Protein AF-0000000083463998 (afdb_homodimer)

Secondary structure (DSSP, 8-state):
-EEEEESS--TT--HHIIIIIT---S--EEEES-GGGHHHHHHTT-EEEEPPTTTT-TTS-HHHHHHHHHHHH---SEEEEEETT-TT--HHHHHHHHHHHHTTS-SEEEEEEEE---EEEE-TTS-EEESSSBTTBPPPGGGS--EEEEEEEEEEEEGGGGGGT-SS-SSEEEEE--GGG-----SHHHHHHHHHHHHHHHH-/-EEEEESS--TT--HHIIIIIT---SEEEEEES-GGGHHHHHHTT-EEEEPPTTTT-TTS-HHHHHHHHHHHH---SEEEEEETT-TT--HHHHHHHHHHHHTTS-SEEEEEEEE---EEEE-TTS-EEESSSBTTBPPPGGGS--EEEEEEEEEEEEGGGGGGT-SS-SSEEEEE--GGG-----SHHHHHHHHHHHHHHHH-

Structure (mmCIF, N/CA/C/O backbone):
data_AF-0000000083463998-model_v1
#
loop_
_entity.id
_entity.type
_entity.pdbx_description
1 polymer 'N-acylneuraminate cytidylyltransferase'
#
loop_
_atom_site.group_PDB
_atom_site.id
_atom_site.type_symbol
_atom_site.label_atom_id
_atom_site.label_alt_id
_atom_site.label_comp_id
_atom_site.label_asym_id
_atom_site.label_entity_id
_atom_site.label_seq_id
_atom_site.pdbx_PDB_ins_code
_atom_site.Cartn_x
_atom_site.Cartn_y
_atom_site.Cartn_z
_atom_site.occupancy
_atom_site.B_iso_or_equiv
_atom_site.auth_seq_id
_atom_site.auth_comp_id
_atom_site.auth_asym_id
_atom_site.auth_atom_id
_atom_site.pdbx_PDB_model_num
ATOM 1 N N . MET A 1 1 ? -2.201 29.859 13.266 1 33.09 1 MET A N 1
ATOM 2 C CA . MET A 1 1 ? -1.97 28.5 12.797 1 33.09 1 MET A CA 1
ATOM 3 C C . MET A 1 1 ? -3.102 28.047 11.883 1 33.09 1 MET A C 1
ATOM 5 O O . MET A 1 1 ? -4.273 28.281 12.164 1 33.09 1 MET A O 1
ATOM 9 N N . TYR A 1 2 ? -2.945 28.125 10.508 1 41.34 2 TYR A N 1
ATOM 10 C CA . TYR A 1 2 ? -3.988 27.938 9.508 1 41.34 2 TYR A CA 1
ATOM 11 C C . TYR A 1 2 ? -4.188 26.453 9.195 1 41.34 2 TYR A C 1
ATOM 13 O O . TYR A 1 2 ? -3.223 25.688 9.148 1 41.34 2 TYR A O 1
ATOM 21 N N . GLY A 1 3 ? -5.23 25.812 9.883 1 43.72 3 GLY A N 1
ATOM 22 C CA . GLY A 1 3 ? -5.598 24.484 9.406 1 43.72 3 GLY A CA 1
ATOM 23 C C . GLY A 1 3 ? -6.445 24.516 8.148 1 43.72 3 GLY A C 1
ATOM 24 O O . GLY A 1 3 ? -7.383 25.297 8.047 1 43.72 3 GLY A O 1
ATOM 25 N N . ARG A 1 4 ? -5.91 24.562 7.012 1 44.5 4 ARG A N 1
ATOM 26 C CA . ARG A 1 4 ? -6.758 24.438 5.832 1 44.5 4 ARG A CA 1
ATOM 27 C C . ARG A 1 4 ? -7.453 23.078 5.801 1 44.5 4 ARG A C 1
ATOM 29 O O . ARG A 1 4 ? -6.801 22.047 5.922 1 44.5 4 ARG A O 1
ATOM 36 N N . ILE A 1 5 ? -8.781 22.922 6.281 1 43.94 5 ILE A N 1
ATOM 37 C CA . ILE A 1 5 ? -9.5 21.656 6.227 1 43.94 5 ILE A CA 1
ATOM 38 C C . ILE A 1 5 ? -10.258 21.547 4.906 1 43.94 5 ILE A C 1
ATOM 40 O O . ILE A 1 5 ? -11.07 22.406 4.578 1 43.94 5 ILE A O 1
ATOM 44 N N . ARG A 1 6 ? -9.641 20.938 3.914 1 38.56 6 ARG A N 1
ATOM 45 C CA . ARG A 1 6 ? -10.414 20.672 2.707 1 38.56 6 ARG A CA 1
ATOM 46 C C . ARG A 1 6 ? -11.312 19.438 2.896 1 38.56 6 ARG A C 1
ATOM 48 O O . ARG A 1 6 ? -10.852 18.391 3.355 1 38.56 6 ARG A O 1
ATOM 55 N N . GLY A 1 7 ? -12.711 19.547 2.76 1 39.66 7 GLY A N 1
ATOM 56 C CA . GLY A 1 7 ? -13.773 18.547 2.748 1 39.66 7 GLY A CA 1
ATOM 57 C C . GLY A 1 7 ? -14.523 18.453 4.062 1 39.66 7 GLY A C 1
ATOM 58 O O . GLY A 1 7 ? -14.438 19.359 4.895 1 39.66 7 GLY A O 1
ATOM 59 N N . LYS A 1 8 ? -15.555 17.469 4.133 1 41.75 8 LYS A N 1
ATOM 60 C CA . LYS A 1 8 ? -16.328 17.266 5.348 1 41.75 8 LYS A CA 1
ATOM 61 C C . LYS A 1 8 ? -15.43 16.891 6.52 1 41.75 8 LYS A C 1
ATOM 63 O O . LYS A 1 8 ? -14.438 16.188 6.344 1 41.75 8 LYS A O 1
ATOM 68 N N . TYR A 1 9 ? -15.523 17.781 7.527 1 44.88 9 TYR A N 1
ATOM 69 C CA . TYR A 1 9 ? -14.742 17.641 8.75 1 44.88 9 TYR A CA 1
ATOM 70 C C . TYR A 1 9 ? -14.664 16.188 9.188 1 44.88 9 TYR A C 1
ATOM 72 O O . TYR A 1 9 ? -15.641 15.438 9.047 1 44.88 9 TYR A O 1
ATOM 80 N N . PRO A 1 10 ? -13.43 15.695 9.219 1 50.91 10 PRO A N 1
ATOM 81 C CA . PRO A 1 10 ? -13.391 14.352 9.805 1 50.91 10 PRO A CA 1
ATOM 82 C C . PRO A 1 10 ? -14.336 14.203 10.992 1 50.91 10 PRO A C 1
ATOM 84 O O . PRO A 1 10 ? -14.562 15.164 11.734 1 50.91 10 PRO A O 1
ATOM 87 N N . THR A 1 11 ? -15.055 13.203 10.977 1 47.34 11 THR A N 1
ATOM 88 C CA . THR A 1 11 ? -15.977 12.797 12.023 1 47.34 11 THR A CA 1
ATOM 89 C C . THR A 1 11 ? -15.273 12.758 13.383 1 47.34 11 THR A C 1
ATOM 91 O O . THR A 1 11 ? -14.227 12.117 13.523 1 47.34 11 THR A O 1
ATOM 94 N N . GLY A 1 12 ? -15.43 13.984 14.055 1 52.19 12 GLY A N 1
ATOM 95 C CA . GLY A 1 12 ? -15.07 14.102 15.461 1 52.19 12 GLY A CA 1
ATOM 96 C C . GLY A 1 12 ? -14.164 15.289 15.742 1 52.19 12 GLY A C 1
ATOM 97 O O . GLY A 1 12 ? -13.906 15.617 16.906 1 52.19 12 GLY A O 1
ATOM 98 N N . LEU A 1 13 ? -13.562 15.695 14.672 1 58.72 13 LEU A N 1
ATOM 99 C CA . LEU A 1 13 ? -12.727 16.844 14.984 1 58.72 13 LEU A CA 1
ATOM 100 C C . LEU A 1 13 ? -13.484 18.156 14.742 1 58.72 13 LEU A C 1
ATOM 102 O O . LEU A 1 13 ? -13.898 18.438 13.617 1 58.72 13 LEU A O 1
ATOM 106 N N . ASP A 1 14 ? -14.141 18.625 15.773 1 63.09 14 ASP A N 1
ATOM 107 C CA . ASP A 1 14 ? -14.781 19.922 15.633 1 63.09 14 ASP A CA 1
ATOM 108 C C . ASP A 1 14 ? -13.789 21.062 15.844 1 63.09 14 ASP A C 1
ATOM 110 O O . ASP A 1 14 ? -12.977 21.016 16.781 1 63.09 14 ASP A O 1
ATOM 114 N N . ALA A 1 15 ? -13.758 21.906 14.898 1 60.91 15 ALA A N 1
ATOM 115 C CA . ALA A 1 15 ? -12.859 23.047 14.883 1 60.91 15 ALA A CA 1
ATOM 116 C C . ALA A 1 15 ? -12.82 23.734 16.25 1 60.91 15 ALA A C 1
ATOM 118 O O . ALA A 1 15 ? -11.742 24.016 16.781 1 60.91 15 ALA A O 1
ATOM 119 N N . PRO A 1 16 ? -13.945 23.922 16.844 1 60.72 16 PRO A N 1
ATOM 120 C CA . PRO A 1 16 ? -13.898 24.578 18.156 1 60.72 16 PRO A CA 1
ATOM 121 C C . PRO A 1 16 ? -13.117 23.766 19.188 1 60.72 16 PRO A C 1
ATOM 123 O O . PRO A 1 16 ? -12.43 24.328 20.031 1 60.72 16 PRO A O 1
ATOM 126 N N . ASN A 1 17 ? -13.227 22.531 18.984 1 66.69 17 ASN A N 1
ATOM 127 C CA . ASN A 1 17 ? -12.539 21.672 19.938 1 66.69 17 ASN A CA 1
ATOM 128 C C . ASN A 1 17 ? -11.023 21.719 19.75 1 66.69 17 ASN A C 1
ATOM 130 O O . ASN A 1 17 ? -10.266 21.75 20.719 1 66.69 17 ASN A O 1
ATOM 134 N N . LEU A 1 18 ? -10.641 21.797 18.594 1 68.38 18 LEU A N 1
ATOM 135 C CA . LEU A 1 18 ? -9.211 21.844 18.297 1 68.38 18 LEU A CA 1
ATOM 136 C C . LEU A 1 18 ? -8.594 23.125 18.828 1 68.38 18 LEU A C 1
ATOM 138 O O . LEU A 1 18 ? -7.445 23.125 19.281 1 68.38 18 LEU A O 1
ATOM 142 N N . GLN A 1 19 ? -9.328 24.188 18.766 1 65.56 19 GLN A N 1
ATOM 143 C CA . GLN A 1 19 ? -8.844 25.5 19.188 1 65.56 19 GLN A CA 1
ATOM 144 C C . GLN A 1 19 ? -8.977 25.672 20.688 1 65.56 19 GLN A C 1
ATOM 146 O O . GLN A 1 19 ? -8.031 26.109 21.359 1 65.56 19 GLN A O 1
ATOM 151 N N . ARG A 1 20 ? -10.125 25.406 21.125 1 64.38 20 ARG A N 1
ATOM 152 C CA . ARG A 1 20 ? -10.438 25.766 22.5 1 64.38 20 ARG A CA 1
ATOM 153 C C . ARG A 1 20 ? -9.961 24.688 23.469 1 64.38 20 ARG A C 1
ATOM 155 O O . ARG A 1 20 ? -9.344 25 24.5 1 64.38 20 ARG A O 1
ATOM 162 N N . GLN A 1 21 ? -10.25 23.547 23.031 1 63.91 21 GLN A N 1
ATOM 163 C CA . GLN A 1 21 ? -9.984 22.5 24 1 63.91 21 GLN A CA 1
ATOM 164 C C . GLN A 1 21 ? -8.523 22.062 23.953 1 63.91 21 GLN A C 1
ATOM 166 O O . GLN A 1 21 ? -7.914 21.797 25 1 63.91 21 GLN A O 1
ATOM 171 N N . HIS A 1 22 ? -7.93 22.219 22.859 1 71.12 22 HIS A N 1
ATOM 172 C CA . HIS A 1 22 ? -6.598 21.641 22.766 1 71.12 22 HIS A CA 1
ATOM 173 C C . HIS A 1 22 ? -5.551 22.703 22.469 1 71.12 22 HIS A C 1
ATOM 175 O O . HIS A 1 22 ? -4.348 22.422 22.516 1 71.12 22 HIS A O 1
ATOM 181 N N . ASN A 1 23 ? -5.949 23.922 22.234 1 76.94 23 ASN A N 1
ATOM 182 C CA . ASN A 1 23 ? -5.09 25.078 21.984 1 76.94 23 ASN A CA 1
ATOM 183 C C . ASN A 1 23 ? -4.047 24.781 20.922 1 76.94 23 ASN A C 1
ATOM 185 O O . ASN A 1 23 ? -2.877 25.141 21.078 1 76.94 23 ASN A O 1
ATOM 189 N N . LEU A 1 24 ? -4.438 24.156 19.906 1 81.94 24 LEU A N 1
ATOM 190 C CA . LEU A 1 24 ? -3.496 23.75 18.875 1 81.94 24 LEU A CA 1
ATOM 191 C C . LEU A 1 24 ? -3.379 24.828 17.797 1 81.94 24 LEU A C 1
ATOM 193 O O . LEU A 1 24 ? -2.297 25.047 17.25 1 81.94 24 LEU A O 1
ATOM 197 N N . PHE A 1 25 ? -4.535 25.531 17.609 1 83.19 25 PHE A N 1
ATOM 198 C CA . PHE A 1 25 ? -4.539 26.438 16.469 1 83.19 25 PHE A CA 1
ATOM 199 C C . PHE A 1 25 ? -5.059 27.812 16.875 1 83.19 25 PHE A C 1
ATOM 201 O O . PHE A 1 25 ? -6.039 27.922 17.609 1 83.19 25 PHE A O 1
ATOM 208 N N . HIS A 1 26 ? -4.371 28.828 16.375 1 81.94 26 HIS A N 1
ATOM 209 C CA . HIS A 1 26 ? -4.809 30.188 16.594 1 81.94 26 HIS A CA 1
ATOM 210 C C . HIS A 1 26 ? -6.02 30.531 15.742 1 81.94 26 HIS A C 1
ATOM 212 O O . HIS A 1 26 ? -6.93 31.234 16.188 1 81.94 26 HIS A O 1
ATOM 218 N N . ASP A 1 27 ? -5.965 30.078 14.516 1 82.88 27 ASP A N 1
ATOM 219 C CA . ASP A 1 27 ? -7.062 30.281 13.57 1 82.88 27 ASP A CA 1
ATOM 220 C C . ASP A 1 27 ? -7.336 29 12.773 1 82.88 27 ASP A C 1
ATOM 222 O O . ASP A 1 27 ? -6.422 28.219 12.523 1 82.88 27 ASP A O 1
ATOM 226 N N . ILE A 1 28 ? -8.547 28.891 12.438 1 83.25 28 ILE A N 1
ATOM 227 C CA . ILE A 1 28 ? -8.961 27.75 11.617 1 83.25 28 ILE A CA 1
ATOM 228 C C . ILE A 1 28 ? -9.727 28.25 10.398 1 83.25 28 ILE A C 1
ATOM 230 O O . ILE A 1 28 ? -10.672 29.031 10.523 1 83.25 28 ILE A O 1
ATOM 234 N N . TRP A 1 29 ? -9.211 27.781 9.234 1 82.81 29 TRP A N 1
ATOM 235 C CA . TRP A 1 29 ? -9.82 28.188 7.969 1 82.81 29 TRP A CA 1
ATOM 236 C C . TRP A 1 29 ? -10.289 26.984 7.172 1 82.81 29 TRP A C 1
ATOM 238 O O . TRP A 1 29 ? -9.648 25.938 7.188 1 82.81 29 TRP A O 1
ATOM 248 N N . VAL A 1 30 ? -11.352 27.188 6.516 1 78.81 30 VAL A N 1
ATOM 249 C CA . VAL A 1 30 ? -11.852 26.188 5.578 1 78.81 30 VAL A CA 1
ATOM 250 C C . VAL A 1 30 ? -11.859 26.766 4.164 1 78.81 30 VAL A C 1
ATOM 252 O O . VAL A 1 30 ? -12.453 27.812 3.916 1 78.81 30 VAL A O 1
ATOM 255 N N . SER A 1 31 ? -11.094 26.031 3.35 1 77.31 31 SER A N 1
ATOM 256 C CA . SER A 1 31 ? -11.094 26.422 1.944 1 77.31 31 SER A CA 1
ATOM 257 C C . SER A 1 31 ? -12.219 25.75 1.176 1 77.31 31 SER A C 1
ATOM 259 O O . SER A 1 31 ? -12.352 24.516 1.21 1 77.31 31 SER A O 1
ATOM 261 N N . THR A 1 32 ? -13.039 26.453 0.578 1 69.88 32 THR A N 1
ATOM 262 C CA . THR A 1 32 ? -14.164 25.875 -0.148 1 69.88 32 THR A CA 1
ATOM 263 C C . THR A 1 32 ? -14.445 26.656 -1.427 1 69.88 32 THR A C 1
ATOM 265 O O . THR A 1 32 ? -14.133 27.859 -1.513 1 69.88 32 THR A O 1
ATOM 268 N N . ASP A 1 33 ? -14.797 25.812 -2.451 1 63.56 33 ASP A N 1
ATOM 269 C CA . ASP A 1 33 ? -15.203 26.469 -3.693 1 63.56 33 ASP A CA 1
ATOM 270 C C . ASP A 1 33 ? -16.672 26.859 -3.662 1 63.56 33 ASP A C 1
ATOM 272 O O . ASP A 1 33 ? -17.156 27.578 -4.535 1 63.56 33 ASP A O 1
ATOM 276 N N . GLY A 1 34 ? -17.312 26.281 -2.652 1 60.69 34 GLY A N 1
ATOM 277 C CA . GLY A 1 34 ? -18.75 26.484 -2.701 1 60.69 34 GLY A CA 1
ATOM 278 C C . GLY A 1 34 ? -19.25 27.453 -1.642 1 60.69 34 GLY A C 1
ATOM 279 O O . GLY A 1 34 ? -18.734 27.469 -0.521 1 60.69 34 GLY A O 1
ATOM 280 N N . HIS A 1 35 ? -20.016 28.375 -2.064 1 59.97 35 HIS A N 1
ATOM 281 C CA . HIS A 1 35 ? -20.656 29.344 -1.2 1 59.97 35 HIS A CA 1
ATOM 282 C C . HIS A 1 35 ? -21.578 28.672 -0.192 1 59.97 35 HIS A C 1
ATOM 284 O O . HIS A 1 35 ? -21.812 29.203 0.902 1 59.97 35 HIS A O 1
ATOM 290 N N . GLU A 1 36 ? -21.922 27.453 -0.514 1 58.66 36 GLU A N 1
ATOM 291 C CA . GLU A 1 36 ? -23 26.844 0.244 1 58.66 36 GLU A CA 1
ATOM 292 C C . GLU A 1 36 ? -22.516 26.312 1.589 1 58.66 36 GLU A C 1
ATOM 294 O O . GLU A 1 36 ? -23.297 26.141 2.521 1 58.66 36 GLU A O 1
ATOM 299 N N . ILE A 1 37 ? -21.266 26.328 1.793 1 65.5 37 ILE A N 1
ATOM 300 C CA . ILE A 1 37 ? -20.891 25.672 3.039 1 65.5 37 ILE A CA 1
ATOM 301 C C . ILE A 1 37 ? -20.391 26.703 4.043 1 65.5 37 ILE A C 1
ATOM 303 O O . ILE A 1 37 ? -19.953 26.359 5.145 1 65.5 37 ILE A O 1
ATOM 307 N N . ALA A 1 38 ? -20.547 27.922 3.734 1 67.69 38 ALA A N 1
ATOM 308 C CA . ALA A 1 38 ? -20.031 28.984 4.582 1 67.69 38 ALA A CA 1
ATOM 309 C C . ALA A 1 38 ? -20.719 28.984 5.945 1 67.69 38 ALA A C 1
ATOM 311 O O . ALA A 1 38 ? -20.062 29.109 6.98 1 67.69 38 ALA A O 1
ATOM 312 N N . ASP A 1 39 ? -21.938 28.812 5.879 1 69.62 39 ASP A N 1
ATOM 313 C CA . ASP A 1 39 ? -22.703 28.812 7.121 1 69.62 39 ASP A CA 1
ATOM 314 C C . ASP A 1 39 ? -22.297 27.656 8.031 1 69.62 39 ASP A C 1
ATOM 316 O O . ASP A 1 39 ? -22.172 27.828 9.242 1 69.62 39 ASP A O 1
ATOM 320 N N . GLU A 1 40 ? -22.078 26.609 7.418 1 70.94 40 GLU A N 1
ATOM 321 C CA . GLU A 1 40 ? -21.703 25.422 8.188 1 70.94 40 GLU A CA 1
ATOM 322 C C . GLU A 1 40 ? -20.312 25.578 8.797 1 70.94 40 GLU A C 1
ATOM 324 O O . GLU A 1 40 ? -20.078 25.172 9.93 1 70.94 40 GLU A O 1
ATOM 329 N N . VAL A 1 41 ? -19.562 26.266 8.078 1 74.12 41 VAL A N 1
ATOM 330 C CA . VAL A 1 41 ? -18.172 26.469 8.508 1 74.12 41 VAL A CA 1
ATOM 331 C C . VAL A 1 41 ? -18.141 27.422 9.703 1 74.12 41 VAL A C 1
ATOM 333 O O . 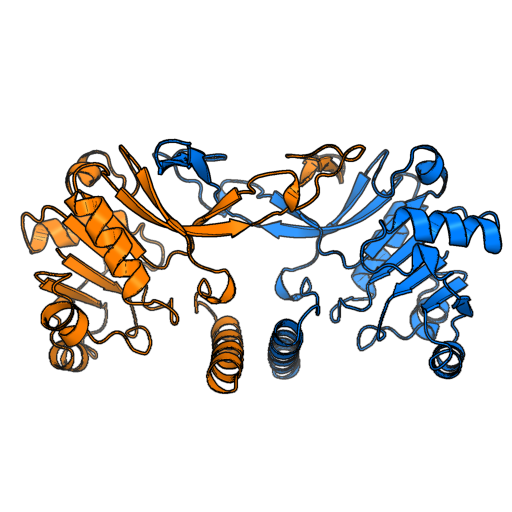VAL A 1 41 ? -17.422 27.188 10.672 1 74.12 41 VAL A O 1
ATOM 336 N N . GLU A 1 42 ? -18.938 28.391 9.633 1 72.75 42 GLU A N 1
ATOM 337 C CA . GLU A 1 42 ? -19 29.375 10.711 1 72.75 42 GLU A CA 1
ATOM 338 C C . GLU A 1 42 ? -19.531 28.766 12 1 72.75 42 GLU A C 1
ATOM 340 O O . GLU A 1 42 ? -19.062 29.078 13.086 1 72.75 42 GLU A O 1
ATOM 345 N N . LYS A 1 43 ? -20.406 27.859 11.766 1 71.88 43 LYS A N 1
ATOM 346 C CA . LYS A 1 43 ? -20.984 27.172 12.93 1 71.88 43 LYS A CA 1
ATOM 347 C C . LYS A 1 43 ? -19.922 26.344 13.648 1 71.88 43 LYS A C 1
ATOM 349 O O . LYS A 1 43 ? -20 26.172 14.867 1 71.88 43 LYS A O 1
ATOM 354 N N . PHE A 1 44 ? -19 26.047 12.914 1 70.38 44 PHE A N 1
ATOM 355 C CA . PHE A 1 44 ? -17.938 25.203 13.461 1 70.38 44 PHE A CA 1
ATOM 356 C C . PHE A 1 44 ? -16.844 26.062 14.078 1 70.38 44 PHE A C 1
ATOM 358 O O . PHE A 1 44 ? -15.922 25.547 14.719 1 70.38 44 PHE A O 1
ATOM 365 N N . GLY A 1 45 ? -17 27.375 14.016 1 74.62 45 GLY A N 1
ATOM 366 C CA . GLY A 1 45 ? -15.984 28.266 14.586 1 74.62 45 GLY A CA 1
ATOM 367 C C . GLY A 1 45 ? -14.781 28.438 13.68 1 74.62 45 GLY A C 1
ATOM 368 O O . GLY A 1 45 ? -13.695 28.781 14.156 1 74.62 45 GLY A O 1
ATOM 369 N N . ALA A 1 46 ? -14.938 28.141 12.453 1 79.5 46 ALA A N 1
ATOM 370 C CA . ALA A 1 46 ? -13.867 28.312 11.477 1 79.5 46 ALA A CA 1
ATOM 371 C C . ALA A 1 46 ? -14.164 29.469 10.531 1 79.5 46 ALA A C 1
ATOM 373 O O . ALA A 1 46 ? -15.281 29.984 10.5 1 79.5 46 ALA A O 1
ATOM 374 N N . ARG A 1 47 ? -13.156 29.969 9.938 1 81.88 47 ARG A N 1
ATOM 375 C CA . ARG A 1 47 ? -13.289 31.016 8.93 1 81.88 47 ARG A CA 1
ATOM 376 C C . ARG A 1 47 ? -13.25 30.422 7.523 1 81.88 47 ARG A C 1
ATOM 378 O O . ARG A 1 47 ? -12.656 29.359 7.305 1 81.88 47 ARG A O 1
ATOM 385 N N . VAL A 1 48 ? -13.852 31.141 6.605 1 80.62 48 VAL A N 1
ATOM 386 C CA . VAL A 1 48 ? -13.93 30.641 5.242 1 80.62 48 VAL A CA 1
ATOM 387 C C . VAL A 1 48 ? -12.883 31.328 4.371 1 80.62 48 VAL A C 1
ATOM 389 O O . VAL A 1 48 ? -12.688 32.531 4.469 1 80.62 48 VAL A O 1
ATOM 392 N N . HIS A 1 49 ? -12.195 30.516 3.68 1 81.44 49 HIS A N 1
ATOM 393 C CA . HIS A 1 49 ? -11.32 31 2.617 1 81.44 49 HIS A CA 1
ATOM 394 C C . HIS A 1 49 ? -11.836 30.578 1.245 1 81.44 49 HIS A C 1
ATOM 396 O O . HIS A 1 49 ? -11.836 29.391 0.914 1 81.44 49 HIS A O 1
ATOM 402 N N . GLY A 1 50 ? -12.383 31.609 0.476 1 74.25 50 GLY A N 1
ATOM 403 C CA . GLY A 1 50 ? -12.867 31.328 -0.868 1 74.25 50 GLY A CA 1
ATOM 404 C C . GLY A 1 50 ? -11.75 31.141 -1.877 1 74.25 50 GLY A C 1
ATOM 405 O O . GLY A 1 50 ? -10.812 31.953 -1.925 1 74.25 50 GLY A O 1
ATOM 406 N N . ARG A 1 51 ? -11.766 30 -2.498 1 67.25 51 ARG A N 1
ATOM 407 C CA . ARG A 1 51 ? -10.727 29.75 -3.5 1 67.25 51 ARG A CA 1
ATOM 408 C C . ARG A 1 51 ? -11.078 30.422 -4.824 1 67.25 51 ARG A C 1
ATOM 410 O O . ARG A 1 51 ? -12.258 30.516 -5.188 1 67.25 51 ARG A O 1
ATOM 417 N N . ASP A 1 52 ? -10.016 30.938 -5.391 1 63.69 52 ASP A N 1
ATOM 418 C CA . ASP A 1 52 ? -10.195 31.438 -6.75 1 63.69 52 ASP A CA 1
ATOM 419 C C . ASP A 1 52 ? -10.305 30.297 -7.746 1 63.69 52 ASP A C 1
ATOM 421 O O . ASP A 1 52 ? -9.812 29.188 -7.492 1 63.69 52 ASP A O 1
ATOM 425 N N . GLU A 1 53 ? -11.086 30.422 -8.727 1 55.06 53 GLU A N 1
ATOM 426 C CA . GLU A 1 53 ? -11.336 29.406 -9.758 1 55.06 53 GLU A CA 1
ATOM 427 C C . GLU A 1 53 ? -10.031 28.75 -10.203 1 55.06 53 GLU A C 1
ATOM 429 O O . GLU A 1 53 ? -10.008 27.562 -10.5 1 55.06 53 GLU A O 1
ATOM 434 N N . GLU A 1 54 ? -9.078 29.469 -10.281 1 52.88 54 GLU A N 1
ATOM 435 C CA . GLU A 1 54 ? -7.824 29.016 -10.859 1 52.88 54 GLU A CA 1
ATOM 436 C C . GLU A 1 54 ? -7.152 27.969 -9.961 1 52.88 54 GLU A C 1
ATOM 438 O O . GLU A 1 54 ? -6.484 27.062 -10.453 1 52.88 54 GLU A O 1
ATOM 443 N N . THR A 1 55 ? -7.293 28.188 -8.797 1 53.41 55 THR A N 1
ATOM 444 C CA . THR A 1 55 ? -6.582 27.328 -7.852 1 53.41 55 THR A CA 1
ATOM 445 C C . THR A 1 55 ? -7.469 26.172 -7.398 1 53.41 55 THR A C 1
ATOM 447 O O . THR A 1 55 ? -7.02 25.281 -6.664 1 53.41 55 THR A O 1
ATOM 450 N N . ALA A 1 56 ? -8.719 26.312 -7.84 1 49.5 56 ALA A N 1
ATOM 451 C CA . ALA A 1 56 ? -9.703 25.328 -7.402 1 49.5 56 ALA A CA 1
ATOM 452 C C . ALA A 1 56 ? -9.602 24.047 -8.227 1 49.5 56 ALA A C 1
ATOM 454 O O . ALA A 1 56 ? -10.477 23.172 -8.148 1 49.5 56 ALA A O 1
ATOM 455 N N . THR A 1 57 ? -8.531 24.078 -9.047 1 44.94 57 THR A N 1
ATOM 456 C CA . THR A 1 57 ? -8.562 22.844 -9.828 1 44.94 57 THR A CA 1
ATOM 457 C C . THR A 1 57 ? -8.109 21.656 -8.984 1 44.94 57 THR A C 1
ATOM 459 O O . THR A 1 57 ? -7.281 21.812 -8.086 1 44.94 57 THR A O 1
ATOM 462 N N . TYR A 1 58 ? -8.859 20.625 -9.031 1 45.84 58 TYR A N 1
ATOM 463 C CA . TYR A 1 58 ? -8.648 19.375 -8.312 1 45.84 58 TYR A CA 1
ATOM 464 C C . TYR A 1 58 ? -7.184 18.953 -8.344 1 45.84 58 TYR A C 1
ATOM 466 O O . TYR A 1 58 ? -6.68 18.359 -7.387 1 45.84 58 TYR A O 1
ATOM 474 N N . TYR A 1 59 ? -6.586 19.484 -9.484 1 47.66 59 TYR A N 1
ATOM 475 C CA . TYR A 1 59 ? -5.242 18.969 -9.719 1 47.66 59 TYR A CA 1
ATOM 476 C C . TYR A 1 59 ? -4.188 19.984 -9.289 1 47.66 59 TYR A C 1
ATOM 478 O O . TYR A 1 59 ? -2.986 19.703 -9.344 1 47.66 59 TYR A O 1
ATOM 486 N N . ALA A 1 60 ? -4.668 21.094 -8.914 1 56.75 60 ALA A N 1
ATOM 487 C CA . ALA A 1 60 ? -3.635 22.078 -8.594 1 56.75 60 ALA A CA 1
ATOM 488 C C . ALA A 1 60 ? -2.857 21.656 -7.344 1 56.75 60 ALA A C 1
ATOM 490 O O . ALA A 1 60 ? -3.447 21.203 -6.363 1 56.75 60 ALA A O 1
ATOM 491 N N . PRO A 1 61 ? -1.507 21.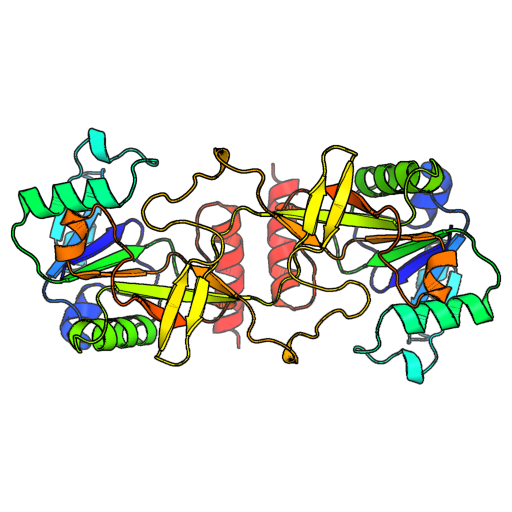719 -7.461 1 68.69 61 PRO A N 1
ATOM 492 C CA . PRO A 1 61 ? -0.682 21.406 -6.289 1 68.69 61 PRO A CA 1
ATOM 493 C C . PRO A 1 61 ? -1.061 22.234 -5.066 1 68.69 61 PRO A C 1
ATOM 495 O O . PRO A 1 61 ? -1.44 23.406 -5.203 1 68.69 61 PRO A O 1
ATOM 498 N N . SER A 1 62 ? -1.222 21.625 -3.949 1 77.12 62 SER A N 1
ATOM 499 C CA . SER A 1 62 ? -1.579 22.25 -2.678 1 77.12 62 SER A CA 1
ATOM 500 C C . SER A 1 62 ? -0.765 23.516 -2.432 1 77.12 62 SER A C 1
ATOM 502 O O . SER A 1 62 ? -1.248 24.453 -1.804 1 77.12 62 SER A O 1
ATOM 504 N N . ILE A 1 63 ? 0.361 23.625 -3.031 1 83.81 63 ILE A N 1
ATOM 505 C CA . ILE A 1 63 ? 1.26 24.734 -2.75 1 83.81 63 ILE A CA 1
ATOM 506 C C . ILE A 1 63 ? 0.695 26.016 -3.355 1 83.81 63 ILE A C 1
ATOM 508 O O . ILE A 1 63 ? 0.86 27.109 -2.791 1 83.81 63 ILE A O 1
ATOM 512 N N . LEU A 1 64 ? 0.022 25.953 -4.441 1 80.75 64 LEU A N 1
ATOM 513 C CA . LEU A 1 64 ? -0.565 27.125 -5.066 1 80.75 64 LEU A CA 1
ATOM 514 C C . LEU A 1 64 ? -1.699 27.688 -4.211 1 80.75 64 LEU A C 1
ATOM 516 O O . LEU A 1 64 ? -1.82 28.906 -4.055 1 80.75 64 LEU A O 1
ATOM 520 N N . ALA A 1 65 ? -2.443 26.766 -3.695 1 80.25 65 ALA A N 1
ATOM 521 C CA . ALA A 1 65 ? -3.527 27.188 -2.807 1 80.25 65 ALA A CA 1
ATOM 522 C C . ALA A 1 65 ? -2.98 27.859 -1.553 1 80.25 65 ALA A C 1
ATOM 524 O O . ALA A 1 65 ? -3.561 28.828 -1.062 1 80.25 65 ALA A O 1
ATOM 525 N N . ILE A 1 66 ? -1.911 27.391 -1.11 1 86.69 66 ILE A N 1
ATOM 526 C CA . ILE A 1 66 ? -1.303 27.938 0.097 1 86.69 66 ILE A CA 1
ATOM 527 C C . ILE A 1 66 ? -0.737 29.312 -0.193 1 86.69 66 ILE A C 1
ATOM 529 O O . ILE A 1 66 ? -0.889 30.234 0.613 1 86.69 66 ILE A O 1
ATOM 533 N N . LYS A 1 67 ? -0.11 29.453 -1.287 1 86.12 67 LYS A N 1
ATOM 534 C CA . LYS A 1 67 ? 0.419 30.766 -1.681 1 86.12 67 LYS A CA 1
ATOM 535 C C . LYS A 1 67 ? -0.695 31.797 -1.781 1 86.12 67 LYS A C 1
ATOM 537 O O . LYS A 1 67 ? -0.548 32.906 -1.298 1 86.12 67 LYS A O 1
ATOM 542 N N . GLU A 1 68 ? -1.748 31.406 -2.354 1 83.38 68 GLU A N 1
ATOM 543 C CA . GLU A 1 68 ? -2.9 32.281 -2.457 1 83.38 68 GLU A CA 1
ATOM 544 C C . GLU A 1 68 ? -3.436 32.656 -1.077 1 83.38 68 GLU A C 1
ATOM 546 O O . GLU A 1 68 ? -3.773 33.844 -0.83 1 83.38 68 GLU A O 1
ATOM 551 N N . PHE A 1 69 ? -3.504 31.703 -0.312 1 86.06 69 PHE A N 1
ATOM 552 C CA . PHE A 1 69 ? -3.982 31.922 1.047 1 86.06 69 PHE A CA 1
ATOM 553 C C . PHE A 1 69 ? -3.105 32.938 1.77 1 86.06 69 PHE A C 1
ATOM 555 O O . PHE A 1 69 ? -3.615 33.875 2.406 1 86.06 69 PHE A O 1
ATOM 562 N N . LEU A 1 70 ? -1.869 32.781 1.646 1 87.62 70 LEU A N 1
ATOM 563 C CA . LEU A 1 70 ? -0.919 33.656 2.328 1 87.62 70 LEU A CA 1
ATOM 564 C C . LEU A 1 70 ? -0.975 35.062 1.759 1 87.62 70 LEU A C 1
ATOM 566 O O . LEU A 1 70 ? -0.77 36.031 2.486 1 87.62 70 LEU A O 1
ATOM 570 N N . GLN A 1 71 ? -1.246 35.156 0.543 1 87.25 71 GLN A N 1
ATOM 571 C CA . GLN A 1 71 ? -1.386 36.469 -0.08 1 87.25 71 GLN A CA 1
ATOM 572 C C . GLN A 1 71 ? -2.6 37.219 0.469 1 87.25 71 GLN A C 1
ATOM 574 O O . GLN A 1 71 ? -2.545 38.438 0.685 1 87.25 71 GLN A O 1
ATOM 579 N N . LYS A 1 72 ? -3.582 36.469 0.779 1 85.69 72 LYS A N 1
ATOM 580 C CA . LYS A 1 72 ? -4.848 37.094 1.197 1 85.69 72 LYS A CA 1
ATOM 581 C C . LYS A 1 72 ? -4.867 37.312 2.703 1 85.69 72 LYS A C 1
ATOM 583 O O . LYS A 1 72 ? -5.477 38.281 3.17 1 85.69 72 LYS A O 1
ATOM 588 N N . HIS A 1 73 ? -4.266 36.469 3.406 1 84.56 73 HIS A N 1
ATOM 589 C CA . HIS A 1 73 ? -4.488 36.531 4.848 1 84.56 73 HIS A CA 1
ATOM 590 C C . HIS A 1 73 ? -3.211 36.906 5.59 1 84.56 73 HIS A C 1
ATOM 592 O O . HIS A 1 73 ? -3.225 37.062 6.812 1 84.56 73 HIS A O 1
ATOM 598 N N . GLY A 1 74 ? -2.238 37.156 4.941 1 77.81 74 GLY A N 1
ATOM 599 C CA . GLY A 1 74 ? -1.056 37.75 5.531 1 77.81 74 GLY A CA 1
ATOM 600 C C . GLY A 1 74 ? -0.013 36.75 5.957 1 77.81 74 GLY A C 1
ATOM 601 O O . GLY A 1 74 ? 0.005 35.625 5.457 1 77.81 74 GLY A O 1
ATOM 602 N N . ASP A 1 75 ? 0.867 37.312 6.949 1 79.62 75 ASP A N 1
ATOM 603 C CA . ASP A 1 75 ? 2.068 36.562 7.312 1 79.62 75 ASP A CA 1
ATOM 604 C C . ASP A 1 75 ? 1.779 35.562 8.438 1 79.62 75 ASP A C 1
ATOM 606 O O . ASP A 1 75 ? 1.465 35.969 9.562 1 79.62 75 ASP A O 1
ATOM 610 N N . ILE A 1 76 ? 1.714 34.406 8.188 1 88.25 76 ILE A N 1
ATOM 611 C CA . ILE A 1 76 ? 1.546 33.25 9.078 1 88.25 76 ILE A CA 1
ATOM 612 C C . ILE A 1 76 ? 2.838 32.438 9.133 1 88.25 76 ILE A C 1
ATOM 614 O O . ILE A 1 76 ? 3.441 32.156 8.094 1 88.25 76 ILE A O 1
ATOM 618 N N . GLU A 1 77 ? 3.215 32.156 10.336 1 90 77 GLU A N 1
ATOM 619 C CA . GLU A 1 77 ? 4.496 31.484 10.5 1 90 77 GLU A CA 1
ATOM 620 C C . GLU A 1 77 ? 4.371 30 10.211 1 90 77 GLU A C 1
ATOM 622 O O . GLU A 1 77 ? 5.23 29.406 9.555 1 90 77 GLU A O 1
ATOM 627 N N . VAL A 1 78 ? 3.324 29.422 10.812 1 92.44 78 VAL A N 1
ATOM 628 C CA . VAL A 1 78 ? 3.119 27.984 10.68 1 92.44 78 VAL A CA 1
ATOM 629 C C . VAL A 1 78 ? 1.716 27.703 10.148 1 92.44 78 VAL A C 1
ATOM 631 O O . VAL A 1 78 ? 0.744 28.328 10.586 1 92.44 78 VAL A O 1
ATOM 634 N N . ILE A 1 79 ? 1.667 26.812 9.195 1 90.88 79 ILE A N 1
ATOM 635 C CA . ILE A 1 79 ? 0.385 26.391 8.648 1 90.88 79 ILE A CA 1
ATOM 636 C C . ILE A 1 79 ? 0.233 24.875 8.812 1 90.88 79 ILE A C 1
ATOM 638 O O . ILE A 1 79 ? 1.199 24.125 8.656 1 90.88 79 ILE A O 1
ATOM 642 N N . ALA A 1 80 ? -0.923 24.5 9.18 1 90.88 80 ALA A N 1
ATOM 643 C CA . ALA A 1 80 ? -1.312 23.094 9.172 1 90.88 80 ALA A CA 1
ATOM 644 C C . ALA A 1 80 ? -2.42 22.828 8.156 1 90.88 80 ALA A C 1
ATOM 646 O O . ALA A 1 80 ? -3.486 23.453 8.219 1 90.88 80 ALA A O 1
ATOM 647 N N . LEU A 1 81 ? -2.066 21.953 7.25 1 88.56 81 LEU A N 1
ATOM 648 C CA . LEU A 1 81 ? -3.072 21.5 6.293 1 88.56 81 LEU A CA 1
ATOM 649 C C . LEU A 1 81 ? -3.697 20.188 6.742 1 88.56 81 LEU A C 1
ATOM 651 O O . LEU A 1 81 ? -2.992 19.203 6.953 1 88.56 81 LEU A O 1
ATOM 655 N N . LEU A 1 82 ? -4.934 20.219 6.898 1 85.81 82 LEU A N 1
ATOM 656 C CA . LEU A 1 82 ? -5.66 19.016 7.309 1 85.81 82 LEU A CA 1
ATOM 657 C C . LEU A 1 82 ? -6.57 18.531 6.188 1 85.81 82 LEU A C 1
ATOM 659 O O . LEU A 1 82 ? -7.316 19.312 5.598 1 85.81 82 LEU A O 1
ATOM 663 N N . GLN A 1 83 ? -6.461 17.266 5.965 1 80.56 83 GLN A N 1
ATOM 664 C CA . GLN A 1 83 ? -7.301 16.688 4.922 1 80.56 83 GLN A CA 1
ATOM 665 C C . GLN A 1 83 ? -8.602 16.141 5.504 1 80.56 83 GLN A C 1
ATOM 667 O O . GLN A 1 83 ? -8.578 15.219 6.328 1 80.56 83 GLN A O 1
ATOM 672 N N . CYS A 1 84 ? -9.633 16.594 4.969 1 76.75 84 CYS A N 1
ATOM 673 C CA . CYS A 1 84 ? -10.945 16.219 5.496 1 76.75 84 CYS A CA 1
ATOM 674 C C . CYS A 1 84 ? -11.328 14.805 5.078 1 76.75 84 CYS A C 1
ATOM 676 O O . CYS A 1 84 ? -12.25 14.219 5.641 1 76.75 84 CYS A O 1
ATOM 678 N N . THR A 1 85 ? -10.594 14.32 4.199 1 76.56 85 THR A N 1
ATOM 679 C CA . THR A 1 85 ? -10.914 12.992 3.686 1 76.56 85 THR A CA 1
ATOM 680 C C . THR A 1 85 ? -10.266 11.914 4.547 1 76.56 85 THR A C 1
ATOM 682 O O . THR A 1 85 ? -10.352 10.727 4.23 1 76.56 85 THR A O 1
ATOM 685 N N . SER A 1 86 ? -9.68 12.359 5.621 1 83.81 86 SER A N 1
ATOM 686 C CA . SER A 1 86 ? -9.086 11.43 6.574 1 83.81 86 SER A CA 1
ATOM 687 C C . SER A 1 86 ? -9.961 11.281 7.816 1 83.81 86 SER A C 1
ATOM 689 O O . SER A 1 86 ? -9.688 11.898 8.852 1 83.81 86 SER A O 1
ATOM 691 N N . PRO A 1 87 ? -10.852 10.375 7.863 1 79.75 87 PRO A N 1
ATOM 692 C CA . PRO A 1 87 ? -11.883 10.312 8.906 1 79.75 87 PRO A CA 1
ATOM 693 C C . PRO A 1 87 ? -11.344 9.82 10.242 1 79.75 87 PRO A C 1
ATOM 695 O O . PRO A 1 87 ? -11.984 10.008 11.281 1 79.75 87 PRO A O 1
ATOM 698 N N . PHE A 1 88 ? -10.203 9.344 10.312 1 83.88 88 PHE A N 1
ATOM 699 C CA . PHE A 1 88 ? -9.719 8.742 11.555 1 83.88 88 PHE A CA 1
ATOM 700 C C . PHE A 1 88 ? -8.617 9.602 12.172 1 83.88 88 PHE A C 1
ATOM 702 O O . PHE A 1 88 ? -7.816 9.109 12.969 1 83.88 88 PHE A O 1
ATOM 709 N N . THR A 1 89 ? -8.656 10.836 11.758 1 87.75 89 THR A N 1
ATOM 710 C CA . THR A 1 89 ? -7.707 11.758 12.375 1 87.75 89 THR A CA 1
ATOM 711 C C . THR A 1 89 ? -7.996 11.922 13.867 1 87.75 89 THR A C 1
ATOM 713 O O . THR A 1 89 ? -9.148 12.117 14.266 1 87.75 89 THR A O 1
ATOM 716 N N . LYS A 1 90 ? -6.949 11.797 14.672 1 87.5 90 LYS A N 1
ATOM 717 C CA . LYS A 1 90 ? -7.086 11.953 16.125 1 87.5 90 LYS A CA 1
ATOM 718 C C . LYS A 1 90 ? -6.359 13.203 16.609 1 87.5 90 LYS A C 1
ATOM 720 O O . LYS A 1 90 ? -5.332 13.586 16.047 1 87.5 90 LYS A O 1
ATOM 725 N N . VAL A 1 91 ? -6.875 13.68 17.75 1 87.38 91 VAL A N 1
ATOM 726 C CA . VAL A 1 91 ? -6.273 14.859 18.359 1 87.38 91 VAL A CA 1
ATOM 727 C C . VAL A 1 91 ? -4.844 14.547 18.797 1 87.38 91 VAL A C 1
ATOM 729 O O . VAL A 1 91 ? -3.963 15.406 18.703 1 87.38 91 VAL A O 1
ATOM 732 N N . ASP A 1 92 ? -4.605 13.344 19.156 1 92.69 92 ASP A N 1
ATOM 733 C CA . ASP A 1 92 ? -3.277 12.945 19.625 1 92.69 92 ASP A CA 1
ATOM 734 C C . ASP A 1 92 ? -2.248 13.078 18.5 1 92.69 92 ASP A C 1
ATOM 736 O O . ASP A 1 92 ? -1.112 13.484 18.734 1 92.69 92 ASP A O 1
ATOM 740 N N . TYR A 1 93 ? -2.633 12.727 17.312 1 94.31 93 TYR A N 1
ATOM 741 C CA . TYR A 1 93 ? -1.722 12.852 16.188 1 94.31 93 TYR A CA 1
ATOM 742 C C . TYR A 1 93 ? -1.404 14.32 15.898 1 94.31 93 TYR A C 1
ATOM 744 O O . TYR A 1 93 ? -0.243 14.68 15.695 1 94.31 93 TYR A O 1
ATOM 752 N N . LEU A 1 94 ? -2.422 15.156 15.992 1 91.62 94 LEU A N 1
ATOM 753 C CA . LEU A 1 94 ? -2.256 16.578 15.734 1 91.62 94 LEU A CA 1
ATOM 754 C C . LEU A 1 94 ? -1.396 17.234 16.812 1 91.62 94 LEU A C 1
ATOM 756 O O . LEU A 1 94 ? -0.553 18.078 16.516 1 91.62 94 LEU A O 1
ATOM 760 N N . THR A 1 95 ? -1.661 16.812 17.984 1 92.06 95 THR A N 1
ATOM 761 C CA . THR A 1 95 ? -0.899 17.344 19.109 1 92.06 95 THR A CA 1
ATOM 762 C C . THR A 1 95 ? 0.582 17 18.969 1 92.06 95 THR A C 1
ATOM 764 O O . THR A 1 95 ? 1.444 17.859 19.203 1 92.06 95 THR A O 1
ATOM 767 N N . GLU A 1 96 ? 0.835 15.852 18.594 1 95.75 96 GLU A N 1
ATOM 768 C CA . GLU A 1 96 ? 2.219 15.438 18.375 1 95.75 96 GLU A CA 1
ATOM 769 C C . GLU A 1 96 ? 2.883 16.266 17.281 1 95.75 96 GLU A C 1
ATOM 771 O O . GLU A 1 96 ? 4.012 16.734 17.438 1 95.75 96 GLU A O 1
ATOM 776 N N . ALA A 1 97 ? 2.205 16.422 16.219 1 95.19 97 ALA A N 1
ATOM 777 C CA . ALA A 1 97 ? 2.736 17.203 15.117 1 95.19 97 ALA A CA 1
ATOM 778 C C . ALA A 1 97 ? 2.961 18.656 15.539 1 95.19 97 ALA A C 1
ATOM 780 O O . ALA A 1 97 ? 3.992 19.25 15.211 1 95.19 97 ALA A O 1
ATOM 781 N N . PHE A 1 98 ? 2.031 19.156 16.266 1 92.38 98 PHE A N 1
ATOM 782 C CA . PHE A 1 98 ? 2.104 20.516 16.766 1 92.38 98 PHE A CA 1
ATOM 783 C C . PHE A 1 98 ? 3.336 20.719 17.641 1 92.38 98 PHE A C 1
ATOM 785 O O . PHE A 1 98 ? 4.109 21.656 17.438 1 92.38 98 PHE A O 1
ATOM 792 N N . ASN A 1 99 ? 3.484 19.797 18.531 1 94.62 99 ASN A N 1
ATOM 793 C CA . ASN A 1 99 ? 4.625 19.891 19.438 1 94.62 99 ASN A CA 1
ATOM 794 C C . ASN A 1 99 ? 5.949 19.828 18.672 1 94.62 99 ASN A C 1
ATOM 796 O O . ASN A 1 99 ? 6.883 20.562 19 1 94.62 99 ASN A O 1
ATOM 800 N N . LYS A 1 100 ? 6.012 19.078 17.688 1 96.69 100 LYS A N 1
ATOM 801 C CA . LYS A 1 100 ? 7.234 18.953 16.891 1 96.69 100 LYS A CA 1
ATOM 802 C C . LYS A 1 100 ? 7.535 20.25 16.141 1 96.69 100 LYS A C 1
ATOM 804 O O . LYS A 1 100 ? 8.656 20.75 16.203 1 96.69 100 LYS A O 1
ATOM 809 N N . ILE A 1 101 ? 6.551 20.797 15.57 1 94.44 101 ILE A N 1
ATOM 810 C CA . ILE A 1 101 ? 6.793 21.953 14.727 1 94.44 101 ILE A CA 1
ATOM 811 C C . ILE A 1 101 ? 7.105 23.172 15.594 1 94.44 101 ILE A C 1
ATOM 813 O O . ILE A 1 101 ? 7.938 24.016 15.234 1 94.44 101 ILE A O 1
ATOM 817 N N . ILE A 1 102 ? 6.473 23.281 16.75 1 92.62 102 ILE A N 1
ATOM 818 C CA . ILE A 1 102 ? 6.648 24.453 17.578 1 92.62 102 ILE A CA 1
ATOM 819 C C . ILE A 1 102 ? 7.949 24.344 18.375 1 92.62 102 ILE A C 1
ATOM 821 O O . ILE A 1 102 ? 8.445 25.344 18.906 1 92.62 102 ILE A O 1
ATOM 825 N N . SER A 1 103 ? 8.453 23.156 18.453 1 94 103 SER A N 1
ATOM 826 C CA . SER A 1 103 ? 9.711 22.953 19.172 1 94 103 SER A CA 1
ATOM 827 C C . SER A 1 103 ? 10.852 23.703 18.484 1 94 103 SER A C 1
ATOM 829 O O . SER A 1 103 ? 11.891 23.953 19.109 1 94 103 SER A O 1
ATOM 831 N N . GLY A 1 104 ? 10.688 23.891 17.203 1 92.62 104 GLY A N 1
ATOM 832 C CA . GLY A 1 104 ? 11.734 24.531 16.422 1 92.62 104 GLY A CA 1
ATOM 833 C C . GLY A 1 104 ? 12.734 23.531 15.859 1 92.62 104 GLY A C 1
ATOM 834 O O . GLY A 1 104 ? 13.641 23.922 15.109 1 92.62 104 GLY A O 1
ATOM 835 N N . GLU A 1 105 ? 12.539 22.312 16.125 1 96.12 105 GLU A N 1
ATOM 836 C CA . GLU A 1 105 ? 13.477 21.281 15.68 1 96.12 105 GLU A CA 1
ATOM 837 C C . GLU A 1 105 ? 13.141 20.797 14.273 1 96.12 105 GLU A C 1
ATOM 839 O O . GLU A 1 105 ? 13.977 20.188 13.609 1 96.12 105 GLU A O 1
ATOM 844 N N . TYR A 1 106 ? 11.969 21.109 13.836 1 97.75 106 TYR A N 1
ATOM 845 C CA . TYR A 1 106 ? 11.516 20.641 12.539 1 97.75 106 TYR A CA 1
ATOM 846 C C . TYR A 1 106 ? 10.922 21.781 11.719 1 97.75 106 TYR A C 1
ATOM 848 O O . TYR A 1 106 ? 10.25 22.672 12.273 1 97.75 106 TYR A O 1
ATOM 856 N N . ASP A 1 107 ? 11.117 21.703 10.438 1 97.5 107 ASP A N 1
ATOM 857 C CA . ASP A 1 107 ? 10.57 22.719 9.531 1 97.5 107 ASP A CA 1
ATOM 858 C C . ASP A 1 107 ? 9.258 22.25 8.914 1 97.5 107 ASP A C 1
ATOM 860 O O . ASP A 1 107 ? 8.469 23.062 8.43 1 97.5 107 ASP A O 1
ATOM 864 N N . SER A 1 108 ? 9.125 20.984 8.875 1 97.12 108 SER A N 1
ATOM 865 C CA . SER A 1 108 ? 7.887 20.375 8.406 1 97.12 108 SER A CA 1
ATOM 866 C C . SER A 1 108 ? 7.645 19.031 9.094 1 97.12 108 SER A C 1
ATOM 868 O O . SER A 1 108 ? 8.594 18.344 9.469 1 97.12 108 SER A O 1
ATOM 870 N N . VAL A 1 109 ? 6.359 18.734 9.352 1 97.12 109 VAL A N 1
ATOM 871 C CA . VAL A 1 109 ? 5.918 17.5 9.992 1 97.12 109 VAL A CA 1
ATOM 872 C C . VAL A 1 109 ? 4.641 17 9.336 1 97.12 109 VAL A C 1
ATOM 874 O O . VAL A 1 109 ? 3.709 17.766 9.102 1 97.12 109 VAL A O 1
ATOM 877 N N . PHE A 1 110 ? 4.648 15.703 8.977 1 96.81 110 PHE A N 1
ATOM 878 C CA . PHE A 1 110 ? 3.43 15.188 8.367 1 96.81 110 PHE A CA 1
ATOM 879 C C . PHE A 1 110 ? 3.184 13.742 8.781 1 96.81 110 PHE A C 1
ATOM 881 O O . PHE A 1 110 ? 4.02 13.133 9.453 1 96.81 110 PHE A O 1
ATOM 888 N N . SER A 1 111 ? 2.01 13.312 8.422 1 97.06 111 SER A N 1
ATOM 889 C CA . SER A 1 111 ? 1.592 11.977 8.836 1 97.06 111 SER A CA 1
ATOM 890 C C . SER A 1 111 ? 2.098 10.906 7.875 1 97.06 111 SER A C 1
ATOM 892 O O . SER A 1 111 ? 2.059 11.102 6.656 1 97.06 111 SER A O 1
ATOM 894 N N . VAL A 1 112 ? 2.57 9.82 8.5 1 97.94 112 VAL A N 1
ATOM 895 C CA . VAL A 1 112 ? 3.037 8.68 7.707 1 97.94 112 VAL A CA 1
ATOM 896 C C . VAL A 1 112 ? 2.523 7.383 8.32 1 97.94 112 VAL A C 1
ATOM 898 O O . VAL A 1 112 ? 2.064 7.363 9.461 1 97.94 112 VAL A O 1
ATOM 901 N N . THR A 1 113 ? 2.557 6.375 7.492 1 96.62 113 THR A N 1
ATOM 902 C CA . THR A 1 113 ? 2.322 5.02 7.973 1 96.62 113 THR A CA 1
ATOM 903 C C . THR A 1 113 ? 3.418 4.074 7.48 1 96.62 113 THR A C 1
ATOM 905 O O . THR A 1 113 ? 3.998 4.289 6.414 1 96.62 113 THR A O 1
ATOM 908 N N . ARG A 1 114 ? 3.658 3.104 8.297 1 94.75 114 ARG A N 1
ATOM 909 C CA . ARG A 1 114 ? 4.723 2.154 7.988 1 94.75 114 ARG A CA 1
ATOM 910 C C . ARG A 1 114 ? 4.188 0.967 7.195 1 94.75 114 ARG A C 1
ATOM 912 O O . ARG A 1 114 ? 3.098 0.466 7.477 1 94.75 114 ARG A O 1
ATOM 919 N N . GLN A 1 115 ? 5.039 0.591 6.195 1 92.06 115 GLN A N 1
ATOM 920 C CA . GLN A 1 115 ? 4.707 -0.613 5.445 1 92.06 115 GLN A CA 1
ATOM 921 C C . GLN A 1 115 ? 5.938 -1.492 5.238 1 92.06 115 GLN A C 1
ATOM 923 O O . GLN A 1 115 ? 7.062 -0.996 5.219 1 92.06 115 GLN A O 1
ATOM 928 N N . HIS A 1 116 ? 5.719 -2.787 5.152 1 91.75 116 HIS A N 1
ATOM 929 C CA . HIS A 1 116 ? 6.754 -3.785 4.906 1 91.75 116 HIS A CA 1
ATOM 930 C C . HIS A 1 116 ? 6.48 -4.555 3.617 1 91.75 116 HIS A C 1
ATOM 932 O O . HIS A 1 116 ? 6.277 -5.773 3.648 1 91.75 116 HIS A O 1
ATOM 938 N N . LYS A 1 117 ? 6.566 -3.779 2.561 1 91 117 LYS A N 1
ATOM 939 C CA . LYS A 1 117 ? 6.305 -4.41 1.271 1 91 117 LYS A CA 1
ATOM 940 C C . LYS A 1 117 ? 7.598 -4.625 0.489 1 91 117 LYS A C 1
ATOM 942 O O . LYS A 1 117 ? 8.539 -3.84 0.609 1 91 117 LYS A O 1
ATOM 947 N N . LEU A 1 118 ? 7.582 -5.68 -0.278 1 93.38 118 LEU A N 1
ATOM 948 C CA . LEU A 1 118 ? 8.68 -5.973 -1.195 1 93.38 118 LEU A CA 1
ATOM 949 C C . LEU A 1 118 ? 8.312 -5.582 -2.623 1 93.38 118 LEU A C 1
ATOM 951 O O . LEU A 1 118 ? 7.211 -5.891 -3.092 1 93.38 118 LEU A O 1
ATOM 955 N N . PHE A 1 119 ? 9.242 -4.883 -3.23 1 94.81 119 PHE A N 1
ATOM 956 C CA . PHE A 1 119 ? 8.93 -4.266 -4.512 1 94.81 119 PHE A CA 1
ATOM 957 C C . PHE A 1 119 ? 9.703 -4.93 -5.641 1 94.81 119 PHE A C 1
ATOM 959 O O . PHE A 1 119 ? 10.82 -5.406 -5.434 1 94.81 119 PHE A O 1
ATOM 966 N N . TRP A 1 120 ? 9.023 -4.895 -6.773 1 96.06 120 TRP A N 1
ATOM 967 C CA . TRP A 1 120 ? 9.602 -5.406 -8.008 1 96.06 120 TRP A CA 1
ATOM 968 C C . TRP A 1 120 ? 9.625 -4.332 -9.086 1 96.06 120 TRP A C 1
ATOM 970 O O . TRP A 1 120 ? 8.719 -3.494 -9.156 1 96.06 120 TRP A O 1
ATOM 980 N N . THR A 1 121 ? 10.648 -4.398 -9.914 1 94 121 THR A N 1
ATOM 981 C CA . THR A 1 121 ? 10.766 -3.477 -11.039 1 94 121 THR A CA 1
ATOM 982 C C . THR A 1 121 ? 10.586 -4.215 -12.367 1 94 121 THR A C 1
ATOM 984 O O . THR A 1 121 ? 11.266 -5.215 -12.617 1 94 121 THR A O 1
ATOM 987 N N . PRO A 1 122 ? 9.711 -3.688 -13.148 1 93.25 122 PRO A N 1
ATOM 988 C CA . PRO A 1 122 ? 9.539 -4.324 -14.453 1 93.25 122 PRO A CA 1
ATOM 989 C C . PRO A 1 122 ? 10.664 -3.984 -15.43 1 93.25 122 PRO A C 1
ATOM 991 O O . PRO A 1 122 ? 11.211 -2.877 -15.391 1 93.25 122 PRO A O 1
ATOM 994 N N . HIS A 1 123 ? 10.906 -4.988 -16.297 1 91.44 123 HIS A N 1
ATOM 995 C CA . HIS A 1 123 ? 11.852 -4.805 -17.391 1 91.44 123 HIS A CA 1
ATOM 996 C C . HIS A 1 123 ? 11.141 -4.812 -18.75 1 91.44 123 HIS A C 1
ATOM 998 O O . HIS A 1 123 ? 10.039 -5.34 -18.859 1 91.44 123 HIS A O 1
ATOM 1004 N N . GLU A 1 124 ? 11.82 -4.328 -19.688 1 89.38 124 GLU A N 1
ATOM 1005 C CA . GLU A 1 124 ? 11.242 -4.195 -21.016 1 89.38 124 GLU A CA 1
ATOM 1006 C C . GLU A 1 124 ? 10.992 -5.562 -21.656 1 89.38 124 GLU A C 1
ATOM 1008 O O . GLU A 1 124 ? 10.117 -5.707 -22.516 1 89.38 124 GLU A O 1
ATOM 1013 N N . ASP A 1 125 ? 11.648 -6.559 -21.188 1 92.31 125 ASP A N 1
ATOM 1014 C CA . ASP A 1 125 ? 11.539 -7.871 -21.828 1 92.31 125 ASP A CA 1
ATOM 1015 C C . ASP A 1 125 ? 10.398 -8.68 -21.203 1 92.31 125 ASP A C 1
ATOM 1017 O O . ASP A 1 125 ? 10.266 -9.875 -21.469 1 92.31 125 ASP A O 1
ATOM 1021 N N . GLY A 1 126 ? 9.664 -8.047 -20.359 1 91.94 126 GLY A N 1
ATOM 1022 C CA . GLY A 1 126 ? 8.508 -8.711 -19.781 1 91.94 126 GLY A CA 1
ATOM 1023 C C . GLY A 1 126 ? 8.805 -9.359 -18.438 1 91.94 126 GLY A C 1
ATOM 1024 O O . GLY A 1 126 ? 7.914 -9.93 -17.812 1 91.94 126 GLY A O 1
ATOM 1025 N N . THR A 1 127 ? 10.039 -9.219 -18.031 1 95.75 127 THR A N 1
ATOM 1026 C CA . THR A 1 127 ? 10.43 -9.789 -16.734 1 95.75 127 THR A CA 1
ATOM 1027 C C . THR A 1 127 ? 10.406 -8.719 -15.648 1 95.75 127 THR A C 1
ATOM 1029 O O . THR A 1 127 ? 10.211 -7.539 -15.93 1 95.75 127 THR A O 1
ATOM 1032 N N . ILE A 1 128 ? 10.469 -9.266 -14.359 1 96.56 128 ILE A N 1
ATOM 1033 C CA . ILE A 1 128 ? 10.625 -8.344 -13.234 1 96.56 128 ILE A CA 1
ATOM 1034 C C . ILE A 1 128 ? 11.82 -8.766 -12.383 1 96.56 128 ILE A C 1
ATOM 1036 O O . ILE A 1 128 ? 12.227 -9.93 -12.406 1 96.56 128 ILE A O 1
ATOM 1040 N N . ILE A 1 129 ? 12.398 -7.746 -11.711 1 95.06 129 ILE A N 1
ATOM 1041 C CA . ILE A 1 129 ? 13.516 -7.996 -10.805 1 95.06 129 ILE A CA 1
ATOM 1042 C C . ILE A 1 129 ? 13.211 -7.414 -9.43 1 95.06 129 ILE A C 1
ATOM 1044 O O . ILE A 1 129 ? 12.5 -6.41 -9.312 1 95.06 129 ILE A O 1
ATOM 1048 N N . PRO A 1 130 ? 13.727 -8.117 -8.406 1 95.31 130 PRO A N 1
ATOM 1049 C CA . PRO A 1 130 ? 13.539 -7.531 -7.082 1 95.31 130 PRO A CA 1
ATOM 1050 C C . PRO A 1 130 ? 14.164 -6.141 -6.961 1 95.31 130 PRO A C 1
ATOM 1052 O O . PRO A 1 130 ? 15.242 -5.895 -7.508 1 95.31 130 PRO A O 1
ATOM 1055 N N . ASP A 1 131 ? 13.508 -5.277 -6.246 1 92.94 131 ASP A N 1
ATOM 1056 C CA . ASP A 1 131 ? 13.961 -3.895 -6.125 1 92.94 131 ASP A CA 1
ATOM 1057 C C . ASP A 1 131 ? 14.609 -3.648 -4.762 1 92.94 131 ASP A C 1
ATOM 1059 O O . ASP A 1 131 ? 15.75 -3.191 -4.688 1 92.94 131 ASP A O 1
ATOM 1063 N N . ASN A 1 132 ? 14.039 -4.039 -3.697 1 91.25 132 ASN A N 1
ATOM 1064 C CA . ASN A 1 132 ? 14.508 -3.688 -2.361 1 91.25 132 ASN A CA 1
ATOM 1065 C C . ASN A 1 132 ? 14.805 -4.93 -1.527 1 91.25 132 ASN A C 1
ATOM 1067 O O . ASN A 1 132 ? 14.773 -4.879 -0.296 1 91.25 132 ASN A O 1
ATOM 1071 N N . PHE A 1 133 ? 14.977 -6.07 -2.217 1 93 133 PHE A N 1
ATOM 1072 C CA . PHE A 1 133 ? 15.25 -7.293 -1.474 1 93 133 PHE A CA 1
ATOM 1073 C C . PHE A 1 133 ? 15.984 -8.305 -2.346 1 93 133 PHE A C 1
ATOM 1075 O O . PHE A 1 133 ? 16.234 -8.047 -3.527 1 93 133 PHE A O 1
ATOM 1082 N N . ASP A 1 134 ? 16.406 -9.406 -1.646 1 92.44 134 ASP A N 1
ATOM 1083 C CA . ASP A 1 134 ? 17.031 -10.562 -2.297 1 92.44 134 ASP A CA 1
ATOM 1084 C C . ASP A 1 134 ? 16.094 -11.773 -2.26 1 92.44 134 ASP A C 1
ATOM 1086 O O . ASP A 1 134 ? 15.672 -12.211 -1.187 1 92.44 134 ASP A O 1
ATOM 1090 N N . VAL A 1 135 ? 15.836 -12.242 -3.477 1 89.94 135 VAL A N 1
ATOM 1091 C CA . VAL A 1 135 ? 14.883 -13.344 -3.574 1 89.94 135 VAL A CA 1
ATOM 1092 C C . VAL A 1 135 ? 15.398 -14.547 -2.793 1 89.94 135 VAL A C 1
ATOM 1094 O O . VAL A 1 135 ? 14.617 -15.359 -2.293 1 89.94 135 VAL A O 1
ATOM 1097 N N . GLU A 1 136 ? 16.688 -14.688 -2.689 1 88.88 136 GLU A N 1
ATOM 1098 C CA . GLU A 1 136 ? 17.297 -15.812 -1.99 1 88.88 136 GLU A CA 1
ATOM 1099 C C . GLU A 1 136 ? 17.344 -15.57 -0.485 1 88.88 136 GLU A C 1
ATOM 1101 O O . GLU A 1 136 ? 17.578 -16.5 0.292 1 88.88 136 GLU A O 1
ATOM 1106 N N . ASN A 1 137 ? 17.141 -14.367 -0.187 1 88.19 137 ASN A N 1
ATOM 1107 C CA . ASN A 1 137 ? 17.109 -13.961 1.214 1 88.19 137 ASN A CA 1
ATOM 1108 C C . ASN A 1 137 ? 16.016 -12.938 1.484 1 88.19 137 ASN A C 1
ATOM 1110 O O . ASN A 1 137 ? 16.297 -11.789 1.832 1 88.19 137 ASN A O 1
ATOM 1114 N N . ARG A 1 138 ? 14.867 -13.414 1.385 1 87.69 138 ARG A N 1
ATOM 1115 C CA . ARG A 1 138 ? 13.719 -12.539 1.561 1 87.69 138 ARG A CA 1
ATOM 1116 C C . ARG A 1 138 ? 13.594 -12.086 3.012 1 87.69 138 ARG A C 1
ATOM 1118 O O . ARG A 1 138 ? 13.562 -12.906 3.926 1 87.69 138 ARG A O 1
ATOM 1125 N N . PRO A 1 139 ? 13.484 -10.828 3.193 1 87.06 139 PRO A N 1
ATOM 1126 C CA . PRO A 1 139 ? 13.383 -10.352 4.574 1 87.06 139 PRO A CA 1
ATOM 1127 C C . PRO A 1 139 ? 12.008 -10.594 5.188 1 87.06 139 PRO A C 1
ATOM 1129 O O . PRO A 1 139 ? 10.992 -10.508 4.492 1 87.06 139 PRO A O 1
ATOM 1132 N N . ARG A 1 140 ? 12.109 -10.961 6.48 1 81.25 140 ARG A N 1
ATOM 1133 C CA . ARG A 1 140 ? 10.883 -10.969 7.277 1 81.25 140 ARG A CA 1
ATOM 1134 C C . ARG A 1 140 ? 10.547 -9.57 7.781 1 81.25 140 ARG A C 1
ATOM 1136 O O . ARG A 1 140 ? 11.422 -8.695 7.836 1 81.25 140 ARG A O 1
ATOM 1143 N N . ARG A 1 141 ? 9.32 -9.484 8.062 1 82.88 141 ARG A N 1
ATOM 1144 C CA . ARG A 1 141 ? 8.844 -8.188 8.531 1 82.88 141 ARG A CA 1
ATOM 1145 C C . ARG A 1 141 ? 9.719 -7.664 9.664 1 82.88 141 ARG A C 1
ATOM 1147 O O . ARG A 1 141 ? 10.016 -6.469 9.719 1 82.88 141 ARG A O 1
ATOM 1154 N N . GLN A 1 142 ? 10.109 -8.531 10.523 1 84.5 142 GLN A N 1
ATOM 1155 C CA . GLN A 1 142 ? 10.844 -8.141 11.719 1 84.5 142 GLN A CA 1
ATOM 1156 C C . GLN A 1 142 ? 12.305 -7.836 11.398 1 84.5 142 GLN A C 1
ATOM 1158 O O . GLN A 1 142 ? 13.023 -7.285 12.227 1 84.5 142 GLN A O 1
ATOM 1163 N N . ASP A 1 143 ? 12.75 -8.148 10.203 1 86.62 143 ASP A N 1
ATOM 1164 C CA . ASP A 1 143 ? 14.172 -8.094 9.859 1 86.62 143 ASP A CA 1
ATOM 1165 C C . ASP A 1 143 ? 14.562 -6.711 9.344 1 86.62 143 ASP A C 1
ATOM 1167 O O . ASP A 1 143 ? 15.742 -6.434 9.117 1 86.62 143 ASP A O 1
ATOM 1171 N N . TRP A 1 144 ? 13.609 -5.793 9.148 1 86.56 144 TRP A N 1
ATOM 1172 C CA . TRP A 1 144 ? 13.938 -4.465 8.641 1 86.56 144 TRP A CA 1
ATOM 1173 C C . TRP A 1 144 ? 12.891 -3.443 9.07 1 86.56 144 TRP A C 1
ATOM 1175 O O . TRP A 1 144 ? 11.812 -3.811 9.539 1 86.56 144 TRP A O 1
ATOM 1185 N N . ALA A 1 145 ? 13.172 -2.199 9.078 1 86.69 145 ALA A N 1
ATOM 1186 C CA . ALA A 1 145 ? 12.375 -1.107 9.633 1 86.69 145 ALA A CA 1
ATOM 1187 C C . ALA A 1 145 ? 11.188 -0.787 8.734 1 86.69 145 ALA A C 1
ATOM 1189 O O . ALA A 1 145 ? 10.258 -0.079 9.141 1 86.69 145 ALA A O 1
ATOM 1190 N N . GLY A 1 146 ? 11.156 -1.298 7.574 1 89.88 146 GLY A N 1
ATOM 1191 C CA . GLY A 1 146 ? 10.094 -0.954 6.645 1 89.88 146 GLY A CA 1
ATOM 1192 C C . GLY A 1 146 ? 10.289 0.406 6 1 89.88 146 GLY A C 1
ATOM 1193 O O . GLY A 1 146 ? 11.375 0.985 6.066 1 89.88 146 GLY A O 1
ATOM 1194 N N . GLN A 1 147 ? 9.227 0.814 5.289 1 91.5 147 GLN A N 1
ATOM 1195 C CA . GLN A 1 147 ? 9.211 2.119 4.637 1 91.5 147 GLN A CA 1
ATOM 1196 C C . GLN A 1 147 ? 8.016 2.951 5.105 1 91.5 147 GLN A C 1
ATOM 1198 O O . GLN A 1 147 ? 7.004 2.4 5.543 1 91.5 147 GLN A O 1
ATOM 1203 N N . LEU A 1 148 ? 8.281 4.227 5.043 1 96.19 148 LEU A N 1
ATOM 1204 C CA . LEU A 1 148 ? 7.207 5.133 5.426 1 96.19 148 LEU A CA 1
ATOM 1205 C C . LEU A 1 148 ? 6.551 5.746 4.195 1 96.19 148 LEU A C 1
ATOM 1207 O O . LEU A 1 148 ? 7.234 6.094 3.229 1 96.19 148 LEU A O 1
ATOM 1211 N N . VAL A 1 149 ? 5.23 5.824 4.273 1 96.19 149 VAL A N 1
ATOM 1212 C CA . VAL A 1 149 ? 4.449 6.453 3.213 1 96.19 149 VAL A CA 1
ATOM 1213 C C . VAL A 1 149 ? 3.527 7.516 3.811 1 96.19 149 VAL A C 1
ATOM 1215 O O . VAL A 1 149 ? 2.947 7.312 4.879 1 96.19 149 VAL A O 1
ATOM 1218 N N . GLU A 1 150 ? 3.387 8.539 3.076 1 95.12 150 GLU A N 1
ATOM 1219 C CA . GLU A 1 150 ? 2.482 9.594 3.539 1 95.12 150 GLU A CA 1
ATOM 1220 C C . GLU A 1 150 ? 1.04 9.094 3.586 1 95.12 150 GLU A C 1
ATOM 1222 O O . GLU A 1 150 ? 0.595 8.383 2.688 1 95.12 150 GLU A O 1
ATOM 1227 N N . THR A 1 151 ? 0.308 9.531 4.613 1 92.75 151 THR A N 1
ATOM 1228 C CA . THR A 1 151 ? -1.107 9.188 4.684 1 92.75 151 THR A CA 1
ATOM 1229 C C . THR A 1 151 ? -1.964 10.289 4.062 1 92.75 151 THR A C 1
ATOM 1231 O O . THR A 1 151 ? -3.127 10.055 3.725 1 92.75 151 THR A O 1
ATOM 1234 N N . GLY A 1 152 ? -1.409 11.453 3.98 1 90.12 152 GLY A N 1
ATOM 1235 C CA . GLY A 1 152 ? -2.178 12.594 3.5 1 90.12 152 GLY A CA 1
ATOM 1236 C C . GLY A 1 152 ? -3.035 13.227 4.574 1 90.12 152 GLY A C 1
ATOM 1237 O O . GLY A 1 152 ? -3.662 14.266 4.344 1 90.12 152 GLY A O 1
ATOM 1238 N N . MET A 1 153 ? -2.994 12.805 5.746 1 90.25 153 MET A N 1
ATOM 1239 C CA . MET A 1 153 ? -3.873 13.211 6.836 1 90.25 153 MET A CA 1
ATOM 1240 C C . MET A 1 153 ? -3.631 14.672 7.215 1 90.25 153 MET A C 1
ATOM 1242 O O . MET A 1 153 ? -4.578 15.445 7.348 1 90.25 153 MET A O 1
ATOM 1246 N N . PHE A 1 154 ? -2.375 15.039 7.367 1 91.44 154 PHE A N 1
ATOM 1247 C CA . PHE A 1 154 ? -2.072 16.422 7.676 1 91.44 154 PHE A CA 1
ATOM 1248 C C . PHE A 1 154 ? -0.629 16.766 7.312 1 91.44 154 PHE A C 1
ATOM 1250 O O . PHE A 1 154 ? 0.216 15.867 7.227 1 91.44 154 PHE A O 1
ATOM 1257 N N . TYR A 1 155 ? -0.437 18.047 7.164 1 93.94 155 TYR A N 1
ATOM 1258 C CA . TYR A 1 155 ? 0.874 18.625 6.902 1 93.94 155 TYR A CA 1
ATOM 1259 C C . TYR A 1 155 ? 1.074 19.906 7.711 1 93.94 155 TYR A C 1
ATOM 1261 O O . TYR A 1 155 ? 0.334 20.875 7.543 1 93.94 155 TYR A O 1
ATOM 1269 N N . PHE A 1 156 ? 2.061 19.875 8.578 1 93.69 156 PHE A N 1
ATOM 1270 C CA . PHE A 1 156 ? 2.531 21.062 9.281 1 93.69 156 PHE A CA 1
ATOM 1271 C C . PHE A 1 156 ? 3.82 21.578 8.656 1 93.69 156 PHE A C 1
ATOM 1273 O O . PHE A 1 156 ? 4.73 20.812 8.359 1 93.69 156 PHE A O 1
ATOM 1280 N N . PHE A 1 157 ? 3.854 22.906 8.5 1 94.25 157 PHE A N 1
ATOM 1281 C CA . PHE A 1 157 ? 5.094 23.406 7.91 1 94.25 157 PHE A CA 1
ATOM 1282 C C . PHE A 1 157 ? 5.289 24.891 8.211 1 94.25 157 PHE A C 1
ATOM 1284 O O . PHE A 1 157 ? 4.316 25.625 8.375 1 94.25 157 PHE A O 1
ATOM 1291 N N . GLN A 1 158 ? 6.559 25.219 8.305 1 93.44 158 GLN A N 1
ATOM 1292 C CA . GLN A 1 158 ? 6.926 26.641 8.344 1 93.44 158 GLN A CA 1
ATOM 1293 C C . GLN A 1 158 ? 6.684 27.297 6.996 1 93.44 158 GLN A C 1
ATOM 1295 O O . GLN A 1 158 ? 7.078 26.781 5.957 1 93.44 158 GLN A O 1
ATOM 1300 N N . THR A 1 159 ? 6.082 28.469 7.035 1 92.06 159 THR A N 1
ATOM 1301 C CA . THR A 1 159 ? 5.715 29.141 5.785 1 92.06 159 THR A CA 1
ATOM 1302 C C . THR A 1 159 ? 6.961 29.594 5.035 1 92.06 159 THR A C 1
ATOM 1304 O O . THR A 1 159 ? 6.898 29.906 3.842 1 92.06 159 THR A O 1
ATOM 1307 N N . SER A 1 160 ? 8.086 29.641 5.711 1 93.12 160 SER A N 1
ATOM 1308 C CA . SER A 1 160 ? 9.344 29.984 5.051 1 93.12 160 SER A CA 1
ATOM 1309 C C . SER A 1 160 ? 9.688 28.969 3.959 1 93.12 160 SER A C 1
ATOM 1311 O O . SER A 1 160 ? 10.438 29.281 3.035 1 93.12 160 SER A O 1
ATOM 1313 N N . LEU A 1 161 ? 9.133 27.844 3.998 1 93.94 161 LEU A N 1
ATOM 1314 C CA . LEU A 1 161 ? 9.406 26.797 3.021 1 93.94 161 LEU A CA 1
ATOM 1315 C C . LEU A 1 161 ? 8.789 27.141 1.669 1 93.94 161 LEU A C 1
ATOM 1317 O O . LEU A 1 161 ? 9.242 26.641 0.632 1 93.94 161 LEU A O 1
ATOM 1321 N N . ILE A 1 162 ? 7.809 27.953 1.723 1 90.12 162 ILE A N 1
ATOM 1322 C CA . ILE A 1 162 ? 7.066 28.297 0.513 1 90.12 162 ILE A CA 1
ATOM 1323 C C . ILE A 1 162 ? 7.98 29.031 -0.461 1 90.12 162 ILE A C 1
ATOM 1325 O O . ILE A 1 162 ? 7.812 28.938 -1.679 1 90.12 162 ILE A O 1
ATOM 1329 N N . ARG A 1 163 ? 8.891 29.75 0.077 1 90.5 163 ARG A N 1
ATOM 1330 C CA . ARG A 1 163 ? 9.852 30.453 -0.767 1 90.5 163 ARG A CA 1
ATOM 1331 C C . ARG A 1 163 ? 10.633 29.484 -1.64 1 90.5 163 ARG A C 1
ATOM 1333 O O . ARG A 1 163 ? 11.117 29.844 -2.711 1 90.5 163 ARG A O 1
ATOM 1340 N N . HIS A 1 164 ? 10.758 28.312 -1.174 1 91.31 164 HIS A N 1
ATOM 1341 C CA . HIS A 1 164 ? 11.453 27.281 -1.917 1 91.31 164 HIS A CA 1
ATOM 1342 C C . HIS A 1 164 ? 10.477 26.406 -2.699 1 91.31 164 HIS A C 1
ATOM 1344 O O . HIS A 1 164 ? 10.859 25.359 -3.234 1 91.31 164 HIS A O 1
ATOM 1350 N N . ASN A 1 165 ? 9.297 26.703 -2.637 1 90.81 165 ASN A N 1
ATOM 1351 C CA . ASN A 1 165 ? 8.227 26.031 -3.369 1 90.81 165 ASN A CA 1
ATOM 1352 C C . ASN A 1 165 ? 8.016 24.594 -2.881 1 90.81 165 ASN A C 1
ATOM 1354 O O . ASN A 1 165 ? 7.797 23.688 -3.684 1 90.81 165 ASN A O 1
ATOM 1358 N N . VAL A 1 166 ? 8.156 24.406 -1.521 1 92.5 166 VAL A N 1
ATOM 1359 C CA . VAL A 1 166 ? 7.914 23.094 -0.946 1 92.5 166 VAL A CA 1
ATOM 1360 C C . VAL A 1 166 ? 7.098 23.234 0.335 1 92.5 166 VAL A C 1
ATOM 1362 O O . VAL A 1 166 ? 7.191 24.234 1.036 1 92.5 166 VAL A O 1
ATOM 1365 N N . LEU A 1 167 ? 6.293 22.141 0.58 1 91 167 LEU A N 1
ATOM 1366 C CA . LEU A 1 167 ? 5.598 22.047 1.858 1 91 167 LEU A CA 1
ATOM 1367 C C . LEU A 1 167 ? 6.344 21.125 2.814 1 91 167 LEU A C 1
ATOM 1369 O O . LEU A 1 167 ? 6.234 21.266 4.035 1 91 167 LEU A O 1
ATOM 1373 N N . GLN A 1 168 ? 6.992 20.219 2.219 1 95.38 168 GLN A N 1
ATOM 1374 C CA . GLN A 1 168 ? 7.797 19.25 2.957 1 95.38 168 GLN A CA 1
ATOM 1375 C C . GLN A 1 168 ? 9.289 19.469 2.707 1 95.38 168 GLN A C 1
ATOM 1377 O O . GLN A 1 168 ? 9.844 18.953 1.739 1 95.38 168 GLN A O 1
ATOM 1382 N N . GLY A 1 169 ? 9.945 20.25 3.572 1 95.5 169 GLY A N 1
ATOM 1383 C CA . GLY A 1 169 ? 11.344 20.594 3.404 1 95.5 169 GLY A CA 1
ATOM 1384 C C . GLY A 1 169 ? 12.047 20.891 4.715 1 95.5 169 GLY A C 1
ATOM 1385 O O . GLY A 1 169 ? 11.445 20.797 5.785 1 95.5 169 GLY A O 1
ATOM 1386 N N . GLY A 1 170 ? 13.406 21.141 4.574 1 95.69 170 GLY A N 1
ATOM 1387 C CA . GLY A 1 170 ? 14.188 21.391 5.773 1 95.69 170 GLY A CA 1
ATOM 1388 C C . GLY A 1 170 ? 14.391 20.156 6.625 1 95.69 170 GLY A C 1
ATOM 1389 O O . GLY A 1 170 ? 14.641 19.062 6.098 1 95.69 170 GLY A O 1
ATOM 1390 N N . ARG A 1 171 ? 14.398 20.422 7.945 1 97.19 171 ARG A N 1
ATOM 1391 C CA . ARG A 1 171 ? 14.383 19.281 8.852 1 97.19 171 ARG A CA 1
ATOM 1392 C C . ARG A 1 171 ? 12.984 18.672 8.953 1 97.19 171 ARG A C 1
ATOM 1394 O O . ARG A 1 171 ? 12.094 19.266 9.586 1 97.19 171 ARG A O 1
ATOM 1401 N N . ILE A 1 172 ? 12.875 17.531 8.375 1 98.25 172 ILE A N 1
ATOM 1402 C CA . ILE A 1 172 ? 11.539 16.969 8.188 1 98.25 172 ILE A CA 1
ATOM 1403 C C . ILE A 1 172 ? 11.242 15.961 9.289 1 98.25 172 ILE A C 1
ATOM 1405 O O . ILE A 1 172 ? 11.938 14.945 9.422 1 98.25 172 ILE A O 1
ATOM 1409 N N . GLY A 1 173 ? 10.195 16.25 10.055 1 98.19 173 GLY A N 1
ATOM 1410 C CA . GLY A 1 173 ? 9.68 15.312 11.039 1 98.19 173 GLY A CA 1
ATOM 1411 C C . GLY A 1 173 ? 8.438 14.578 10.562 1 98.19 173 GLY A C 1
ATOM 1412 O O . GLY A 1 173 ? 7.969 14.805 9.445 1 98.19 173 GLY A O 1
ATOM 1413 N N . TYR A 1 174 ? 7.988 13.664 11.406 1 98.25 174 TYR A N 1
ATOM 1414 C CA . TYR A 1 174 ? 6.816 12.891 11.008 1 98.25 174 TYR A CA 1
ATOM 1415 C C . TYR A 1 174 ? 6.066 12.367 12.234 1 98.25 174 TYR A C 1
ATOM 1417 O O . TYR A 1 174 ? 6.602 12.367 13.344 1 98.25 174 TYR A O 1
ATOM 1425 N N . VAL A 1 175 ? 4.824 12.086 12.016 1 97.88 175 VAL A N 1
ATOM 1426 C CA . VAL A 1 175 ? 3.979 11.375 12.969 1 97.88 175 VAL A CA 1
ATOM 1427 C C . VAL A 1 175 ? 3.496 10.062 12.359 1 97.88 175 VAL A C 1
ATOM 1429 O O . VAL A 1 175 ? 2.818 10.062 11.328 1 97.88 175 VAL A O 1
ATOM 1432 N N . GLU A 1 176 ? 3.852 8.977 13 1 97.25 176 GLU A N 1
ATOM 1433 C CA . GLU A 1 176 ? 3.438 7.668 12.5 1 97.25 176 GLU A CA 1
ATOM 1434 C C . GLU A 1 176 ? 2.039 7.305 12.992 1 97.25 176 GLU A C 1
ATOM 1436 O O . GLU A 1 176 ? 1.768 7.344 14.188 1 97.25 176 GLU A O 1
ATOM 1441 N N . VAL A 1 177 ? 1.238 7.016 12.016 1 96.12 177 VAL A N 1
ATOM 1442 C CA . VAL A 1 177 ? -0.148 6.652 12.289 1 96.12 177 VAL A CA 1
ATOM 1443 C C . VAL A 1 177 ? -0.382 5.188 11.914 1 96.12 177 VAL A C 1
ATOM 1445 O O . VAL A 1 177 ? 0.13 4.711 10.898 1 96.12 177 VAL A O 1
ATOM 1448 N N . PRO A 1 178 ? -1.174 4.477 12.742 1 91.88 178 PRO A N 1
ATOM 1449 C CA . PRO A 1 178 ? -1.494 3.094 12.375 1 91.88 178 PRO A CA 1
ATOM 1450 C C . PRO A 1 178 ? -2.195 2.99 11.016 1 91.88 178 PRO A C 1
ATOM 1452 O O . PRO A 1 178 ? -2.941 3.893 10.633 1 91.88 178 PRO A O 1
ATOM 1455 N N . LYS A 1 179 ? -1.996 1.866 10.398 1 87 179 LYS A N 1
ATOM 1456 C CA . LYS A 1 179 ? -2.549 1.63 9.062 1 87 179 LYS A CA 1
ATOM 1457 C C . LYS A 1 179 ? -4.07 1.777 9.07 1 87 179 LYS A C 1
ATOM 1459 O O . LYS A 1 179 ? -4.641 2.357 8.141 1 87 179 LYS A O 1
ATOM 1464 N N . ASP A 1 180 ? -4.711 1.328 10.031 1 80.25 180 ASP A N 1
ATOM 1465 C CA . ASP A 1 180 ? -6.172 1.334 10.094 1 80.25 180 ASP A CA 1
ATOM 1466 C C . ASP A 1 180 ? -6.707 2.748 10.305 1 80.25 180 ASP A C 1
ATOM 1468 O O . ASP A 1 180 ? -7.898 3 10.117 1 80.25 180 ASP A O 1
ATOM 1472 N N . HIS A 1 181 ? -5.812 3.672 10.625 1 86.12 181 HIS A N 1
ATOM 1473 C CA . HIS A 1 181 ? -6.215 5.066 10.758 1 86.12 181 HIS A CA 1
ATOM 1474 C C . HIS A 1 181 ? -5.801 5.875 9.531 1 86.12 181 HIS A C 1
ATOM 1476 O O . HIS A 1 181 ? -6.109 7.066 9.43 1 86.12 181 HIS A O 1
ATOM 1482 N N . SER A 1 182 ? -5.195 5.27 8.57 1 88.56 182 SER A N 1
ATOM 1483 C CA . SER A 1 182 ? -4.57 6 7.473 1 88.56 182 SER A CA 1
ATOM 1484 C C . SER A 1 182 ? -5.48 6.031 6.25 1 88.56 182 SER A C 1
ATOM 1486 O O . SER A 1 182 ? -5.09 6.535 5.195 1 88.56 182 SER A O 1
ATOM 1488 N N . LEU A 1 183 ? -6.68 5.594 6.367 1 82.81 183 LEU A N 1
ATOM 1489 C CA . LEU A 1 183 ? -7.598 5.539 5.234 1 82.81 183 LEU A CA 1
ATOM 1490 C C . LEU A 1 183 ? -8.031 6.938 4.816 1 82.81 183 LEU A C 1
ATOM 1492 O O . LEU A 1 183 ? -8.344 7.777 5.664 1 82.81 183 LEU A O 1
ATOM 1496 N N . GLU A 1 184 ? -7.934 7.168 3.543 1 78.19 184 GLU A N 1
ATOM 1497 C CA . GLU A 1 184 ? -8.492 8.375 2.941 1 78.19 184 GLU A CA 1
ATOM 1498 C C . GLU A 1 184 ? -9.758 8.062 2.146 1 78.19 184 GLU A C 1
ATOM 1500 O O . GLU A 1 184 ? -9.812 7.059 1.434 1 78.19 184 GLU A O 1
ATOM 1505 N N . ILE A 1 185 ? -10.727 8.867 2.238 1 77 185 ILE A N 1
ATOM 1506 C CA . ILE A 1 185 ? -11.969 8.648 1.509 1 77 185 ILE A CA 1
ATOM 1507 C C . ILE A 1 185 ? -11.945 9.438 0.2 1 77 185 ILE A C 1
ATOM 1509 O O . ILE A 1 185 ? -12.227 10.641 0.186 1 77 185 ILE A O 1
ATOM 1513 N N . ASP A 1 186 ? -11.578 8.812 -0.855 1 71.19 186 ASP A N 1
ATOM 1514 C CA . ASP A 1 186 ? -11.516 9.469 -2.154 1 71.19 186 ASP A CA 1
ATOM 1515 C C . ASP A 1 186 ? -12.594 8.938 -3.096 1 71.19 186 ASP A C 1
ATOM 1517 O O . ASP A 1 186 ? -12.969 9.602 -4.062 1 71.19 186 ASP A O 1
ATOM 1521 N N . THR A 1 187 ? -13.023 7.742 -2.811 1 69.75 187 THR A N 1
ATOM 1522 C CA . THR A 1 187 ? -14.008 7.09 -3.664 1 69.75 187 THR A CA 1
ATOM 1523 C C . THR A 1 187 ? -15.148 6.512 -2.828 1 69.75 187 THR A C 1
ATOM 1525 O O . THR A 1 187 ? -15.055 6.449 -1.601 1 69.75 187 THR A O 1
ATOM 1528 N N . GLU A 1 188 ? -16.125 6.258 -3.641 1 68.56 188 GLU A N 1
ATOM 1529 C CA . GLU A 1 188 ? -17.234 5.578 -2.965 1 68.56 188 GLU A CA 1
ATOM 1530 C C . GLU A 1 188 ? -16.766 4.281 -2.312 1 68.56 188 GLU A C 1
ATOM 1532 O O . GLU A 1 188 ? -17.234 3.914 -1.235 1 68.56 188 GLU A O 1
ATOM 1537 N N . PHE A 1 189 ? -15.906 3.771 -2.928 1 68.69 189 PHE A N 1
ATOM 1538 C CA . PHE A 1 189 ? -15.312 2.568 -2.357 1 68.69 189 PHE A CA 1
ATOM 1539 C C . PHE A 1 189 ? -14.648 2.873 -1.02 1 68.69 189 PHE A C 1
ATOM 1541 O O . PHE A 1 189 ? -14.859 2.156 -0.039 1 68.69 189 PHE A O 1
ATOM 1548 N N . ASP A 1 190 ? -13.93 3.889 -1.021 1 71.94 190 ASP A N 1
ATOM 1549 C CA . ASP A 1 190 ? -13.258 4.293 0.212 1 71.94 190 ASP A CA 1
ATOM 1550 C C . ASP A 1 190 ? -14.273 4.531 1.334 1 71.94 190 ASP A C 1
ATOM 1552 O O . ASP A 1 190 ? -14.023 4.168 2.486 1 71.94 190 ASP A O 1
ATOM 1556 N N . LEU A 1 191 ? -15.352 5.098 0.885 1 73.75 191 LEU A N 1
ATOM 1557 C CA . LEU A 1 191 ? -16.391 5.402 1.864 1 73.75 191 LEU A CA 1
ATOM 1558 C C . LEU A 1 191 ? -16.938 4.121 2.486 1 73.75 191 LEU A C 1
ATOM 1560 O O . LEU A 1 191 ? -17.156 4.059 3.699 1 73.75 191 LEU A O 1
ATOM 1564 N N . GLN A 1 192 ? -17.125 3.16 1.755 1 70.62 192 GLN A N 1
ATOM 1565 C CA . GLN A 1 192 ? -17.656 1.888 2.246 1 70.62 192 GLN A CA 1
ATOM 1566 C C . GLN A 1 192 ? -16.641 1.201 3.164 1 70.62 192 GLN A C 1
ATOM 1568 O O . GLN A 1 192 ? -17.016 0.631 4.191 1 70.62 192 GLN A O 1
ATOM 1573 N N . VAL A 1 193 ? -15.5 1.295 2.811 1 71.88 193 VAL A N 1
ATOM 1574 C CA . VAL A 1 193 ? -14.445 0.706 3.621 1 71.88 193 VAL A CA 1
ATOM 1575 C C . VAL A 1 193 ? -14.367 1.421 4.969 1 71.88 193 VAL A C 1
ATOM 1577 O O . VAL A 1 193 ? -14.266 0.776 6.016 1 71.88 193 VAL A O 1
ATOM 1580 N N . ALA A 1 194 ? -14.43 2.709 4.84 1 71.62 194 ALA A N 1
ATOM 1581 C CA . ALA A 1 194 ? -14.375 3.51 6.059 1 71.62 194 ALA A CA 1
ATOM 1582 C C . ALA A 1 194 ? -15.516 3.143 7.004 1 71.62 194 ALA A C 1
ATOM 1584 O O . ALA A 1 194 ? -15.32 3.043 8.219 1 71.62 194 ALA A O 1
ATOM 1585 N N . ARG A 1 195 ? -16.594 2.947 6.434 1 72.69 195 ARG A N 1
ATOM 1586 C CA . ARG A 1 195 ? -17.766 2.572 7.227 1 72.69 195 ARG A CA 1
ATOM 1587 C C . ARG A 1 195 ? -17.562 1.214 7.887 1 72.69 195 ARG A C 1
ATOM 1589 O O . ARG A 1 195 ? -17.969 1.014 9.039 1 72.69 195 ARG A O 1
ATOM 1596 N N . ALA A 1 196 ? -17 0.378 7.211 1 68.62 196 ALA A N 1
ATOM 1597 C CA . ALA A 1 196 ? -16.734 -0.956 7.742 1 68.62 196 ALA A CA 1
ATOM 1598 C C . ALA A 1 196 ? -15.766 -0.895 8.922 1 68.62 196 ALA A C 1
ATOM 1600 O O . ALA A 1 196 ? -15.953 -1.588 9.922 1 68.62 196 ALA A O 1
ATOM 1601 N N . ILE A 1 197 ? -14.805 -0.066 8.812 1 68.62 197 ILE A N 1
ATOM 1602 C CA . ILE A 1 197 ? -13.797 0.097 9.852 1 68.62 197 ILE A CA 1
ATOM 1603 C C . ILE A 1 197 ? -14.445 0.689 11.102 1 68.62 197 ILE A C 1
ATOM 1605 O O . ILE A 1 197 ? -14.18 0.234 12.219 1 68.62 197 ILE A O 1
ATOM 1609 N N . SER A 1 198 ? -15.203 1.66 10.898 1 70.38 198 SER A N 1
ATOM 1610 C CA . SER A 1 198 ? -15.852 2.348 12.008 1 70.38 198 SER A CA 1
ATOM 1611 C C . SER A 1 198 ? -16.75 1.4 12.797 1 70.38 198 SER A C 1
ATOM 1613 O O . SER A 1 198 ? -16.828 1.484 14.023 1 70.38 198 SER A O 1
ATOM 1615 N N . ARG A 1 199 ? -17.359 0.487 12.102 1 67.5 199 ARG A N 1
ATOM 1616 C CA . ARG A 1 199 ? -18.25 -0.466 12.75 1 67.5 199 ARG A CA 1
ATOM 1617 C C . ARG A 1 199 ? -17.484 -1.451 13.609 1 67.5 199 ARG A C 1
ATOM 1619 O O . ARG A 1 199 ? -17.953 -1.86 14.672 1 67.5 199 ARG A O 1
ATOM 1626 N N . ILE A 1 200 ? -16.375 -1.735 13.164 1 62.22 200 ILE A N 1
ATOM 1627 C CA . ILE A 1 200 ? -15.547 -2.689 13.898 1 62.22 200 ILE A CA 1
ATOM 1628 C C . ILE A 1 200 ? -14.969 -2.021 15.141 1 62.22 200 ILE A C 1
ATOM 1630 O O . ILE A 1 200 ? -14.922 -2.629 16.219 1 62.22 200 ILE A O 1
ATOM 1634 N N . SER A 1 201 ? -14.461 -0.895 14.945 1 60.59 201 SER A N 1
ATOM 1635 C CA . SER A 1 201 ? -13.867 -0.172 16.062 1 60.59 201 SER A CA 1
ATOM 1636 C C . SER A 1 201 ? -14.898 0.134 17.141 1 60.59 201 SER A C 1
ATOM 1638 O O . SER A 1 201 ? -14.578 0.143 18.328 1 60.59 201 SER A O 1
ATOM 1640 N N . GLU A 1 202 ? -16.031 0.499 16.719 1 55.91 202 GLU A N 1
ATOM 1641 C CA . GLU A 1 202 ? -17.078 0.764 17.703 1 55.91 202 GLU A CA 1
ATOM 1642 C C . GLU A 1 202 ? -17.594 -0.531 18.328 1 55.91 202 GLU A C 1
ATOM 1644 O O . GLU A 1 202 ? -18.047 -0.532 19.469 1 55.91 202 GLU A O 1
ATOM 1649 N N . GLY A 1 203 ? -17.656 -1.59 17.547 1 46.81 203 GLY A N 1
ATOM 1650 C CA . GLY A 1 203 ? -18.156 -2.814 18.156 1 46.81 203 GLY A CA 1
ATOM 1651 C C . GLY A 1 203 ? -17.125 -3.516 19.031 1 46.81 203 GLY A C 1
ATOM 1652 O O . GLY A 1 203 ? -17.422 -4.555 19.625 1 46.81 203 GLY A O 1
ATOM 1653 N N . SER A 1 204 ? -15.836 -3.26 18.844 1 40.84 204 SER A N 1
ATOM 1654 C CA . SER A 1 204 ? -14.969 -3.848 19.859 1 40.84 204 SER A CA 1
ATOM 1655 C C . SER A 1 204 ? -14.945 -2.998 21.125 1 40.84 204 SER A C 1
ATOM 1657 O O . SER A 1 204 ? -15.125 -1.779 21.062 1 40.84 204 SER A O 1
ATOM 1659 N N . MET B 1 1 ? 0.285 -30.047 -13.641 1 37.38 1 MET B N 1
ATOM 1660 C CA . MET B 1 1 ? 0.212 -28.703 -13.086 1 37.38 1 MET B CA 1
ATOM 1661 C C . MET B 1 1 ? -0.544 -28.703 -11.758 1 37.38 1 MET B C 1
ATOM 1663 O O . MET B 1 1 ? -1.535 -29.422 -11.609 1 37.38 1 MET B O 1
ATOM 1667 N N . TYR B 1 2 ? 0.18 -28.766 -10.625 1 42.94 2 TYR B N 1
ATOM 1668 C CA . TYR B 1 2 ? -0.384 -28.859 -9.289 1 42.94 2 TYR B CA 1
ATOM 1669 C C . TYR B 1 2 ? -0.835 -27.484 -8.789 1 42.94 2 TYR B C 1
ATOM 1671 O O . TYR B 1 2 ? -0.195 -26.469 -9.086 1 42.94 2 TYR B O 1
ATOM 1679 N N . GLY B 1 3 ? -2.266 -27.297 -8.836 1 45.62 3 GLY B N 1
ATOM 1680 C CA . GLY B 1 3 ? -2.77 -26.125 -8.141 1 45.62 3 GLY B CA 1
ATOM 1681 C C . GLY B 1 3 ? -2.891 -26.328 -6.645 1 45.62 3 GLY B C 1
ATOM 1682 O O . GLY B 1 3 ? -3.408 -27.344 -6.191 1 45.62 3 GLY B O 1
ATOM 1683 N N . ARG B 1 4 ? -1.94 -26.047 -5.828 1 46.66 4 ARG B N 1
ATOM 1684 C CA . ARG B 1 4 ? -2.158 -26.109 -4.387 1 46.66 4 ARG B CA 1
ATOM 1685 C C . ARG B 1 4 ? -3.025 -24.938 -3.914 1 46.66 4 ARG B C 1
ATOM 1687 O O . ARG B 1 4 ? -2.738 -23.781 -4.219 1 46.66 4 ARG B O 1
ATOM 1694 N N . ILE B 1 5 ? -4.418 -25.156 -3.639 1 46 5 ILE B N 1
ATOM 1695 C CA . ILE B 1 5 ? -5.301 -24.109 -3.133 1 46 5 ILE B CA 1
ATOM 1696 C C . ILE B 1 5 ? -5.316 -24.141 -1.606 1 46 5 ILE B C 1
ATOM 1698 O O . ILE B 1 5 ? -5.605 -25.188 -1.005 1 46 5 ILE B O 1
ATOM 1702 N N . ARG B 1 6 ? -4.52 -23.234 -0.997 1 40.97 6 ARG B N 1
ATOM 1703 C CA . ARG B 1 6 ? -4.652 -23.109 0.452 1 40.97 6 ARG B CA 1
ATOM 1704 C C . ARG B 1 6 ? -5.852 -22.25 0.82 1 40.97 6 ARG B C 1
ATOM 1706 O O . ARG B 1 6 ? -6.008 -21.141 0.307 1 40.97 6 ARG B O 1
ATOM 1713 N N . GLY B 1 7 ? -6.887 -22.766 1.592 1 42 7 GLY B N 1
ATOM 1714 C CA . GLY B 1 7 ? -8.039 -22.109 2.203 1 42 7 GLY B CA 1
ATOM 1715 C C . GLY B 1 7 ? -9.312 -22.266 1.395 1 42 7 GLY B C 1
ATOM 1716 O O . GLY B 1 7 ? -9.414 -23.172 0.565 1 42 7 GLY B O 1
ATOM 1717 N N . LYS B 1 8 ? -10.453 -21.562 1.839 1 43.56 8 LYS B N 1
ATOM 1718 C CA . LYS B 1 8 ? -11.734 -21.625 1.136 1 43.56 8 LYS B CA 1
ATOM 1719 C C . LYS B 1 8 ? -11.609 -21.078 -0.282 1 43.56 8 LYS B C 1
ATOM 1721 O O . LYS B 1 8 ? -10.844 -20.141 -0.524 1 43.56 8 LYS B O 1
ATOM 1726 N N . TYR B 1 9 ? -12.008 -21.953 -1.192 1 46.28 9 TYR B N 1
ATOM 1727 C CA . TYR B 1 9 ? -11.938 -21.656 -2.619 1 46.28 9 TYR B CA 1
ATOM 1728 C C . TYR B 1 9 ? -12.422 -20.25 -2.914 1 46.28 9 TYR B C 1
ATOM 1730 O O . TYR B 1 9 ? -13.375 -19.766 -2.293 1 46.28 9 TYR B O 1
ATOM 1738 N N . PRO B 1 10 ? -11.492 -19.469 -3.486 1 52.38 10 PRO B N 1
ATOM 1739 C CA . PRO B 1 10 ? -12.047 -18.188 -3.914 1 52.38 10 PRO B CA 1
ATOM 1740 C C . PRO B 1 10 ? -13.43 -18.328 -4.547 1 52.38 10 PRO B C 1
ATOM 1742 O O . PRO B 1 10 ? -13.719 -19.328 -5.188 1 52.38 10 PRO B O 1
ATOM 1745 N N . THR B 1 11 ? -14.289 -17.5 -4.16 1 48.75 11 THR B N 1
ATOM 1746 C CA . THR B 1 11 ? -15.656 -17.422 -4.66 1 48.75 11 THR B CA 1
ATOM 1747 C C . THR B 1 11 ? -15.672 -17.297 -6.18 1 48.75 11 THR B C 1
ATOM 1749 O O . THR B 1 11 ? -15 -16.438 -6.746 1 48.75 11 THR B O 1
ATOM 1752 N N . GLY B 1 12 ? -15.875 -18.531 -6.789 1 53.53 12 GLY B N 1
ATOM 1753 C CA . GLY B 1 12 ? -16.172 -18.625 -8.211 1 53.53 12 GLY B CA 1
ATOM 1754 C C . GLY B 1 12 ? -15.227 -19.547 -8.961 1 53.53 12 GLY B C 1
ATOM 1755 O O . GLY B 1 12 ? -15.445 -19.844 -10.133 1 53.53 12 GLY B O 1
ATOM 1756 N N . LEU B 1 13 ? -14.141 -19.734 -8.297 1 59.88 13 LEU B N 1
ATOM 1757 C CA . LEU B 1 13 ? -13.273 -20.656 -9.023 1 59.88 13 LEU B CA 1
ATOM 1758 C C . LEU B 1 13 ? -13.469 -22.094 -8.523 1 59.88 13 LEU B C 1
ATOM 1760 O O . LEU B 1 13 ? -13.273 -22.375 -7.344 1 59.88 13 LEU B O 1
ATOM 1764 N N . ASP B 1 14 ? -14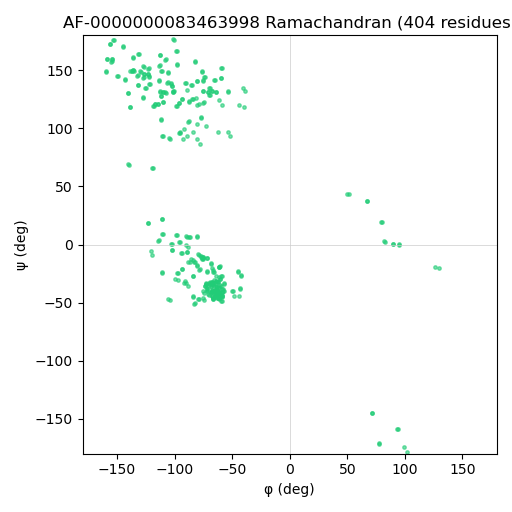.297 -22.812 -9.25 1 66 14 ASP B N 1
ATOM 1765 C CA . ASP B 1 14 ? -14.422 -24.203 -8.867 1 66 14 ASP B CA 1
ATOM 1766 C C . ASP B 1 14 ? -13.391 -25.062 -9.594 1 66 14 ASP B C 1
ATOM 1768 O O . ASP B 1 14 ? -13.141 -24.875 -10.781 1 66 14 ASP B O 1
ATOM 1772 N N . ALA B 1 15 ? -12.766 -25.875 -8.859 1 63.84 15 ALA B N 1
ATOM 1773 C CA . ALA B 1 15 ? -11.688 -26.75 -9.32 1 63.84 15 ALA B CA 1
ATOM 1774 C C . ALA B 1 15 ? -12.086 -27.484 -10.594 1 63.84 15 ALA B C 1
ATOM 1776 O O . ALA B 1 15 ? -11.336 -27.516 -11.562 1 63.84 15 ALA B O 1
ATOM 1777 N N . PRO B 1 16 ? -13.273 -28 -10.633 1 64.06 16 PRO B N 1
ATOM 1778 C CA . PRO B 1 16 ? -13.664 -28.703 -11.859 1 64.06 16 PRO B CA 1
ATOM 1779 C C . PRO B 1 16 ? -13.68 -27.781 -13.078 1 64.06 16 PRO B C 1
ATOM 1781 O O . PRO B 1 16 ? -13.32 -28.219 -14.18 1 64.06 16 PRO B O 1
ATOM 1784 N N . ASN B 1 17 ? -14.008 -26.594 -12.781 1 71.25 17 ASN B N 1
ATOM 1785 C CA . ASN B 1 17 ? -14.07 -25.656 -13.891 1 71.25 17 ASN B CA 1
ATOM 1786 C C . ASN B 1 17 ? -12.68 -25.297 -14.406 1 71.25 17 ASN B C 1
ATOM 1788 O O . ASN B 1 17 ? -12.461 -25.203 -15.617 1 71.25 17 ASN B O 1
ATOM 1792 N N . LEU B 1 18 ? -11.805 -25.172 -13.531 1 72.56 18 LEU B N 1
ATOM 1793 C CA . LEU B 1 18 ? -10.438 -24.844 -13.914 1 72.56 18 LEU B CA 1
ATOM 1794 C C . LEU B 1 18 ? -9.812 -25.953 -14.75 1 72.56 18 LEU B C 1
ATOM 1796 O O . LEU B 1 18 ? -9.039 -25.688 -15.672 1 72.56 18 LEU B O 1
ATOM 1800 N N . GLN B 1 19 ? -10.141 -27.141 -14.438 1 68.81 19 GLN B N 1
ATOM 1801 C CA . GLN B 1 19 ? -9.578 -28.297 -15.117 1 68.81 19 GLN B CA 1
ATOM 1802 C C . GLN B 1 19 ? -10.305 -28.578 -16.438 1 68.81 19 GLN B C 1
ATOM 1804 O O . GLN B 1 19 ? -9.672 -28.781 -17.469 1 68.81 19 GLN B O 1
ATOM 1809 N N . ARG B 1 20 ? -11.562 -28.625 -16.328 1 67.94 20 ARG B N 1
ATOM 1810 C CA . ARG B 1 20 ? -12.344 -29.109 -17.453 1 67.94 20 ARG B CA 1
ATOM 1811 C C . ARG B 1 20 ? -12.609 -28 -18.469 1 67.94 20 ARG B C 1
ATOM 1813 O O . ARG B 1 20 ? -12.445 -28.188 -19.672 1 67.94 20 ARG B O 1
ATOM 1820 N N . GLN B 1 21 ? -12.969 -26.938 -17.859 1 68 21 GLN B N 1
ATOM 1821 C CA . GLN B 1 21 ? -13.43 -25.891 -18.766 1 68 21 GLN B CA 1
ATOM 1822 C C . GLN B 1 21 ? -12.258 -25.078 -19.312 1 68 21 GLN B C 1
ATOM 1824 O O . GLN B 1 21 ? -12.258 -24.688 -20.484 1 68 21 GLN B O 1
ATOM 1829 N N . HIS B 1 22 ? -11.242 -25.031 -18.578 1 75.06 22 HIS B N 1
ATOM 1830 C CA . HIS B 1 22 ? -10.195 -24.094 -18.984 1 75.06 22 HIS B CA 1
ATOM 1831 C C . HIS B 1 22 ? -8.883 -24.828 -19.266 1 75.06 22 HIS B C 1
ATOM 1833 O O . HIS B 1 22 ? -7.934 -24.25 -19.781 1 75.06 22 HIS B O 1
ATOM 1839 N N . ASN B 1 23 ? -8.805 -26.094 -18.953 1 78.88 23 ASN B N 1
ATOM 1840 C CA . ASN B 1 23 ? -7.66 -26.953 -19.188 1 78.88 23 ASN B CA 1
ATOM 1841 C C . ASN B 1 23 ? -6.371 -26.344 -18.641 1 78.88 23 ASN B C 1
ATOM 1843 O O . ASN B 1 23 ? -5.34 -26.375 -19.312 1 78.88 23 ASN B O 1
ATOM 1847 N N . LEU B 1 24 ? -6.43 -25.812 -17.5 1 83.31 24 LEU B N 1
ATOM 1848 C CA . LEU B 1 24 ? -5.27 -25.109 -16.953 1 83.31 24 LEU B CA 1
ATOM 1849 C C . LEU B 1 24 ? -4.414 -26.062 -16.125 1 83.31 24 LEU B C 1
ATOM 1851 O O . LEU B 1 24 ? -3.184 -25.953 -16.141 1 83.31 24 LEU B O 1
ATOM 1855 N N . PHE B 1 25 ? -5.137 -27.016 -15.492 1 84.5 25 PHE B N 1
ATOM 1856 C CA . PHE B 1 25 ? -4.402 -27.828 -14.523 1 84.5 25 PHE B CA 1
ATOM 1857 C C . PHE B 1 25 ? -4.672 -29.312 -14.75 1 84.5 25 PHE B C 1
ATOM 1859 O O . PHE B 1 25 ? -5.812 -29.703 -14.984 1 84.5 25 PHE B O 1
ATOM 1866 N N . HIS B 1 26 ? -3.6 -30.078 -14.672 1 83.25 26 HIS B N 1
ATOM 1867 C CA . HIS B 1 26 ? -3.723 -31.516 -14.766 1 83.25 26 HIS B CA 1
ATOM 1868 C C . HIS B 1 26 ? -4.289 -32.125 -13.484 1 83.25 26 HIS B C 1
ATOM 1870 O O . HIS B 1 26 ? -5.09 -33.062 -13.523 1 83.25 26 HIS B O 1
ATOM 1876 N N . ASP B 1 27 ? -3.828 -31.578 -12.375 1 83.69 27 ASP B N 1
ATOM 1877 C CA . ASP B 1 27 ? -4.305 -31.984 -11.055 1 83.69 27 ASP B CA 1
ATOM 1878 C C . ASP B 1 27 ? -4.5 -30.781 -10.141 1 83.69 27 ASP B C 1
ATOM 1880 O O . ASP B 1 27 ? -3.803 -29.781 -10.273 1 83.69 27 ASP B O 1
ATOM 1884 N N . ILE B 1 28 ? -5.422 -30.938 -9.281 1 84 28 ILE B N 1
ATOM 1885 C CA . ILE B 1 28 ? -5.695 -29.906 -8.289 1 84 28 ILE B CA 1
ATOM 1886 C C . ILE B 1 28 ? -5.688 -30.516 -6.891 1 84 28 ILE B C 1
ATOM 1888 O O . ILE B 1 28 ? -6.359 -31.516 -6.637 1 84 28 ILE B O 1
ATOM 1892 N N . TRP B 1 29 ? -4.852 -29.859 -6.043 1 83.44 29 TRP B N 1
ATOM 1893 C CA . TRP B 1 29 ? -4.707 -30.344 -4.672 1 83.44 29 TRP B CA 1
ATOM 1894 C C . TRP B 1 29 ? -5.066 -29.25 -3.672 1 83.44 29 TRP B C 1
ATOM 1896 O O . TRP B 1 29 ? -4.785 -28.078 -3.906 1 83.44 29 TRP B O 1
ATOM 1906 N N . VAL B 1 30 ? -5.645 -29.688 -2.625 1 79.56 30 VAL B N 1
ATOM 1907 C CA . VAL B 1 30 ? -5.91 -28.781 -1.505 1 79.56 30 VAL B CA 1
ATOM 1908 C C . VAL B 1 30 ? -5.137 -29.25 -0.275 1 79.56 30 VAL B C 1
ATOM 1910 O O . VAL B 1 30 ? -5.266 -30.406 0.148 1 79.56 30 VAL B O 1
ATOM 1913 N N . SER B 1 31 ? -4.301 -28.297 0.151 1 77.88 31 SER B N 1
ATOM 1914 C CA . SER B 1 31 ? -3.568 -28.594 1.378 1 77.88 31 SER B CA 1
ATOM 1915 C C . SER B 1 31 ? -4.367 -28.188 2.611 1 77.88 31 SER B C 1
ATOM 1917 O O . SER B 1 31 ? -4.82 -27.047 2.717 1 77.88 31 SER B O 1
ATOM 1919 N N . THR B 1 32 ? -4.609 -29.047 3.467 1 70.56 32 THR B N 1
ATOM 1920 C CA . THR B 1 32 ? -5.402 -28.75 4.652 1 70.56 32 THR B CA 1
ATOM 1921 C C . THR B 1 32 ? -4.867 -29.5 5.867 1 70.56 32 THR B C 1
ATOM 1923 O O . THR B 1 32 ? -4.254 -30.562 5.727 1 70.56 32 THR B O 1
ATOM 1926 N N . ASP B 1 33 ? -4.941 -28.734 7.008 1 64.12 33 ASP B N 1
ATOM 1927 C CA . ASP B 1 33 ? -4.562 -29.391 8.25 1 64.12 33 ASP B CA 1
ATOM 1928 C C . ASP B 1 33 ? -5.746 -30.141 8.859 1 64.12 33 ASP B C 1
ATOM 1930 O O . ASP B 1 33 ? -5.582 -30.906 9.812 1 64.12 33 ASP B O 1
ATOM 1934 N N . GLY B 1 34 ? -6.887 -29.812 8.266 1 61.25 34 GLY B N 1
ATOM 1935 C CA . GLY B 1 34 ? -8.047 -30.391 8.938 1 61.25 34 GLY B CA 1
ATOM 1936 C C . GLY B 1 34 ? -8.695 -31.516 8.156 1 61.25 34 GLY B C 1
ATOM 1937 O O . GLY B 1 34 ? -8.758 -31.469 6.922 1 61.25 34 GLY B O 1
ATOM 1938 N N . HIS B 1 35 ? -8.93 -32.562 8.812 1 60.31 35 HIS B N 1
ATOM 1939 C CA . HIS B 1 35 ? -9.609 -33.75 8.266 1 60.31 35 HIS B CA 1
ATOM 1940 C C . HIS B 1 35 ? -11.023 -33.375 7.816 1 60.31 35 HIS B C 1
ATOM 1942 O O . HIS B 1 35 ? -11.562 -34 6.906 1 60.31 35 HIS B O 1
ATOM 1948 N N . GLU B 1 36 ? -11.5 -32.281 8.328 1 59.16 36 GLU B N 1
ATOM 1949 C CA . GLU B 1 36 ? -12.93 -32 8.172 1 59.16 36 GLU B CA 1
ATOM 1950 C C . GLU B 1 36 ? -13.242 -31.453 6.789 1 59.16 36 GLU B C 1
ATOM 1952 O O . GLU B 1 36 ? -14.375 -31.547 6.32 1 59.16 36 GLU B O 1
ATOM 1957 N N . ILE B 1 37 ? -12.25 -31.156 6.047 1 66.25 37 ILE B N 1
ATOM 1958 C CA . ILE B 1 37 ? -12.656 -30.5 4.809 1 66.25 37 ILE B CA 1
ATOM 1959 C C . ILE B 1 37 ? -12.422 -31.438 3.625 1 66.25 37 ILE B C 1
ATOM 1961 O O . ILE B 1 37 ? -12.641 -31.047 2.473 1 66.25 37 ILE B O 1
ATOM 1965 N N . ALA B 1 38 ? -12.109 -32.625 3.887 1 68.44 38 ALA B N 1
ATOM 1966 C CA . ALA B 1 38 ? -11.773 -33.562 2.824 1 68.44 38 ALA B CA 1
ATOM 1967 C C . ALA B 1 38 ? -12.969 -33.812 1.914 1 68.44 38 ALA B C 1
ATOM 1969 O O . ALA B 1 38 ? -12.836 -33.844 0.688 1 68.44 38 ALA B O 1
ATOM 1970 N N . ASP B 1 39 ? -14.031 -33.969 2.523 1 70.38 39 ASP B N 1
ATOM 1971 C CA . ASP B 1 39 ? -15.242 -34.219 1.754 1 70.38 39 ASP B CA 1
ATOM 1972 C C . ASP B 1 39 ? -15.586 -33.062 0.834 1 70.38 39 ASP B C 1
ATOM 1974 O O . ASP B 1 39 ? -15.977 -33.25 -0.318 1 70.38 39 ASP B O 1
ATOM 1978 N N . GLU B 1 40 ? -15.398 -31.938 1.355 1 71.62 40 GLU B N 1
ATOM 1979 C CA . GLU B 1 40 ? -15.711 -30.75 0.58 1 71.62 40 GLU B CA 1
ATOM 1980 C C . GLU B 1 40 ? -14.75 -30.578 -0.591 1 71.62 40 GLU B C 1
ATOM 1982 O O . GLU B 1 40 ? -15.156 -30.188 -1.687 1 71.62 40 GLU B O 1
ATOM 1987 N N . VAL B 1 41 ? -13.609 -31 -0.324 1 74.69 41 VAL B N 1
ATOM 1988 C CA . VAL B 1 41 ? -12.562 -30.859 -1.335 1 74.69 41 VAL B CA 1
ATOM 1989 C C . VAL B 1 41 ? -12.828 -31.844 -2.479 1 74.69 41 VAL B C 1
ATOM 1991 O O . VAL B 1 41 ? -12.688 -31.484 -3.652 1 74.69 41 VAL B O 1
ATOM 1994 N N . GLU B 1 42 ? -13.242 -32.969 -2.123 1 73.5 42 GLU B N 1
ATOM 1995 C CA . GLU B 1 42 ? -13.516 -34 -3.127 1 73.5 42 GLU B CA 1
ATOM 1996 C C . GLU B 1 42 ? -14.703 -33.625 -4.004 1 73.5 42 GLU B C 1
ATOM 1998 O O . GLU B 1 42 ? -14.703 -33.875 -5.211 1 73.5 42 GLU B O 1
ATOM 2003 N N . LYS B 1 43 ? -15.578 -32.969 -3.346 1 73 43 LYS B N 1
ATOM 2004 C CA . LYS B 1 43 ? -16.766 -32.531 -4.082 1 73 43 LYS B CA 1
ATOM 2005 C C . LYS B 1 43 ? -16.391 -31.484 -5.145 1 73 43 LYS B C 1
ATOM 2007 O O . LYS B 1 43 ? -17.031 -31.406 -6.191 1 73 43 LYS B O 1
ATOM 2012 N N . PHE B 1 44 ? -15.359 -30.891 -4.895 1 71.69 44 PHE B N 1
ATOM 2013 C CA . PHE B 1 44 ? -14.898 -29.844 -5.801 1 71.69 44 PHE B CA 1
ATOM 2014 C C . PHE B 1 44 ? -14.016 -30.438 -6.898 1 71.69 44 PHE B C 1
ATOM 2016 O O . PHE B 1 44 ? -13.648 -29.734 -7.848 1 71.69 44 PHE B O 1
ATOM 2023 N N . GLY B 1 45 ? -13.773 -31.734 -6.848 1 75.81 45 GLY B N 1
ATOM 2024 C CA . GLY B 1 45 ? -12.938 -32.375 -7.855 1 75.81 45 GLY B CA 1
ATOM 2025 C C . GLY B 1 45 ? -11.453 -32.188 -7.598 1 75.81 45 GLY B C 1
ATOM 2026 O O . GLY B 1 45 ? -10.641 -32.25 -8.523 1 75.81 45 GLY B O 1
ATOM 2027 N N . ALA B 1 46 ? -11.109 -31.859 -6.41 1 80.69 46 ALA B N 1
ATOM 2028 C CA . ALA B 1 46 ? -9.711 -31.703 -6.02 1 80.69 46 ALA B CA 1
ATOM 2029 C C . ALA B 1 46 ? -9.258 -32.844 -5.121 1 80.69 46 ALA B C 1
ATOM 2031 O O . ALA B 1 46 ? -10.07 -33.625 -4.637 1 80.69 46 ALA B O 1
ATOM 2032 N N . ARG B 1 47 ? -8.008 -33.031 -5.062 1 82.88 47 ARG B N 1
ATOM 2033 C CA . ARG B 1 47 ? -7.398 -34 -4.172 1 82.88 47 ARG B CA 1
ATOM 2034 C C . ARG B 1 47 ? -6.887 -33.344 -2.895 1 82.88 47 ARG B C 1
ATOM 2036 O O . ARG B 1 47 ? -6.547 -32.156 -2.893 1 82.88 47 ARG B O 1
ATOM 2043 N N . VAL B 1 48 ? -6.816 -34.156 -1.865 1 81.19 48 VAL B N 1
ATOM 2044 C CA . VAL B 1 48 ? -6.406 -33.625 -0.576 1 81.19 48 VAL B CA 1
ATOM 2045 C C . VAL B 1 48 ? -4.941 -33.969 -0.309 1 81.19 48 VAL B C 1
ATOM 2047 O O . VAL B 1 48 ? -4.504 -35.094 -0.569 1 81.19 48 VAL B O 1
ATOM 2050 N N . HIS B 1 49 ? -4.262 -32.969 0.062 1 82.12 49 HIS B N 1
ATOM 2051 C CA . HIS B 1 49 ? -2.912 -33.125 0.592 1 82.12 49 HIS B CA 1
ATOM 2052 C C . HIS B 1 49 ? -2.854 -32.781 2.074 1 82.12 49 HIS B C 1
ATOM 2054 O O . HIS B 1 49 ? -3.012 -31.609 2.443 1 82.12 49 HIS B O 1
ATOM 2060 N N . GLY B 1 50 ? -2.709 -33.844 2.939 1 74.75 50 GLY B N 1
ATOM 2061 C CA . GLY B 1 50 ? -2.598 -33.625 4.371 1 74.75 50 GLY B CA 1
ATOM 2062 C C . GLY B 1 50 ? -1.237 -33.094 4.789 1 74.75 50 GLY B C 1
ATOM 2063 O O . GLY B 1 50 ? -0.206 -33.625 4.379 1 74.75 50 GLY B O 1
ATOM 2064 N N . ARG B 1 51 ? -1.274 -31.953 5.418 1 68.19 51 ARG B N 1
ATOM 2065 C CA . ARG B 1 51 ? -0.008 -31.391 5.871 1 68.19 51 ARG B CA 1
ATOM 2066 C C . ARG B 1 51 ? 0.448 -32.031 7.176 1 68.19 51 ARG B C 1
ATOM 2068 O O . ARG B 1 51 ? -0.378 -32.406 8.016 1 68.19 51 ARG B O 1
ATOM 2075 N N . ASP B 1 52 ? 1.751 -32.219 7.184 1 64.06 52 ASP B N 1
ATOM 2076 C CA . ASP B 1 52 ? 2.332 -32.656 8.445 1 64.06 52 ASP B CA 1
ATOM 2077 C C . ASP B 1 52 ? 2.373 -31.516 9.461 1 64.06 52 ASP B C 1
ATOM 2079 O O . ASP B 1 52 ? 2.391 -30.344 9.078 1 64.06 52 ASP B O 1
ATOM 2083 N N . GLU B 1 53 ? 2.182 -31.781 10.68 1 55.19 53 GLU B N 1
ATOM 2084 C CA . GLU B 1 53 ? 2.168 -30.812 11.773 1 55.19 53 GLU B CA 1
ATOM 2085 C C . GLU B 1 53 ? 3.316 -29.812 11.633 1 55.19 53 GLU B C 1
ATOM 2087 O O . GLU B 1 53 ? 3.16 -28.625 11.953 1 55.19 53 GLU B O 1
ATOM 2092 N N . GLU B 1 54 ? 4.344 -30.281 11.234 1 53.41 54 GLU B N 1
ATOM 2093 C CA . GLU B 1 54 ? 5.562 -29.469 11.219 1 53.41 54 GLU B CA 1
ATOM 2094 C C . GLU B 1 54 ? 5.469 -28.344 10.18 1 53.41 54 GLU B C 1
ATOM 2096 O O . GLU B 1 54 ? 6.012 -27.266 10.383 1 53.41 54 GLU B O 1
ATOM 2101 N N . THR B 1 55 ? 4.879 -28.656 9.188 1 53.72 55 THR B N 1
ATOM 2102 C CA . THR B 1 55 ? 4.848 -27.703 8.086 1 53.72 55 THR B CA 1
ATOM 2103 C C . THR B 1 55 ? 3.588 -26.844 8.141 1 53.72 55 THR B C 1
ATOM 2105 O O . THR B 1 55 ? 3.42 -25.922 7.336 1 53.72 55 THR B O 1
ATOM 2108 N N . ALA B 1 56 ? 2.742 -27.266 9.078 1 50 56 ALA B N 1
ATOM 2109 C CA . ALA B 1 56 ? 1.449 -26.609 9.188 1 50 56 ALA B CA 1
ATOM 2110 C C . ALA B 1 56 ? 1.57 -25.297 9.961 1 50 56 ALA B C 1
ATOM 2112 O O . ALA B 1 56 ? 0.561 -24.688 10.32 1 50 56 ALA B O 1
ATOM 2113 N N . THR B 1 57 ? 2.859 -25.016 10.227 1 45.19 57 THR B N 1
ATOM 2114 C CA . THR B 1 57 ? 2.869 -23.797 11.016 1 45.19 57 THR B CA 1
ATOM 2115 C C . THR B 1 57 ? 2.588 -22.578 10.133 1 45.19 57 THR B C 1
ATOM 2117 O O . THR B 1 57 ? 2.938 -22.578 8.953 1 45.19 57 THR B O 1
ATOM 2120 N N . TYR B 1 58 ? 1.699 -21.75 10.57 1 45.81 58 TYR B N 1
ATOM 2121 C CA . TYR B 1 58 ? 1.247 -20.531 9.914 1 45.81 58 TYR B CA 1
ATOM 2122 C C . TYR B 1 58 ? 2.424 -19.766 9.32 1 45.81 58 TYR B C 1
ATOM 2124 O O . TYR B 1 58 ? 2.287 -19.109 8.281 1 45.81 58 TYR B O 1
ATOM 2132 N N . TYR B 1 59 ? 3.572 -20.062 10.031 1 47.81 59 TYR B N 1
ATOM 2133 C CA . TYR B 1 59 ? 4.711 -19.219 9.68 1 47.81 59 TYR B CA 1
ATOM 2134 C C . TYR B 1 59 ? 5.68 -19.953 8.766 1 47.81 59 TYR B C 1
ATOM 2136 O O . TYR B 1 59 ? 6.664 -19.375 8.305 1 47.81 59 TYR B O 1
ATOM 2144 N N . ALA B 1 60 ? 5.363 -21.172 8.57 1 56.88 60 ALA B N 1
ATOM 2145 C CA . ALA B 1 60 ? 6.352 -21.875 7.762 1 56.88 60 ALA B CA 1
ATOM 2146 C C . ALA B 1 60 ? 6.367 -21.344 6.328 1 56.88 60 ALA B C 1
ATOM 2148 O O . ALA B 1 60 ? 5.309 -21.109 5.738 1 56.88 60 ALA B O 1
ATOM 2149 N N . PRO B 1 61 ? 7.59 -21.062 5.84 1 69 61 PRO B N 1
ATOM 2150 C CA . PRO B 1 61 ? 7.703 -20.625 4.445 1 69 61 PRO B CA 1
ATOM 2151 C C . PRO B 1 61 ? 7.047 -21.594 3.465 1 69 61 PRO B C 1
ATOM 2153 O O . PRO B 1 61 ? 7.078 -22.812 3.678 1 69 61 PRO B O 1
ATOM 2156 N N . SER B 1 62 ? 6.242 -21.109 2.572 1 77.31 62 SER B N 1
ATOM 2157 C CA . SER B 1 62 ? 5.531 -21.875 1.552 1 77.31 62 SER B CA 1
ATOM 2158 C C . SER B 1 62 ? 6.445 -22.891 0.889 1 77.31 62 SER B C 1
ATOM 2160 O O . SER B 1 62 ? 5.992 -23.969 0.482 1 77.31 62 SER B O 1
ATOM 2162 N N . ILE B 1 63 ? 7.703 -22.688 0.919 1 84 63 ILE B N 1
ATOM 2163 C CA . ILE B 1 63 ? 8.641 -23.531 0.199 1 84 63 ILE B CA 1
ATOM 2164 C C . ILE B 1 63 ? 8.75 -24.891 0.908 1 84 63 ILE B C 1
ATOM 2166 O O . ILE B 1 63 ? 8.93 -25.922 0.261 1 84 63 ILE B O 1
ATOM 2170 N N . LEU B 1 64 ? 8.648 -24.922 2.189 1 81.06 64 LEU B N 1
ATOM 2171 C CA . LEU B 1 64 ? 8.727 -26.172 2.932 1 81.06 64 LEU B CA 1
ATOM 2172 C C . LEU B 1 64 ? 7.52 -27.062 2.633 1 81.06 64 LEU B C 1
ATOM 2174 O O . LEU B 1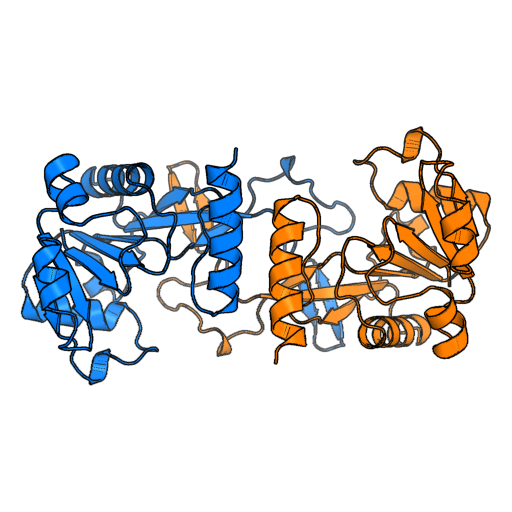 64 ? 7.656 -28.266 2.467 1 81.06 64 LEU B O 1
ATOM 2178 N N . ALA B 1 65 ? 6.414 -26.391 2.566 1 80.5 65 ALA B N 1
ATOM 2179 C CA . ALA B 1 65 ? 5.195 -27.125 2.225 1 80.5 65 ALA B CA 1
ATOM 2180 C C . ALA B 1 65 ? 5.285 -27.719 0.819 1 80.5 65 ALA B C 1
ATOM 2182 O O . ALA B 1 65 ? 4.82 -28.828 0.576 1 80.5 65 ALA B O 1
ATOM 2183 N N . ILE B 1 66 ? 5.879 -27.016 -0.033 1 86.88 66 ILE B N 1
ATOM 2184 C CA . ILE B 1 66 ? 6.008 -27.453 -1.417 1 86.88 66 ILE B CA 1
ATOM 2185 C C . ILE B 1 66 ? 6.98 -28.625 -1.495 1 86.88 66 ILE B C 1
ATOM 2187 O O . ILE B 1 66 ? 6.727 -29.594 -2.207 1 86.88 66 ILE B O 1
ATOM 2191 N N . LYS B 1 67 ? 8.039 -28.516 -0.799 1 86.5 67 LYS B N 1
ATOM 2192 C CA . LYS B 1 67 ? 9.008 -29.625 -0.763 1 86.5 67 LYS B CA 1
ATOM 2193 C C . LYS B 1 67 ? 8.359 -30.906 -0.245 1 86.5 67 LYS B C 1
ATOM 2195 O O . LYS B 1 67 ? 8.562 -31.969 -0.815 1 86.5 67 LYS B O 1
ATOM 2200 N N . GLU B 1 68 ? 7.621 -30.766 0.766 1 83.56 68 GLU B N 1
ATOM 2201 C CA . GLU B 1 68 ? 6.906 -31.906 1.312 1 83.56 68 GLU B CA 1
ATOM 2202 C C . GLU B 1 68 ? 5.934 -32.5 0.29 1 83.56 68 GLU B C 1
ATOM 2204 O O . GLU B 1 68 ? 5.832 -33.719 0.143 1 83.56 68 GLU B O 1
ATOM 2209 N N . PHE B 1 69 ? 5.273 -31.625 -0.304 1 86.38 69 PHE B N 1
ATOM 2210 C CA . PHE B 1 69 ? 4.316 -32.062 -1.321 1 86.38 69 PHE B CA 1
ATOM 2211 C C . PHE B 1 69 ? 5.012 -32.844 -2.42 1 86.38 69 PHE B C 1
ATOM 2213 O O . PHE B 1 69 ? 4.531 -33.906 -2.822 1 86.38 69 PHE B O 1
ATOM 2220 N N . LEU B 1 70 ? 6.082 -32.375 -2.852 1 87.94 70 LEU B N 1
ATOM 2221 C CA . LEU B 1 70 ? 6.82 -33 -3.941 1 87.94 70 LEU B CA 1
ATOM 2222 C C . LEU B 1 70 ? 7.391 -34.344 -3.5 1 87.94 70 LEU B C 1
ATOM 2224 O O . LEU B 1 70 ? 7.488 -35.281 -4.305 1 87.94 70 LEU B O 1
ATOM 2228 N N . GLN B 1 71 ? 7.715 -34.406 -2.291 1 87.69 71 GLN B N 1
ATOM 2229 C CA . GLN B 1 71 ? 8.211 -35.688 -1.758 1 87.69 71 GLN B CA 1
ATOM 2230 C C . GLN B 1 71 ? 7.113 -36.75 -1.759 1 87.69 71 GLN B C 1
ATOM 2232 O O . GLN B 1 71 ? 7.379 -37.906 -2.051 1 87.69 71 GLN B O 1
ATOM 2237 N N . LYS B 1 72 ? 5.953 -36.312 -1.551 1 86.12 72 LYS B N 1
ATOM 2238 C CA . LYS B 1 72 ? 4.836 -37.25 -1.398 1 86.12 72 LYS B CA 1
ATOM 2239 C C . LYS B 1 72 ? 4.211 -37.594 -2.75 1 86.12 72 LYS B C 1
ATOM 2241 O O . LYS B 1 72 ? 3.727 -38.688 -2.955 1 86.12 72 LYS B O 1
ATOM 2246 N N . HIS B 1 73 ? 4.176 -36.656 -3.588 1 85.12 73 HIS B N 1
ATOM 2247 C CA . HIS B 1 73 ? 3.357 -36.844 -4.777 1 85.12 73 HIS B CA 1
ATOM 2248 C C . HIS B 1 73 ? 4.219 -36.906 -6.035 1 85.12 73 HIS B C 1
ATOM 2250 O O . HIS B 1 73 ? 3.703 -37.156 -7.133 1 85.12 73 HIS B O 1
ATOM 2256 N N . GLY B 1 74 ? 5.402 -36.875 -5.914 1 77.88 74 GLY B N 1
ATOM 2257 C CA . GLY B 1 74 ? 6.309 -37.188 -7.008 1 77.88 74 GLY B CA 1
ATOM 2258 C C . GLY B 1 74 ? 6.754 -35.969 -7.785 1 77.88 74 GLY B C 1
ATOM 2259 O O . GLY B 1 74 ? 6.707 -34.844 -7.27 1 77.88 74 GLY B O 1
ATOM 2260 N N . ASP B 1 75 ? 7.215 -36.344 -9.102 1 79.88 75 ASP B N 1
ATOM 2261 C CA . ASP B 1 75 ? 7.898 -35.344 -9.906 1 79.88 75 ASP B CA 1
ATOM 2262 C C . ASP B 1 75 ? 6.898 -34.531 -10.727 1 79.88 75 ASP B C 1
ATOM 2264 O O . ASP B 1 75 ? 6.23 -35.062 -11.617 1 79.88 75 ASP B O 1
ATOM 2268 N N . ILE B 1 76 ? 6.648 -33.406 -10.383 1 88.69 76 ILE B N 1
ATOM 2269 C CA . ILE B 1 76 ? 5.816 -32.406 -11.031 1 88.69 76 ILE B CA 1
ATOM 2270 C C . ILE B 1 76 ? 6.699 -31.281 -11.594 1 88.69 76 ILE B C 1
ATOM 2272 O O . ILE B 1 76 ? 7.605 -30.797 -10.914 1 88.69 76 ILE B O 1
ATOM 2276 N N . GLU B 1 77 ? 6.422 -30.984 -12.836 1 90.25 77 GLU B N 1
ATOM 2277 C CA . GLU B 1 77 ? 7.281 -30.016 -13.5 1 90.25 77 GLU B CA 1
ATOM 2278 C C . GLU B 1 77 ? 6.918 -28.594 -13.094 1 90.25 77 GLU B C 1
ATOM 2280 O O . GLU B 1 77 ? 7.797 -27.766 -12.859 1 90.25 77 GLU B O 1
ATOM 2285 N N . VAL B 1 78 ? 5.609 -28.344 -13.133 1 93 78 VAL B N 1
ATOM 2286 C CA . VAL B 1 78 ? 5.121 -27 -12.836 1 93 78 VAL B CA 1
ATOM 2287 C C . VAL B 1 78 ? 4.082 -27.062 -11.719 1 93 78 VAL B C 1
ATOM 2289 O O . VAL B 1 78 ? 3.211 -27.938 -11.719 1 93 78 VAL B O 1
ATOM 2292 N N . ILE B 1 79 ? 4.234 -26.156 -10.789 1 91.38 79 ILE B N 1
ATOM 2293 C CA . ILE B 1 79 ? 3.264 -26.031 -9.703 1 91.38 79 ILE B CA 1
ATOM 2294 C C . ILE B 1 79 ? 2.67 -24.625 -9.695 1 91.38 79 ILE B C 1
ATOM 2296 O O . ILE B 1 79 ? 3.381 -23.641 -9.93 1 91.38 79 ILE B O 1
ATOM 2300 N N . ALA B 1 80 ? 1.41 -24.578 -9.484 1 91.19 80 ALA B N 1
ATOM 2301 C CA . ALA B 1 80 ? 0.719 -23.312 -9.219 1 91.19 80 ALA B CA 1
ATOM 2302 C C . ALA B 1 80 ? 0.156 -23.297 -7.801 1 91.19 80 ALA B C 1
ATOM 2304 O O . ALA B 1 80 ? -0.633 -24.156 -7.426 1 91.19 80 ALA B O 1
ATOM 2305 N N . LEU B 1 81 ? 0.646 -22.312 -7.094 1 89 81 LEU B N 1
ATOM 2306 C CA . LEU B 1 81 ? 0.097 -22.078 -5.766 1 89 81 LEU B CA 1
ATOM 2307 C C . LEU B 1 81 ? -0.98 -21 -5.805 1 89 81 LEU B C 1
ATOM 2309 O O . LEU B 1 81 ? -0.722 -19.875 -6.238 1 89 81 LEU B O 1
ATOM 2313 N N . LEU B 1 82 ? -2.104 -21.359 -5.395 1 86.31 82 LEU B N 1
ATOM 2314 C CA . LEU B 1 82 ? -3.217 -20.422 -5.363 1 86.31 82 LEU B CA 1
ATOM 2315 C C . LEU B 1 82 ? -3.627 -20.109 -3.93 1 86.31 82 LEU B C 1
ATOM 2317 O O . LEU B 1 82 ? -3.807 -21.016 -3.117 1 86.31 82 LEU B O 1
ATOM 2321 N N . GLN B 1 83 ? -3.756 -18.844 -3.697 1 81.06 83 GLN B N 1
ATOM 2322 C CA . GLN B 1 83 ? -4.164 -18.438 -2.357 1 81.06 83 GLN B CA 1
ATOM 2323 C C . GLN B 1 83 ? -5.68 -18.266 -2.268 1 81.06 83 GLN B C 1
ATOM 2325 O O . GLN B 1 83 ? -6.262 -17.438 -2.961 1 81.06 83 GLN B O 1
ATOM 2330 N N . CYS B 1 84 ? -6.215 -18.938 -1.367 1 77.44 84 CYS B N 1
ATOM 2331 C CA . CYS B 1 84 ? -7.668 -18.953 -1.239 1 77.44 84 CYS B CA 1
ATOM 2332 C C . CYS B 1 84 ? -8.18 -17.656 -0.61 1 77.44 84 CYS B C 1
ATOM 2334 O O . CYS B 1 84 ? -9.375 -17.375 -0.663 1 77.44 84 CYS B O 1
ATOM 2336 N N . THR B 1 85 ? -7.289 -16.953 -0.117 1 77.31 85 THR B N 1
ATOM 2337 C CA . THR B 1 85 ? -7.68 -15.719 0.563 1 77.31 85 THR B CA 1
ATOM 2338 C C . THR B 1 85 ? -7.785 -14.562 -0.428 1 77.31 85 THR B C 1
ATOM 2340 O O . THR B 1 85 ? -8.023 -13.414 -0.033 1 77.31 85 THR B O 1
ATOM 2343 N N . SER B 1 86 ? -7.645 -14.914 -1.668 1 84.25 86 SER B N 1
ATOM 2344 C CA . SER B 1 86 ? -7.801 -13.914 -2.725 1 84.25 86 SER B CA 1
ATOM 2345 C C . SER B 1 86 ? -9.133 -14.078 -3.441 1 84.25 86 SER B C 1
ATOM 2347 O O . SER B 1 86 ? -9.203 -14.68 -4.516 1 84.25 86 SER B O 1
ATOM 2349 N N . PRO B 1 87 ? -10.164 -13.422 -3.035 1 80.31 87 PRO B N 1
ATOM 2350 C CA . PRO B 1 87 ? -11.523 -13.688 -3.504 1 80.31 87 PRO B CA 1
ATOM 2351 C C . PRO B 1 87 ? -11.773 -13.164 -4.914 1 80.31 87 PRO B C 1
ATOM 2353 O O . PRO B 1 87 ? -12.742 -13.57 -5.562 1 80.31 87 PRO B O 1
ATOM 2356 N N . PHE B 1 88 ? -10.961 -12.422 -5.461 1 84.25 88 PHE B N 1
ATOM 2357 C CA . PHE B 1 88 ? -11.242 -11.797 -6.746 1 84.25 88 PHE B CA 1
ATOM 2358 C C . PHE B 1 88 ? -10.359 -12.383 -7.84 1 84.25 88 PHE B C 1
ATOM 2360 O O . PHE B 1 88 ? -10.148 -11.75 -8.875 1 84.25 88 PHE B O 1
ATOM 2367 N N . THR B 1 89 ? -9.898 -13.562 -7.535 1 88.06 89 THR B N 1
ATOM 2368 C CA . THR B 1 89 ? -9.117 -14.25 -8.562 1 88.06 89 THR B CA 1
ATOM 2369 C C . THR B 1 89 ? -9.984 -14.562 -9.773 1 88.06 89 THR B C 1
ATOM 2371 O O . THR B 1 89 ? -11.109 -15.062 -9.633 1 88.06 89 THR B O 1
ATOM 2374 N N . LYS B 1 90 ? -9.469 -14.227 -10.953 1 87.88 90 LYS B N 1
ATOM 2375 C CA . LYS B 1 90 ? -10.188 -14.5 -12.195 1 87.88 90 LYS B C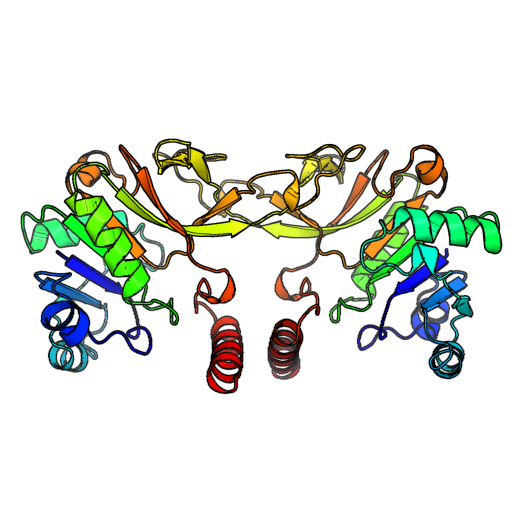A 1
ATOM 2376 C C . LYS B 1 90 ? -9.453 -15.539 -13.031 1 87.88 90 LYS B C 1
ATOM 2378 O O . LYS B 1 90 ? -8.227 -15.609 -13.016 1 87.88 90 LYS B O 1
ATOM 2383 N N . VAL B 1 91 ? -10.281 -16.219 -13.844 1 87.88 91 VAL B N 1
ATOM 2384 C CA . VAL B 1 91 ? -9.727 -17.234 -14.727 1 87.88 91 VAL B CA 1
ATOM 2385 C C . VAL B 1 91 ? -8.773 -16.594 -15.727 1 87.88 91 VAL B C 1
ATOM 2387 O O . VAL B 1 91 ? -7.754 -17.188 -16.094 1 87.88 91 VAL B O 1
ATOM 2390 N N . ASP B 1 92 ? -9.047 -15.391 -16.094 1 92.88 92 ASP B N 1
ATOM 2391 C CA . ASP B 1 92 ? -8.211 -14.688 -17.062 1 92.88 92 ASP B CA 1
ATOM 2392 C C . ASP B 1 92 ? -6.797 -14.477 -16.516 1 92.88 92 ASP B C 1
ATOM 2394 O O . ASP B 1 92 ? -5.82 -14.594 -17.266 1 92.88 92 ASP B O 1
ATOM 2398 N N . TYR B 1 93 ? -6.695 -14.172 -15.273 1 94.56 93 TYR B N 1
ATOM 2399 C CA . TYR B 1 93 ? -5.379 -13.992 -14.672 1 94.56 93 TYR B CA 1
ATOM 2400 C C . TYR B 1 93 ? -4.602 -15.305 -14.656 1 94.56 93 TYR B C 1
ATOM 2402 O O . TYR B 1 93 ? -3.422 -15.336 -15.008 1 94.56 93 TYR B O 1
ATOM 2410 N N . LEU B 1 94 ? -5.293 -16.375 -14.328 1 91.94 94 LEU B N 1
ATOM 2411 C CA . LEU B 1 94 ? -4.664 -17.688 -14.258 1 91.94 94 LEU B CA 1
ATOM 2412 C C . LEU B 1 94 ? -4.238 -18.172 -15.641 1 91.94 94 LEU B C 1
ATOM 2414 O O . LEU B 1 94 ? -3.164 -18.75 -15.797 1 91.94 94 LEU B O 1
ATOM 2418 N N . THR B 1 95 ? -5.094 -17.891 -16.547 1 92.44 95 THR B N 1
ATOM 2419 C CA . THR B 1 95 ? -4.801 -18.281 -17.922 1 92.44 95 THR B CA 1
ATOM 2420 C C . THR B 1 95 ? -3.557 -17.562 -18.438 1 92.44 95 THR B C 1
ATOM 2422 O O . THR B 1 95 ? -2.695 -18.172 -19.078 1 92.44 95 THR B O 1
ATOM 2425 N N . GLU B 1 96 ? -3.467 -16.375 -18.141 1 96 96 GLU B N 1
ATOM 2426 C CA . GLU B 1 96 ? -2.293 -15.602 -18.547 1 96 96 GLU B CA 1
ATOM 2427 C C . GLU B 1 96 ? -1.024 -16.156 -17.906 1 96 96 GLU B C 1
ATOM 2429 O O . GLU B 1 96 ? -0.005 -16.312 -18.578 1 96 96 GLU B O 1
ATOM 2434 N N . ALA B 1 97 ? -1.103 -16.406 -16.672 1 95.44 97 ALA B N 1
ATOM 2435 C CA . ALA B 1 97 ? 0.048 -16.969 -15.969 1 95.44 97 ALA B CA 1
ATOM 2436 C C . ALA B 1 97 ? 0.428 -18.328 -16.531 1 95.44 97 ALA B C 1
ATOM 2438 O O . ALA B 1 97 ? 1.61 -18.625 -16.734 1 95.44 97 ALA B O 1
ATOM 2439 N N . PHE B 1 98 ? -0.551 -19.094 -16.797 1 92.69 98 PHE B N 1
ATOM 2440 C CA . PHE B 1 98 ? -0.364 -20.422 -17.375 1 92.69 98 PHE B CA 1
ATOM 2441 C C . PHE B 1 98 ? 0.357 -20.344 -18.719 1 92.69 98 PHE B C 1
ATOM 2443 O O . PHE B 1 98 ? 1.354 -21.031 -18.938 1 92.69 98 PHE B O 1
ATOM 2450 N N . ASN B 1 99 ? -0.141 -19.484 -19.516 1 94.88 99 ASN B N 1
ATOM 2451 C CA . ASN B 1 99 ? 0.458 -19.328 -20.844 1 94.88 99 ASN B CA 1
ATOM 2452 C C . ASN B 1 99 ? 1.915 -18.891 -20.75 1 94.88 99 ASN B C 1
ATOM 2454 O O . ASN B 1 99 ? 2.766 -19.375 -21.484 1 94.88 99 ASN B O 1
ATOM 2458 N N . LYS B 1 100 ? 2.209 -18.078 -19.828 1 96.81 100 LYS B N 1
ATOM 2459 C CA . LYS B 1 100 ? 3.578 -17.594 -19.656 1 96.81 100 LYS B CA 1
ATOM 2460 C C . LYS B 1 100 ? 4.5 -18.719 -19.203 1 96.81 100 LYS B C 1
ATOM 2462 O O . LYS B 1 100 ? 5.574 -18.922 -19.781 1 96.81 100 LYS B O 1
ATOM 2467 N N . ILE B 1 101 ? 4.051 -19.469 -18.297 1 94.81 101 ILE B N 1
ATOM 2468 C CA . ILE B 1 101 ? 4.934 -20.484 -17.719 1 94.81 101 ILE B CA 1
ATOM 2469 C C . ILE B 1 101 ? 5.129 -21.625 -18.703 1 94.81 101 ILE B C 1
ATOM 2471 O O . ILE B 1 101 ? 6.223 -22.188 -18.797 1 94.81 101 ILE B O 1
ATOM 2475 N N . ILE B 1 102 ? 4.109 -21.953 -19.453 1 92.88 102 ILE B N 1
ATOM 2476 C CA . ILE B 1 102 ? 4.191 -23.109 -20.344 1 92.88 102 ILE B CA 1
ATOM 2477 C C . ILE B 1 102 ? 4.93 -22.703 -21.625 1 92.88 102 ILE B C 1
ATOM 2479 O O . ILE B 1 102 ? 5.379 -23.578 -22.391 1 92.88 102 ILE B O 1
ATOM 2483 N N . SER B 1 103 ? 5.004 -21.453 -21.859 1 94.25 103 SER B N 1
ATOM 2484 C CA . SER B 1 103 ? 5.719 -20.969 -23.031 1 94.25 103 SER B CA 1
ATOM 2485 C C . SER B 1 103 ? 7.195 -21.359 -22.984 1 94.25 103 SER B C 1
ATOM 2487 O O . SER B 1 103 ? 7.879 -21.375 -24 1 94.25 103 SER B O 1
ATOM 2489 N N . GLY B 1 104 ? 7.68 -21.5 -21.766 1 92.88 104 GLY B N 1
ATOM 2490 C CA . GLY B 1 104 ? 9.094 -21.781 -21.578 1 92.88 104 GLY B CA 1
ATOM 2491 C C . GLY B 1 104 ? 9.945 -20.531 -21.453 1 92.88 104 GLY B C 1
ATOM 2492 O O . GLY B 1 104 ? 11.148 -20.625 -21.203 1 92.88 104 GLY B O 1
ATOM 2493 N N . GLU B 1 105 ? 9.336 -19.422 -21.516 1 96.19 105 GLU B N 1
ATOM 2494 C CA . GLU B 1 105 ? 10.078 -18.156 -21.484 1 96.19 105 GLU B CA 1
ATOM 2495 C C . GLU B 1 105 ? 10.289 -17.688 -20.047 1 96.19 105 GLU B C 1
ATOM 2497 O O . GLU B 1 105 ? 11.133 -16.828 -19.781 1 96.19 105 GLU B O 1
ATOM 2502 N N . TYR B 1 106 ? 9.555 -18.281 -19.156 1 97.75 106 TYR B N 1
ATOM 2503 C CA . TYR B 1 106 ? 9.617 -17.859 -17.766 1 97.75 106 TYR B CA 1
ATOM 2504 C C . TYR B 1 106 ? 9.758 -19.062 -16.844 1 97.75 106 TYR B C 1
ATOM 2506 O O . TYR B 1 106 ? 9.164 -20.125 -17.094 1 97.75 106 TYR B O 1
ATOM 2514 N N . ASP B 1 107 ? 10.492 -18.859 -15.781 1 97.44 107 ASP B N 1
ATOM 2515 C CA . ASP B 1 107 ? 10.68 -19.922 -14.797 1 97.44 107 ASP B CA 1
ATOM 2516 C C . ASP B 1 107 ? 9.703 -19.766 -13.633 1 97.44 107 ASP B C 1
ATOM 2518 O O . ASP B 1 107 ? 9.453 -20.719 -12.891 1 97.44 107 ASP B O 1
ATOM 2522 N N . SER B 1 108 ? 9.281 -18.594 -13.445 1 97.12 108 SER B N 1
ATOM 2523 C CA . SER B 1 108 ? 8.266 -18.281 -12.445 1 97.12 108 SER B CA 1
ATOM 2524 C C . SER B 1 108 ? 7.406 -17.094 -12.867 1 97.12 108 SER B C 1
ATOM 2526 O O . SER B 1 108 ? 7.875 -16.203 -13.586 1 97.12 108 SER B O 1
ATOM 2528 N N . VAL B 1 109 ? 6.113 -17.156 -12.5 1 97.19 109 VAL B N 1
ATOM 2529 C CA . VAL B 1 109 ? 5.133 -16.125 -12.812 1 97.19 109 VAL B CA 1
ATOM 2530 C C . VAL B 1 109 ? 4.199 -15.922 -11.617 1 97.19 109 VAL B C 1
ATOM 2532 O O . VAL B 1 109 ? 3.705 -16.891 -11.039 1 97.19 109 VAL B O 1
ATOM 2535 N N . PHE B 1 110 ? 4.027 -14.656 -11.227 1 96.81 110 PHE B N 1
ATOM 2536 C CA . PHE B 1 110 ? 3.121 -14.438 -10.109 1 96.81 110 PHE B CA 1
ATOM 2537 C C . PHE B 1 110 ? 2.35 -13.133 -10.281 1 96.81 110 PHE B C 1
ATOM 2539 O O . PHE B 1 110 ? 2.611 -12.367 -11.211 1 96.81 110 PHE B O 1
ATOM 2546 N N . SER B 1 111 ? 1.392 -12.984 -9.414 1 97.12 111 SER B N 1
ATOM 2547 C CA . SER B 1 111 ? 0.503 -11.836 -9.516 1 97.12 111 SER B CA 1
ATOM 2548 C C . SER B 1 111 ? 1.092 -10.617 -8.812 1 97.12 111 SER B C 1
ATOM 2550 O O . SER B 1 111 ? 1.647 -10.734 -7.719 1 97.12 111 SER B O 1
ATOM 2552 N N . VAL B 1 112 ? 0.948 -9.484 -9.516 1 97.94 112 VAL B N 1
ATOM 2553 C CA . VAL B 1 112 ? 1.408 -8.219 -8.945 1 97.94 112 VAL B CA 1
ATOM 2554 C C . VAL B 1 112 ? 0.363 -7.133 -9.188 1 97.94 112 VAL B C 1
ATOM 2556 O O . VAL B 1 112 ? -0.541 -7.305 -10.008 1 97.94 112 VAL B O 1
ATOM 2559 N N . THR B 1 113 ? 0.489 -6.094 -8.391 1 96.69 113 THR B N 1
ATOM 2560 C CA . THR B 1 113 ? -0.275 -4.875 -8.633 1 96.69 113 THR B CA 1
ATOM 2561 C C . THR B 1 113 ? 0.64 -3.652 -8.625 1 96.69 113 THR B C 1
ATOM 2563 O O . THR B 1 113 ? 1.663 -3.643 -7.934 1 96.69 113 THR B O 1
ATOM 2566 N N . ARG B 1 114 ? 0.249 -2.701 -9.406 1 94.81 114 ARG B N 1
ATOM 2567 C CA . ARG B 1 114 ? 1.053 -1.49 -9.539 1 94.81 114 ARG B CA 1
ATOM 2568 C C . ARG B 1 114 ? 0.641 -0.439 -8.516 1 94.81 114 ARG B C 1
ATOM 2570 O O . ARG B 1 114 ? -0.549 -0.256 -8.25 1 94.81 114 ARG B O 1
ATOM 2577 N N . GLN B 1 115 ? 1.714 0.204 -7.973 1 92 115 GLN B N 1
ATOM 2578 C CA . GLN B 1 115 ? 1.45 1.323 -7.074 1 92 115 GLN B CA 1
ATOM 2579 C C . GLN B 1 115 ? 2.369 2.502 -7.383 1 92 115 GLN B C 1
ATOM 2581 O O . GLN B 1 115 ? 3.473 2.318 -7.898 1 92 115 GLN B O 1
ATOM 2586 N N . HIS B 1 116 ? 1.877 3.697 -7.133 1 91.75 116 HIS B N 1
ATOM 2587 C CA . HIS B 1 116 ? 2.613 4.941 -7.312 1 91.75 116 HIS B CA 1
ATOM 2588 C C . HIS B 1 116 ? 2.754 5.695 -5.996 1 91.75 116 HIS B C 1
ATOM 2590 O O . HIS B 1 116 ? 2.258 6.816 -5.859 1 91.75 116 HIS B O 1
ATOM 2596 N N . LYS B 1 117 ? 3.504 5.023 -5.133 1 91.06 117 LYS B N 1
ATOM 2597 C CA . LYS B 1 117 ? 3.688 5.645 -3.822 1 91.06 117 LYS B CA 1
ATOM 2598 C C . LYS B 1 117 ? 5.09 6.234 -3.686 1 91.06 117 LYS B C 1
ATOM 2600 O O . LYS B 1 117 ? 6.047 5.707 -4.258 1 91.06 117 LYS B O 1
ATOM 2605 N N . LEU B 1 118 ? 5.141 7.301 -2.936 1 93.31 118 LEU B N 1
ATOM 2606 C CA . LEU B 1 118 ? 6.41 7.922 -2.584 1 93.31 118 LEU B CA 1
ATOM 2607 C C . LEU B 1 118 ? 6.832 7.535 -1.17 1 93.31 118 LEU B C 1
ATOM 2609 O O . LEU B 1 118 ? 6.02 7.578 -0.243 1 93.31 118 LEU B O 1
ATOM 2613 N N . PHE B 1 119 ? 8.094 7.141 -1.084 1 94.88 119 PHE B N 1
ATOM 2614 C CA . PHE B 1 119 ? 8.555 6.539 0.165 1 94.88 119 PHE B CA 1
ATOM 2615 C C . PHE B 1 119 ? 9.555 7.453 0.868 1 94.88 119 PHE B C 1
ATOM 2617 O O . PHE B 1 119 ? 10.289 8.195 0.215 1 94.88 119 PHE B O 1
ATOM 2624 N N . TRP B 1 120 ? 9.477 7.309 2.184 1 96.06 120 TRP B N 1
ATOM 2625 C CA . TRP B 1 120 ? 10.391 8.031 3.059 1 96.06 120 TRP B CA 1
ATOM 2626 C C . TRP B 1 120 ? 11.172 7.07 3.951 1 96.06 120 TRP B C 1
ATOM 2628 O O . TRP B 1 120 ? 10.641 6.035 4.367 1 96.06 120 TRP B O 1
ATOM 2638 N N . THR B 1 121 ? 12.398 7.445 4.242 1 94.06 121 THR B N 1
ATOM 2639 C CA . THR B 1 121 ? 13.234 6.656 5.141 1 94.06 121 THR B CA 1
ATOM 2640 C C . THR B 1 121 ? 13.484 7.406 6.445 1 94.06 121 THR B C 1
ATOM 2642 O O . THR B 1 121 ? 13.914 8.562 6.434 1 94.06 121 THR B O 1
ATOM 2645 N N . PRO B 1 122 ? 13.211 6.719 7.5 1 93.31 122 PRO B N 1
ATOM 2646 C CA . PRO B 1 122 ? 13.477 7.367 8.789 1 93.31 122 PRO B CA 1
ATOM 2647 C C . PRO B 1 122 ? 14.961 7.387 9.141 1 93.31 122 PRO B C 1
ATOM 2649 O O . PRO B 1 122 ? 15.695 6.453 8.797 1 93.31 122 PRO B O 1
ATOM 2652 N N . HIS B 1 123 ? 15.289 8.469 9.875 1 91.44 123 HIS B N 1
ATOM 2653 C CA . HIS B 1 123 ? 16.625 8.602 10.43 1 91.44 123 HIS B CA 1
ATOM 2654 C C . HIS B 1 123 ? 16.609 8.508 11.953 1 91.44 123 HIS B C 1
ATOM 2656 O O . HIS B 1 123 ? 15.578 8.742 12.578 1 91.44 123 HIS B O 1
ATOM 2662 N N . GLU B 1 124 ? 17.734 8.273 12.461 1 89.44 124 GLU B N 1
ATOM 2663 C CA . GLU B 1 124 ? 17.859 8.086 13.906 1 89.44 124 GLU B CA 1
ATOM 2664 C C . GLU B 1 124 ? 17.562 9.375 14.656 1 89.44 124 GLU B C 1
ATOM 2666 O O . GLU B 1 124 ? 17.172 9.344 15.82 1 89.44 124 GLU B O 1
ATOM 2671 N N . ASP B 1 125 ? 17.672 10.469 14.016 1 92.44 125 ASP B N 1
ATOM 2672 C CA . ASP B 1 125 ? 17.516 11.742 14.711 1 92.44 125 ASP B CA 1
ATOM 2673 C C . ASP B 1 125 ? 16.062 12.203 14.719 1 92.44 125 ASP B C 1
ATOM 2675 O O . ASP B 1 125 ? 15.766 13.336 15.086 1 92.44 125 ASP B O 1
ATOM 2679 N N . GLY B 1 126 ? 15.227 11.344 14.242 1 92.06 126 GLY B N 1
ATOM 2680 C CA . GLY B 1 126 ? 13.805 11.664 14.281 1 92.06 126 GLY B CA 1
ATOM 2681 C C . GLY B 1 126 ? 13.297 12.289 12.992 1 92.06 126 GLY B C 1
ATOM 2682 O O . GLY B 1 126 ? 12.109 12.57 12.867 1 92.06 126 GLY B O 1
ATOM 2683 N N . THR B 1 127 ? 14.211 12.422 12.062 1 95.88 127 THR B N 1
ATOM 2684 C CA . THR B 1 127 ? 13.836 12.992 10.773 1 95.88 127 THR B CA 1
ATOM 2685 C C . THR B 1 127 ? 13.602 11.898 9.742 1 95.88 127 THR B C 1
ATOM 2687 O O . THR B 1 127 ? 13.859 10.719 10.008 1 95.88 127 THR B O 1
ATOM 2690 N N . ILE B 1 128 ? 12.953 12.359 8.578 1 96.56 128 ILE B N 1
ATOM 2691 C CA . ILE B 1 128 ? 12.828 11.445 7.449 1 96.56 128 ILE B CA 1
ATOM 2692 C C . ILE B 1 128 ? 13.367 12.109 6.184 1 96.56 128 ILE B C 1
ATOM 2694 O O . ILE B 1 128 ? 13.422 13.336 6.094 1 96.56 128 ILE B O 1
ATOM 2698 N N . ILE B 1 129 ? 13.82 11.234 5.27 1 95.12 129 ILE B N 1
ATOM 2699 C CA . ILE B 1 129 ? 14.32 11.719 3.98 1 95.12 129 ILE B CA 1
ATOM 2700 C C . ILE B 1 129 ? 13.594 10.984 2.85 1 95.12 129 ILE B C 1
ATOM 2702 O O . ILE B 1 129 ? 13.195 9.828 3.002 1 95.12 129 ILE B O 1
ATOM 2706 N N . PRO B 1 130 ? 13.406 11.727 1.753 1 95.31 130 PRO B N 1
ATOM 2707 C CA . PRO B 1 130 ? 12.812 11.031 0.611 1 95.31 130 PRO B CA 1
ATOM 2708 C C . PRO B 1 130 ? 13.648 9.844 0.141 1 95.31 130 PRO B C 1
ATOM 2710 O O . PRO B 1 130 ? 14.883 9.914 0.138 1 95.31 130 PRO B O 1
ATOM 2713 N N . ASP B 1 131 ? 12.984 8.797 -0.276 1 93 131 ASP B N 1
ATOM 2714 C CA . ASP B 1 131 ? 13.68 7.578 -0.671 1 93 131 ASP B CA 1
ATOM 2715 C C . ASP B 1 131 ? 13.688 7.418 -2.189 1 93 131 ASP B C 1
ATOM 2717 O O . ASP B 1 131 ? 14.758 7.258 -2.791 1 93 131 ASP B O 1
ATOM 2721 N N . ASN B 1 132 ? 12.633 7.59 -2.855 1 91.19 132 ASN B N 1
ATOM 2722 C CA . ASN B 1 132 ? 12.531 7.289 -4.281 1 91.19 132 ASN B CA 1
ATOM 2723 C C . ASN B 1 132 ? 12.094 8.516 -5.082 1 91.19 132 ASN B C 1
ATOM 2725 O O . ASN B 1 132 ? 11.531 8.375 -6.172 1 91.19 132 ASN B O 1
ATOM 2729 N N . PHE B 1 133 ? 12.258 9.695 -4.469 1 93 133 PHE B N 1
ATOM 2730 C CA . PHE B 1 133 ? 11.852 10.898 -5.184 1 93 133 PHE B CA 1
ATOM 2731 C C . PHE B 1 133 ? 12.609 12.117 -4.668 1 93 133 PHE B C 1
ATOM 2733 O O . PHE B 1 133 ? 13.406 12.008 -3.732 1 93 133 PHE B O 1
ATOM 2740 N N . ASP B 1 134 ? 12.383 13.242 -5.414 1 92.44 134 ASP B N 1
ATOM 2741 C CA . ASP B 1 134 ? 12.906 14.555 -5.031 1 92.44 134 ASP B CA 1
ATOM 2742 C C . ASP B 1 134 ? 11.781 15.484 -4.582 1 92.44 134 ASP B C 1
ATOM 2744 O O . ASP B 1 134 ? 10.836 15.727 -5.332 1 92.44 134 ASP B O 1
ATOM 2748 N N . VAL B 1 135 ? 11.961 15.945 -3.35 1 89.81 135 VAL B N 1
ATOM 2749 C CA . VAL B 1 135 ? 10.906 16.766 -2.773 1 89.81 135 VAL B CA 1
ATOM 2750 C C . VAL B 1 135 ? 10.695 18.016 -3.627 1 89.81 135 VAL B C 1
ATOM 2752 O O . VAL B 1 135 ? 9.594 18.562 -3.676 1 89.81 135 VAL B O 1
ATOM 2755 N N . GLU B 1 136 ? 11.711 18.469 -4.27 1 88.69 136 GLU B N 1
ATOM 2756 C CA . GLU B 1 136 ? 11.633 19.672 -5.098 1 88.69 136 GLU B CA 1
ATOM 2757 C C . GLU B 1 136 ? 11.078 19.344 -6.48 1 88.69 136 GLU B C 1
ATOM 2759 O O . GLU B 1 136 ? 10.703 20.25 -7.227 1 88.69 136 GLU B O 1
ATOM 2764 N N . ASN B 1 137 ? 11.078 18.125 -6.734 1 88.06 137 ASN B N 1
ATOM 2765 C CA . ASN B 1 137 ? 10.547 17.641 -8 1 88.06 137 ASN B CA 1
ATOM 2766 C C . ASN B 1 137 ? 9.742 16.344 -7.816 1 88.06 137 ASN B C 1
ATOM 2768 O O . ASN B 1 137 ? 10.133 15.289 -8.312 1 88.06 137 ASN B O 1
ATOM 2772 N N . ARG B 1 138 ? 8.672 16.516 -7.203 1 87.5 138 ARG B N 1
ATOM 2773 C CA . ARG B 1 138 ? 7.832 15.359 -6.902 1 87.5 138 ARG B CA 1
ATOM 2774 C C . ARG B 1 138 ? 7.199 14.797 -8.172 1 87.5 138 ARG B C 1
ATOM 2776 O O . ARG B 1 138 ? 6.555 15.523 -8.922 1 87.5 138 ARG B O 1
ATOM 2783 N N . PRO B 1 139 ? 7.348 13.562 -8.359 1 87.06 139 PRO B N 1
ATOM 2784 C CA . PRO B 1 139 ? 6.773 12.984 -9.578 1 87.06 139 PRO B CA 1
ATOM 2785 C C . PRO B 1 139 ? 5.254 12.828 -9.508 1 87.06 139 PRO B C 1
ATOM 2787 O O . PRO B 1 139 ? 4.715 12.539 -8.438 1 87.06 139 PRO B O 1
ATOM 2790 N N . ARG B 1 140 ? 4.68 13.125 -10.688 1 80.94 140 ARG B N 1
ATOM 2791 C CA . ARG B 1 140 ? 3.271 12.773 -10.859 1 80.94 140 ARG B CA 1
ATOM 2792 C C . ARG B 1 140 ? 3.117 11.305 -11.25 1 80.94 140 ARG B C 1
ATOM 2794 O O . ARG B 1 140 ? 4.062 10.688 -11.727 1 80.94 140 ARG B O 1
ATOM 2801 N N . ARG B 1 141 ? 1.96 10.906 -10.945 1 83 141 ARG B N 1
ATOM 2802 C CA . ARG B 1 141 ? 1.672 9.5 -11.234 1 83 141 ARG B CA 1
ATOM 2803 C C . ARG B 1 141 ? 2.059 9.148 -12.664 1 83 141 ARG B C 1
ATOM 2805 O O . ARG B 1 141 ? 2.602 8.07 -12.922 1 83 141 ARG B O 1
ATOM 2812 N N . GLN B 1 142 ? 1.794 10.031 -13.57 1 84.5 142 GLN B N 1
ATOM 2813 C CA . GLN B 1 142 ? 1.997 9.773 -14.992 1 84.5 142 GLN B CA 1
ATOM 2814 C C . GLN B 1 142 ? 3.475 9.875 -15.359 1 84.5 142 GLN B C 1
ATOM 2816 O O . GLN B 1 142 ? 3.871 9.477 -16.453 1 84.5 142 GLN B O 1
ATOM 2821 N N . ASP B 1 143 ? 4.305 10.359 -14.484 1 86.75 143 ASP B N 1
ATOM 2822 C CA . ASP B 1 143 ? 5.688 10.695 -14.805 1 86.75 143 ASP B CA 1
ATOM 2823 C C . ASP B 1 143 ? 6.605 9.492 -14.602 1 86.75 143 ASP B C 1
ATOM 2825 O O . ASP B 1 143 ? 7.789 9.547 -14.938 1 86.75 143 ASP B O 1
ATOM 2829 N N . TRP B 1 144 ? 6.102 8.367 -14.055 1 86.69 144 TRP B N 1
ATOM 2830 C CA . TRP B 1 144 ? 6.949 7.203 -13.828 1 86.69 144 TRP B CA 1
ATOM 2831 C C . TRP B 1 144 ? 6.121 5.922 -13.812 1 86.69 144 TRP B C 1
ATOM 2833 O O . TRP B 1 144 ? 4.891 5.969 -13.727 1 86.69 144 TRP B O 1
ATOM 2843 N N . ALA B 1 145 ? 6.684 4.797 -14.008 1 86.81 145 ALA B N 1
ATOM 2844 C CA . ALA B 1 145 ? 6.031 3.506 -14.211 1 86.81 145 ALA B CA 1
ATOM 2845 C C . ALA B 1 145 ? 5.492 2.949 -12.898 1 86.81 145 ALA B C 1
ATOM 2847 O O . ALA B 1 145 ? 4.691 2.012 -12.898 1 86.81 145 ALA B O 1
ATOM 2848 N N . GLY B 1 146 ? 5.863 3.502 -11.828 1 90 146 GLY B N 1
ATOM 2849 C CA . GLY B 1 146 ? 5.457 2.957 -10.539 1 90 146 GLY B CA 1
ATOM 2850 C C . GLY B 1 146 ? 6.254 1.732 -10.133 1 90 146 GLY B C 1
ATOM 2851 O O . GLY B 1 146 ? 7.305 1.447 -10.711 1 90 146 GLY B O 1
ATOM 2852 N N . GLN B 1 147 ? 5.766 1.126 -9.047 1 91.56 147 GLN B N 1
ATOM 2853 C CA . GLN B 1 147 ? 6.375 -0.098 -8.539 1 91.56 147 GLN B CA 1
ATOM 2854 C C . GLN B 1 147 ? 5.355 -1.233 -8.477 1 91.56 147 GLN B C 1
ATOM 2856 O O . GLN B 1 147 ? 4.152 -0.99 -8.367 1 91.56 147 GLN B O 1
ATOM 2861 N N . LEU B 1 148 ? 5.938 -2.402 -8.609 1 96.19 148 LEU B N 1
ATOM 2862 C CA . LEU B 1 148 ? 5.078 -3.58 -8.531 1 96.19 148 LEU B CA 1
ATOM 2863 C C . LEU B 1 148 ? 5.219 -4.266 -7.18 1 96.19 148 LEU B C 1
ATOM 2865 O O . LEU B 1 148 ? 6.324 -4.367 -6.641 1 96.19 148 LEU B O 1
ATOM 2869 N N . VAL B 1 149 ? 4.066 -4.676 -6.668 1 96.12 149 VAL B N 1
ATOM 2870 C CA . VAL B 1 149 ? 4.031 -5.422 -5.418 1 96.12 149 VAL B CA 1
ATOM 2871 C C . VAL B 1 149 ? 3.248 -6.719 -5.609 1 96.12 149 VAL B C 1
ATOM 2873 O O . VAL B 1 149 ? 2.223 -6.734 -6.297 1 96.12 149 VAL B O 1
ATOM 2876 N N . GLU B 1 150 ? 3.713 -7.703 -4.949 1 95.25 150 GLU B N 1
ATOM 2877 C CA . GLU B 1 150 ? 3.002 -8.977 -5.031 1 95.25 150 GLU B CA 1
ATOM 2878 C C . GLU B 1 150 ? 1.614 -8.875 -4.402 1 95.25 150 GLU B C 1
ATOM 2880 O O . GLU B 1 150 ? 1.445 -8.242 -3.357 1 95.25 150 GLU B O 1
ATOM 2885 N N . THR B 1 151 ? 0.646 -9.539 -5.031 1 92.94 151 THR B N 1
ATOM 2886 C CA . THR B 1 151 ? -0.688 -9.578 -4.445 1 92.94 151 THR B CA 1
ATOM 2887 C C . THR B 1 151 ? -0.861 -10.82 -3.576 1 92.94 151 THR B C 1
ATOM 2889 O O . THR B 1 151 ? -1.761 -10.875 -2.736 1 92.94 151 THR B O 1
ATOM 2892 N N . GLY B 1 152 ? -0.043 -11.797 -3.828 1 90.38 152 GLY B N 1
ATOM 2893 C CA . GLY B 1 152 ? -0.191 -13.062 -3.127 1 90.38 152 GLY B CA 1
ATOM 2894 C C . GLY B 1 152 ? -1.241 -13.969 -3.742 1 90.38 152 GLY B C 1
ATOM 2895 O O . GLY B 1 152 ? -1.41 -15.117 -3.314 1 90.38 152 GLY B O 1
ATOM 2896 N N . MET B 1 153 ? -1.843 -13.617 -4.777 1 90.62 153 MET B N 1
ATOM 2897 C CA . MET B 1 153 ? -2.977 -14.305 -5.387 1 90.62 153 MET B CA 1
ATOM 2898 C C . MET B 1 153 ? -2.561 -15.672 -5.922 1 90.62 153 MET B C 1
ATOM 2900 O O . MET B 1 153 ? -3.23 -16.672 -5.668 1 90.62 153 MET B O 1
ATOM 2904 N N . PHE B 1 154 ? -1.467 -15.719 -6.633 1 91.69 154 PHE B N 1
ATOM 2905 C CA . PHE B 1 154 ? -0.985 -17 -7.133 1 91.69 154 PHE B CA 1
ATOM 2906 C C . PHE B 1 154 ? 0.5 -16.922 -7.465 1 91.69 154 PHE B C 1
ATOM 2908 O O . PHE B 1 154 ? 1.035 -15.844 -7.711 1 91.69 154 PHE B O 1
ATOM 2915 N N . TYR B 1 155 ? 1.065 -18.109 -7.5 1 94.19 155 TYR B N 1
ATOM 2916 C CA . TYR B 1 155 ? 2.457 -18.312 -7.883 1 94.19 155 TYR B CA 1
ATOM 2917 C C . TYR B 1 155 ? 2.602 -19.547 -8.773 1 94.19 15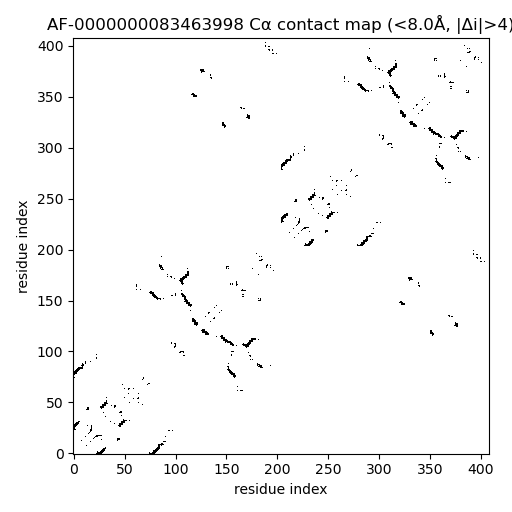5 TYR B C 1
ATOM 2919 O O . TYR B 1 155 ? 2.289 -20.672 -8.352 1 94.19 155 TYR B O 1
ATOM 2927 N N . PHE B 1 156 ? 3.055 -19.312 -9.977 1 93.94 156 PHE B N 1
ATOM 2928 C CA . PHE B 1 156 ? 3.457 -20.375 -10.883 1 93.94 156 PHE B CA 1
ATOM 2929 C C . PHE B 1 156 ? 4.977 -20.516 -10.93 1 93.94 156 PHE B C 1
ATOM 2931 O O . PHE B 1 156 ? 5.688 -19.516 -11.016 1 93.94 156 PHE B O 1
ATOM 2938 N N . PHE B 1 157 ? 5.414 -21.781 -10.891 1 94.44 157 PHE B N 1
ATOM 2939 C CA . PHE B 1 157 ? 6.867 -21.891 -10.945 1 94.44 157 PHE B CA 1
ATOM 2940 C C . PHE B 1 157 ? 7.281 -23.297 -11.391 1 94.44 157 PHE B C 1
ATOM 2942 O O . PHE B 1 157 ? 6.562 -24.266 -11.156 1 94.44 157 PHE B O 1
ATOM 2949 N N . GLN B 1 158 ? 8.414 -23.281 -12.07 1 93.56 158 GLN B N 1
ATOM 2950 C CA . GLN B 1 158 ? 9.078 -24.562 -12.359 1 93.56 158 GLN B CA 1
ATOM 2951 C C . GLN B 1 158 ? 9.641 -25.188 -11.086 1 93.56 158 GLN B C 1
ATOM 2953 O O . GLN B 1 158 ? 10.305 -24.516 -10.289 1 93.56 158 GLN B O 1
ATOM 2958 N N . THR B 1 159 ? 9.406 -26.484 -10.922 1 92.25 159 THR B N 1
ATOM 2959 C CA . THR B 1 159 ? 9.812 -27.141 -9.688 1 92.25 159 THR B CA 1
ATOM 2960 C C . THR B 1 159 ? 11.336 -27.219 -9.594 1 92.25 159 THR B C 1
ATOM 2962 O O . THR B 1 159 ? 11.891 -27.453 -8.516 1 92.25 159 THR B O 1
ATOM 2965 N N . SER B 1 160 ? 12.016 -27.016 -10.695 1 93.12 160 SER B N 1
ATOM 2966 C CA . SER B 1 160 ? 13.477 -26.984 -10.688 1 93.12 160 SER B CA 1
ATOM 2967 C C . SER B 1 160 ? 13.992 -25.859 -9.805 1 93.12 160 SER B C 1
ATOM 2969 O O . SER B 1 160 ? 15.133 -25.906 -9.336 1 93.12 160 SER B O 1
ATOM 2971 N N . LEU B 1 161 ? 13.203 -24.906 -9.523 1 94 161 LEU B N 1
ATOM 2972 C CA . LEU B 1 161 ? 13.602 -23.766 -8.711 1 94 161 LEU B CA 1
ATOM 2973 C C . LEU B 1 161 ? 13.766 -24.172 -7.25 1 94 161 LEU B C 1
ATOM 2975 O O . LEU B 1 161 ? 14.492 -23.516 -6.496 1 94 161 LEU B O 1
ATOM 2979 N N . ILE B 1 162 ? 13.117 -25.219 -6.914 1 90.31 162 ILE B N 1
ATOM 2980 C CA . ILE B 1 162 ? 13.102 -25.656 -5.523 1 90.31 162 ILE B CA 1
ATOM 2981 C C . ILE B 1 162 ? 14.508 -26.078 -5.102 1 90.31 162 ILE B C 1
ATOM 2983 O O . ILE B 1 162 ? 14.875 -25.938 -3.932 1 90.31 162 ILE B O 1
ATOM 2987 N N . ARG B 1 163 ? 15.242 -26.562 -6.023 1 90.56 163 ARG B N 1
ATOM 2988 C CA . ARG B 1 163 ? 16.625 -26.953 -5.734 1 90.56 163 ARG B CA 1
ATOM 2989 C C . ARG B 1 163 ? 17.422 -25.75 -5.242 1 90.56 163 ARG B C 1
ATOM 2991 O O . ARG B 1 163 ? 18.406 -25.922 -4.52 1 90.56 163 ARG B O 1
ATOM 2998 N N . HIS B 1 164 ? 17.031 -24.625 -5.645 1 91.44 164 HIS B N 1
ATOM 2999 C CA . HIS B 1 164 ? 17.688 -23.406 -5.227 1 91.44 164 HIS B CA 1
ATOM 3000 C C . HIS B 1 164 ? 16.984 -22.766 -4.039 1 91.44 164 HIS B C 1
ATOM 3002 O O . HIS B 1 164 ? 17.281 -21.625 -3.666 1 91.44 164 HIS B O 1
ATOM 3008 N N . ASN B 1 165 ? 16.016 -23.359 -3.58 1 90.94 165 ASN B N 1
ATOM 3009 C CA . ASN B 1 165 ? 15.25 -22.938 -2.41 1 90.94 165 ASN B CA 1
ATOM 3010 C C . ASN B 1 165 ? 14.484 -21.641 -2.67 1 90.94 165 ASN B C 1
ATOM 3012 O O . ASN B 1 165 ? 14.414 -20.781 -1.796 1 90.94 165 ASN B O 1
ATOM 3016 N N . VAL B 1 166 ? 13.961 -21.516 -3.928 1 92.56 166 VAL B N 1
ATOM 3017 C CA . VAL B 1 166 ? 13.156 -20.328 -4.254 1 92.56 166 VAL B CA 1
ATOM 3018 C C . VAL B 1 166 ? 11.922 -20.75 -5.051 1 92.56 166 VAL B C 1
ATOM 3020 O O . VAL B 1 166 ? 11.961 -21.75 -5.789 1 92.56 166 VAL B O 1
ATOM 3023 N N . LEU B 1 167 ? 10.836 -19.953 -4.84 1 91.06 167 LEU B N 1
ATOM 3024 C CA . LEU B 1 167 ? 9.648 -20.109 -5.672 1 91.06 167 LEU B CA 1
ATOM 3025 C C . LEU B 1 167 ? 9.633 -19.094 -6.801 1 91.06 167 LEU B C 1
ATOM 3027 O O . LEU B 1 167 ? 9.047 -19.328 -7.855 1 91.06 167 LEU B O 1
ATOM 3031 N N . GLN B 1 168 ? 10.203 -18 -6.504 1 95.38 168 GLN B N 1
ATOM 3032 C CA . GLN B 1 168 ? 10.32 -16.906 -7.461 1 95.38 168 GLN B CA 1
ATOM 3033 C C . GLN B 1 168 ? 11.766 -16.719 -7.91 1 95.38 168 GLN B C 1
ATOM 3035 O O . GLN B 1 168 ? 12.539 -16.016 -7.254 1 95.38 168 GLN B O 1
ATOM 3040 N N . GLY B 1 169 ? 12.148 -17.344 -9.023 1 95.5 169 GLY B N 1
ATOM 3041 C CA . GLY B 1 169 ? 13.523 -17.312 -9.516 1 95.5 169 GLY B CA 1
ATOM 3042 C C . GLY B 1 169 ? 13.617 -17.5 -11.023 1 95.5 169 GLY B C 1
ATOM 3043 O O . GLY B 1 169 ? 12.602 -17.625 -11.703 1 95.5 169 GLY B O 1
ATOM 3044 N N . GLY B 1 170 ? 14.898 -17.375 -11.5 1 95.75 170 GLY B N 1
ATOM 3045 C CA . GLY B 1 170 ? 15.109 -17.484 -12.938 1 95.75 170 GLY B CA 1
ATOM 3046 C C . GLY B 1 170 ? 14.586 -16.297 -13.711 1 95.75 170 GLY B C 1
ATOM 3047 O O . GLY B 1 170 ? 14.75 -15.148 -13.281 1 95.75 170 GLY B O 1
ATOM 3048 N N . ARG B 1 171 ? 14.078 -16.641 -14.922 1 97.19 171 ARG B N 1
ATOM 3049 C CA . ARG B 1 171 ? 13.367 -15.586 -15.656 1 97.19 171 ARG B CA 1
ATOM 3050 C C . ARG B 1 171 ? 11.969 -15.375 -15.086 1 97.19 171 ARG B C 1
ATOM 3052 O O . ARG B 1 171 ? 11.078 -16.203 -15.289 1 97.19 171 ARG B O 1
ATOM 3059 N N . ILE B 1 172 ? 11.828 -14.266 -14.461 1 98.25 172 ILE B N 1
ATOM 3060 C CA . ILE B 1 172 ? 10.625 -14.062 -13.664 1 98.25 172 ILE B CA 1
ATOM 3061 C C . ILE B 1 172 ? 9.617 -13.227 -14.453 1 98.25 172 ILE B C 1
ATOM 3063 O O . ILE B 1 172 ? 9.891 -12.078 -14.812 1 98.25 172 ILE B O 1
ATOM 3067 N N . GLY B 1 173 ? 8.453 -13.828 -14.688 1 98.19 173 GLY B N 1
ATOM 3068 C CA . GLY B 1 173 ? 7.332 -13.117 -15.273 1 98.19 173 GLY B CA 1
ATOM 3069 C C . GLY B 1 173 ? 6.289 -12.695 -14.258 1 98.19 173 GLY B C 1
ATOM 3070 O O . GLY B 1 173 ? 6.434 -12.977 -13.062 1 98.19 173 GLY B O 1
ATOM 3071 N N . TYR B 1 174 ? 5.297 -11.977 -14.75 1 98.25 174 TYR B N 1
ATOM 3072 C CA . TYR B 1 174 ? 4.27 -11.508 -13.828 1 98.25 174 TYR B CA 1
ATOM 3073 C C . TYR B 1 174 ? 2.949 -11.273 -14.555 1 98.25 174 TYR B C 1
ATOM 3075 O O . TYR B 1 174 ? 2.916 -11.203 -15.789 1 98.25 174 TYR B O 1
ATOM 3083 N N . VAL B 1 175 ? 1.898 -11.297 -13.805 1 97.94 175 VAL B N 1
ATOM 3084 C CA . VAL B 1 175 ? 0.567 -10.891 -14.242 1 97.94 175 VAL B CA 1
ATOM 3085 C C . VAL B 1 175 ? 0.089 -9.711 -13.398 1 97.94 175 VAL B C 1
ATOM 3087 O O . VAL B 1 175 ? -0.038 -9.82 -12.18 1 97.94 175 VAL B O 1
ATOM 3090 N N . GLU B 1 176 ? -0.164 -8.602 -14.062 1 97.25 176 GLU B N 1
ATOM 3091 C CA . GLU B 1 176 ? -0.634 -7.418 -13.352 1 97.25 176 GLU B CA 1
ATOM 3092 C C . GLU B 1 176 ? -2.146 -7.457 -13.148 1 97.25 176 GLU B C 1
ATOM 3094 O O . GLU B 1 176 ? -2.9 -7.633 -14.109 1 97.25 176 GLU B O 1
ATOM 3099 N N . VAL B 1 177 ? -2.484 -7.332 -11.914 1 96.25 177 VAL B N 1
ATOM 3100 C CA . VAL B 1 177 ? -3.891 -7.352 -11.523 1 96.25 177 VAL B CA 1
ATOM 3101 C C . VAL B 1 177 ? -4.297 -5.98 -10.992 1 96.25 177 VAL B C 1
ATOM 3103 O O . VAL B 1 177 ? -3.531 -5.328 -10.281 1 96.25 177 VAL B O 1
ATOM 3106 N N . PRO B 1 178 ? -5.535 -5.551 -11.328 1 92 178 PRO B N 1
ATOM 3107 C CA . PRO B 1 178 ? -5.996 -4.277 -10.773 1 92 178 PRO B CA 1
ATOM 3108 C C . PRO B 1 178 ? -6.027 -4.273 -9.25 1 92 178 PRO B C 1
ATOM 3110 O O . PRO B 1 178 ? -6.266 -5.316 -8.633 1 92 178 PRO B O 1
ATOM 3113 N N . LYS B 1 179 ? -5.859 -3.096 -8.711 1 87.19 179 LYS B N 1
ATOM 3114 C CA . LYS B 1 179 ? -5.805 -2.93 -7.258 1 87.19 179 LYS B CA 1
ATOM 3115 C C . LYS B 1 179 ? -7.074 -3.463 -6.598 1 87.19 179 LYS B C 1
ATOM 3117 O O . LYS B 1 179 ? -7.008 -4.121 -5.555 1 87.19 179 LYS B O 1
ATOM 3122 N N . ASP B 1 180 ? -8.172 -3.248 -7.156 1 80.38 180 ASP B N 1
ATOM 3123 C CA . ASP B 1 180 ? -9.445 -3.631 -6.562 1 80.38 180 ASP B CA 1
ATOM 3124 C C . ASP B 1 180 ? -9.633 -5.145 -6.602 1 80.38 180 ASP B C 1
ATOM 3126 O O . ASP B 1 180 ? -10.516 -5.684 -5.926 1 80.38 180 ASP B O 1
ATOM 3130 N N . HIS B 1 181 ? -8.781 -5.824 -7.34 1 86.56 181 HIS B N 1
ATOM 3131 C CA . HIS B 1 181 ? -8.828 -7.281 -7.363 1 86.56 181 HIS B CA 1
ATOM 3132 C C . HIS B 1 181 ? -7.719 -7.883 -6.504 1 86.56 181 HIS B C 1
ATOM 3134 O O . HIS B 1 181 ? -7.633 -9.102 -6.359 1 86.56 181 HIS B O 1
ATOM 3140 N N . SER B 1 182 ? -6.93 -7.086 -5.883 1 88.88 182 SER B N 1
ATOM 3141 C CA . SER B 1 182 ? -5.723 -7.566 -5.219 1 88.88 182 SER B CA 1
ATOM 3142 C C . SER B 1 182 ? -5.953 -7.762 -3.725 1 88.88 182 SER B C 1
ATOM 3144 O O . SER B 1 182 ? -5.02 -8.094 -2.986 1 88.88 182 SER B O 1
ATOM 3146 N N . LEU B 1 183 ? -7.137 -7.652 -3.268 1 83.31 183 LEU B N 1
ATOM 3147 C CA . LEU B 1 183 ? -7.438 -7.758 -1.845 1 83.31 183 LEU B CA 1
ATOM 3148 C C . LEU B 1 183 ? -7.27 -9.195 -1.362 1 83.31 183 LEU B C 1
ATOM 3150 O O . LEU B 1 183 ? -7.699 -10.133 -2.035 1 83.31 183 LEU B O 1
ATOM 3154 N N . GLU B 1 184 ? -6.559 -9.32 -0.287 1 78.88 184 GLU B N 1
ATOM 3155 C CA . GLU B 1 184 ? -6.469 -10.586 0.427 1 78.88 184 GLU B CA 1
ATOM 3156 C C . GLU B 1 184 ? -7.289 -10.555 1.715 1 78.88 184 GLU B C 1
ATOM 3158 O O . GLU B 1 184 ? -7.285 -9.555 2.436 1 78.88 184 GLU B O 1
ATOM 3163 N N . ILE B 1 185 ? -7.949 -11.594 2.023 1 77.56 185 ILE B N 1
ATOM 3164 C CA . ILE B 1 185 ? -8.75 -11.656 3.242 1 77.56 185 ILE B CA 1
ATOM 3165 C C . ILE B 1 185 ? -7.945 -12.328 4.352 1 77.56 185 ILE B C 1
ATOM 3167 O O . ILE B 1 185 ? -7.871 -13.555 4.422 1 77.56 185 ILE B O 1
ATOM 3171 N N . ASP B 1 186 ? -7.324 -11.555 5.172 1 71.75 186 ASP B N 1
ATOM 3172 C CA . ASP B 1 186 ? -6.523 -12.094 6.27 1 71.75 186 ASP B CA 1
ATOM 3173 C C . ASP B 1 186 ? -7.176 -11.797 7.617 1 71.75 186 ASP B C 1
ATOM 3175 O O . ASP B 1 186 ? -6.898 -12.477 8.609 1 71.75 186 ASP B O 1
ATOM 3179 N N . THR B 1 187 ? -7.969 -10.773 7.629 1 70.69 187 THR B N 1
ATOM 3180 C CA . THR B 1 187 ? -8.609 -10.344 8.867 1 70.69 187 THR B CA 1
ATOM 3181 C C . THR B 1 187 ? -10.109 -10.125 8.656 1 70.69 187 THR B C 1
ATOM 3183 O O . THR B 1 187 ? -10.586 -10.117 7.516 1 70.69 187 THR B O 1
ATOM 3186 N N . GLU B 1 188 ? -10.648 -10.086 9.82 1 69.25 188 GLU B N 1
ATOM 3187 C CA . GLU B 1 188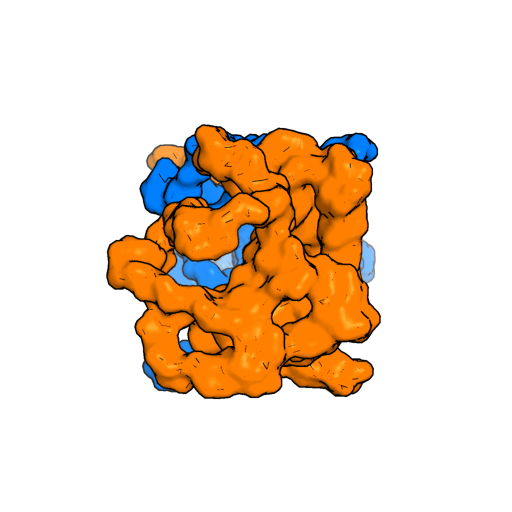 ? -12.07 -9.758 9.742 1 69.25 188 GLU B CA 1
ATOM 3188 C C . GLU B 1 188 ? -12.289 -8.43 9.023 1 69.25 188 GLU B C 1
ATOM 3190 O O . GLU B 1 188 ? -13.266 -8.266 8.297 1 69.25 188 GLU B O 1
ATOM 3195 N N . PHE B 1 189 ? -11.43 -7.664 9.227 1 69.5 189 PHE B N 1
ATOM 3196 C CA . PHE B 1 189 ? -11.477 -6.387 8.523 1 69.5 189 PHE B CA 1
ATOM 3197 C C . PHE B 1 189 ? -11.414 -6.594 7.016 1 69.5 189 PHE B C 1
ATOM 3199 O O . PHE B 1 189 ? -12.211 -6.016 6.273 1 69.5 189 PHE B O 1
ATOM 3206 N N . ASP B 1 190 ? -10.547 -7.395 6.645 1 73.06 190 ASP B N 1
ATOM 3207 C CA . ASP B 1 190 ? -10.406 -7.691 5.219 1 73.06 190 ASP B CA 1
ATOM 3208 C C . ASP B 1 190 ? -11.711 -8.25 4.648 1 73.06 190 ASP B C 1
ATOM 3210 O O . ASP B 1 190 ? -12.102 -7.906 3.527 1 73.06 190 ASP B O 1
ATOM 3214 N N . LEU B 1 191 ? -12.297 -9.039 5.48 1 74.88 191 LEU B N 1
ATOM 3215 C CA . LEU B 1 191 ? -13.547 -9.656 5.043 1 74.88 191 LEU B CA 1
ATOM 3216 C C . LEU B 1 191 ? -14.617 -8.602 4.805 1 74.88 191 LEU B C 1
ATOM 3218 O O . LEU B 1 191 ? -15.352 -8.672 3.818 1 74.88 191 LEU B O 1
ATOM 3222 N N . GLN B 1 192 ? -14.703 -7.691 5.598 1 71.38 192 GLN B N 1
ATOM 3223 C CA . GLN B 1 192 ? -15.695 -6.625 5.465 1 71.38 192 GLN B CA 1
ATOM 3224 C C . GLN B 1 192 ? -15.414 -5.762 4.234 1 71.38 192 GLN B C 1
ATOM 3226 O O . GLN B 1 192 ? -16.328 -5.375 3.518 1 71.38 192 GLN B O 1
ATOM 3231 N N . VAL B 1 193 ? -14.25 -5.531 4.055 1 72.5 193 VAL B N 1
ATOM 3232 C CA . VAL B 1 193 ? -13.844 -4.742 2.895 1 72.5 193 VAL B CA 1
ATOM 3233 C C . VAL B 1 193 ? -14.188 -5.5 1.611 1 72.5 193 VAL B C 1
ATOM 3235 O O . VAL B 1 193 ? -14.734 -4.918 0.668 1 72.5 193 VAL B O 1
ATOM 3238 N N . ALA B 1 194 ? -13.859 -6.75 1.672 1 72.38 194 ALA B N 1
ATOM 3239 C CA . ALA B 1 194 ? -14.148 -7.586 0.51 1 72.38 194 ALA B CA 1
ATOM 3240 C C . ALA B 1 194 ? -15.641 -7.586 0.188 1 72.38 194 ALA B C 1
ATOM 3242 O O . ALA B 1 194 ? -16.031 -7.512 -0.98 1 72.38 194 ALA B O 1
ATOM 3243 N N . ARG B 1 195 ? -16.359 -7.637 1.187 1 73.44 195 ARG B N 1
ATOM 3244 C CA . ARG B 1 195 ? -17.797 -7.625 1.016 1 73.44 195 ARG B CA 1
ATOM 3245 C C . ARG B 1 195 ? -18.266 -6.301 0.416 1 73.44 195 ARG B C 1
ATOM 3247 O O . ARG B 1 195 ? -19.172 -6.281 -0.43 1 73.44 195 ARG B O 1
ATOM 3254 N N . ALA B 1 196 ? -17.719 -5.309 0.826 1 69.19 196 ALA B N 1
ATOM 3255 C CA . ALA B 1 196 ? -18.062 -3.986 0.312 1 69.19 196 ALA B CA 1
ATOM 3256 C C . ALA B 1 196 ? -17.734 -3.871 -1.173 1 69.19 196 ALA B C 1
ATOM 3258 O O . ALA B 1 196 ? -18.516 -3.311 -1.948 1 69.19 196 ALA B O 1
ATOM 3259 N N . ILE B 1 197 ? -16.641 -4.418 -1.551 1 69.12 197 ILE B N 1
ATOM 3260 C CA . ILE B 1 197 ? -16.203 -4.383 -2.939 1 69.12 197 ILE B CA 1
ATOM 3261 C C . ILE B 1 197 ? -17.156 -5.199 -3.809 1 69.12 197 ILE B C 1
ATOM 3263 O O . ILE B 1 197 ? -17.531 -4.766 -4.898 1 69.12 197 ILE B O 1
ATOM 3267 N N . SER B 1 198 ? -17.453 -6.324 -3.344 1 71.12 198 SER B N 1
ATOM 3268 C CA . SER B 1 198 ? -18.328 -7.223 -4.09 1 71.12 198 SER B CA 1
ATOM 3269 C C . SER B 1 198 ? -19.688 -6.59 -4.348 1 71.12 198 SER B C 1
ATOM 3271 O O . SER B 1 198 ? -20.266 -6.77 -5.418 1 71.12 198 SER B O 1
ATOM 3273 N N . ARG B 1 199 ? -20.141 -5.828 -3.391 1 68.25 199 ARG B N 1
ATOM 3274 C CA . ARG B 1 199 ? -21.438 -5.18 -3.516 1 68.25 199 ARG B CA 1
ATOM 3275 C C . ARG B 1 199 ? -21.406 -4.086 -4.578 1 68.25 199 ARG B C 1
ATOM 3277 O O . ARG B 1 199 ? -22.391 -3.879 -5.293 1 68.25 199 ARG B O 1
ATOM 3284 N N . ILE B 1 200 ? -20.328 -3.488 -4.664 1 62.72 200 ILE B N 1
ATOM 3285 C CA . ILE B 1 200 ? -20.203 -2.41 -5.637 1 62.72 200 ILE B CA 1
ATOM 3286 C C . ILE B 1 200 ? -20.078 -2.992 -7.043 1 62.72 200 ILE B C 1
ATOM 3288 O O . ILE B 1 200 ? -20.672 -2.471 -7.988 1 62.72 200 ILE B O 1
ATOM 3292 N N . SER B 1 201 ? -19.266 -3.953 -7.152 1 61.88 201 SER B N 1
ATOM 3293 C CA . SER B 1 201 ? -19.062 -4.574 -8.453 1 61.88 201 SER B CA 1
ATOM 3294 C C . SER B 1 201 ? -20.359 -5.199 -8.984 1 61.88 201 SER B C 1
ATOM 3296 O O . SER B 1 201 ? -20.594 -5.215 -10.188 1 61.88 201 SER B O 1
ATOM 3298 N N . GLU B 1 202 ? -21.062 -5.812 -8.117 1 55.88 202 GLU B N 1
ATOM 3299 C CA . GLU B 1 202 ? -22.328 -6.398 -8.547 1 55.88 202 GLU B CA 1
ATOM 3300 C C . GLU B 1 202 ? -23.375 -5.316 -8.797 1 55.88 202 GLU B C 1
ATOM 3302 O O . GLU B 1 202 ? -24.297 -5.508 -9.602 1 55.88 202 GLU B O 1
ATOM 3307 N N . GLY B 1 203 ? -23.359 -4.238 -8.047 1 47.81 203 GLY B N 1
ATOM 3308 C CA . GLY B 1 203 ? -24.359 -3.205 -8.266 1 47.81 203 GLY B CA 1
ATOM 3309 C C . GLY B 1 203 ? -24.062 -2.316 -9.453 1 47.81 203 GL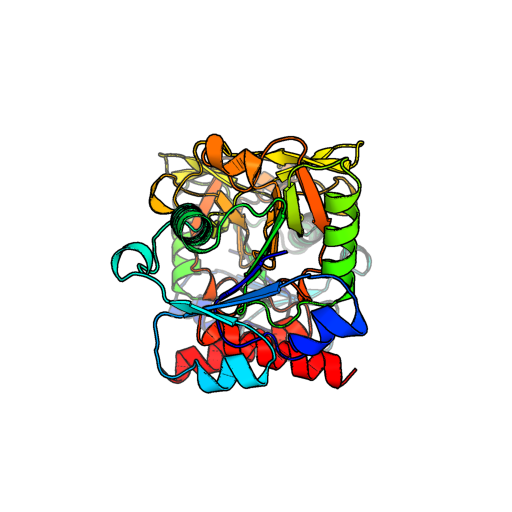Y B C 1
ATOM 3310 O O . GLY B 1 203 ? -24.844 -1.425 -9.789 1 47.81 203 GLY B O 1
ATOM 3311 N N . SER B 1 204 ? -22.828 -2.215 -9.914 1 41.25 204 SER B N 1
ATOM 3312 C CA . SER B 1 204 ? -22.672 -1.494 -11.172 1 41.25 204 SER B CA 1
ATOM 3313 C C . SER B 1 204 ? -23.016 -2.387 -12.367 1 41.25 204 SER B C 1
ATOM 3315 O O . SER B 1 204 ? -22.797 -3.598 -12.32 1 41.25 204 SER B O 1
#

Sequence (408 aa):
MYGRIRGKYPTGLDAPNLQRQHNLFHDIWVSTDGHEIADEVEKFGARVHGRDEETATYYAPSILAIKEFLQKHGDIEVIALLQCTSPFTKVDYLTEAFNKIISGEYDSVFSVTRQHKLFWTPHEDGTIIPDNFDVENRPRRQDWAGQLVETGMFYFFQTSLIRHNVLQGGRIGYVEVPKDHSLEIDTEFDLQVARAISRISEGSMYGRIRGKYPTGLDAPNLQRQHNLFHDIWVSTDGHEIADEVEKFGARVHGRDEETATYYAPSILAIKEFLQKHGDIEVIALLQCTSPFTKVDYLTEAFNKIISGEYDSVFSVTRQHKLFWTPHEDGTIIPDNFDVENRPRRQDWAGQLVETGMFYFFQTSLIRHNVLQGGRIGYVEVPKDHSLEIDTEFDLQVARAISRISEGS

pLDDT: mean 80.27, std 15.65, range [33.09, 98.25]

Radius of gyration: 25.12 Å; Cα contacts (8 Å, |Δi|>4): 784; chains: 2; bounding box: 42×75×47 Å

InterPro domains:
  IPR003329 Acylneuraminate cytidylyltransferase [PF02348] (22-111)
  IPR029044 Nucleotide-diphospho-sugar transferases [G3DSA:3.90.550.10] (18-200)
  IPR029044 Nucleotide-diphospho-sugar transferases [SSF53448] (20-197)
  IPR050793 CMP-NeuNAc synthase [PTHR21485] (21-197)

Solvent-accessible surface area (backbone atoms only — not comparable to full-atom values): 22222 Å² total; per-residue (Å²): 61,40,33,39,35,44,66,65,62,25,71,82,60,46,55,47,47,45,33,68,73,61,62,74,34,81,41,43,33,32,50,38,86,54,78,81,49,48,66,60,38,47,74,36,63,31,43,77,38,76,54,54,78,79,55,59,40,91,77,48,58,69,61,59,47,49,52,52,47,40,71,73,72,43,95,58,65,43,38,30,38,33,36,16,39,21,50,54,66,47,70,67,58,51,50,51,42,48,54,45,46,71,67,66,75,24,37,10,28,32,33,23,26,77,42,78,78,65,39,31,40,78,44,93,85,58,31,51,41,71,62,81,58,41,74,88,56,64,75,52,71,87,72,51,91,55,38,31,31,70,43,65,42,36,41,34,23,40,46,74,37,50,81,72,68,34,68,70,42,84,46,24,35,65,41,83,42,58,70,90,44,42,54,55,49,84,42,74,64,34,46,48,41,48,52,48,49,52,52,49,62,65,70,96,63,40,34,38,37,43,65,63,66,26,68,82,60,47,52,47,47,44,33,68,74,62,62,70,38,80,41,42,33,33,51,37,86,55,80,80,49,48,65,61,37,46,72,37,63,31,42,78,39,78,55,54,77,80,54,60,40,91,75,46,60,69,65,59,48,49,52,52,46,38,71,74,72,45,96,59,63,41,38,30,42,34,36,18,40,20,49,54,65,48,69,67,58,52,48,52,42,48,54,45,47,72,66,65,76,24,37,11,27,32,34,24,28,76,43,80,77,66,40,30,40,80,44,94,85,59,31,50,43,69,64,78,58,41,75,87,57,64,76,50,72,88,72,52,92,58,39,30,30,69,43,64,43,35,40,33,22,39,46,76,35,50,82,72,67,33,69,69,44,84,45,24,34,64,41,83,42,56,70,90,46,43,54,53,50,83,43,73,65,34,47,49,40,50,51,49,49,51,51,49,61,68,70,97

Nearest PDB structures (foldseek):
  1qwj-assembly2_D  TM=8.537E-01  e=3.741E-21  Mus musculus
  1eyr-assembly1_B  TM=7.946E-01  e=2.128E-15  Neisseria meningitidis
  6ifi-assembly1_B  TM=7.457E-01  e=1.876E-14  Vibrio cholerae
  1vh3-assembly3_C  TM=6.140E-01  e=5.628E-09  Haemophilus influenzae
  6bwg-assembly1_A  TM=4.511E-01  e=5.311E-06  Mycobacterium tuberculosis H37Rv

Foldseek 3Di:
DEAAEEDAAQPPDQPCCLCPVVVLDPAYEYEDCDPVCQVVQVVSVHHYDHDDPVCPDPPHDPLVVVVVVCVPPHDDFKHKYFYRQQNLDDSVQSNVQSCVCVVVQAFKEAEKEFDDDWDWDDDPVGDIDTDPDDPVDGDDPVRDPGDIDGLRGMMMGTCVCSVVPDRADDHYYYGYDYPLSSQGHPDPVSVVVVVVSVVVVVVD/DEAAEEDAAQPPDQPCCCCPVVVLDPAYEYEDCDPVCQVVQVVSVHHYDHDDPVCPDPPHDPLVVVVVVCVVPHDDFKYKYFYRQQNLDDSVQSNVQSCVCVVVQAFKEAEKEFDDDWDWDDDPVGDIDTDPDDPVDGDDPVRDPGDIDGLRGMMMGTCVCSVVPDRADDHYYYGYDYPLSSQGHPDPVSVVVVVVSVVVVVVD

Organism: Laodelphax striatellus (NCBI:txid195883)